Protein AF-A0AAV0V0P1-F1 (afdb_monomer)

Organism: NCBI:txid86335

Sequence (530 aa):
MFVSNSDNLGATLDLDLLTYFAQSGKPFLMECCERTENDKKGGHLAERIVDGHLILRESAQCADGDEKEFQNITKHRYFNTNNLWIL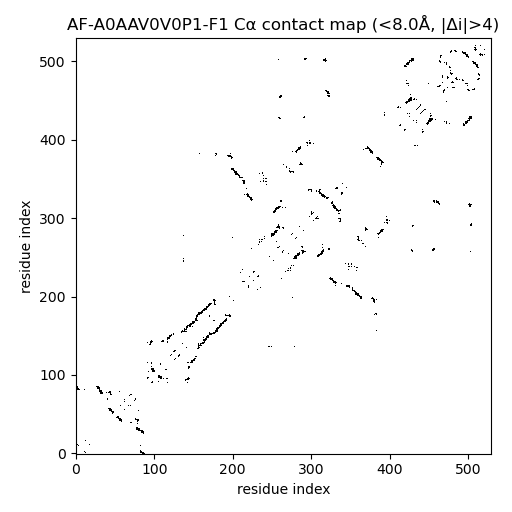DDLILLRSDAYVITEDYRPVIAPEREGVAPIVSLDSKCFKLVQQLEAAVRGNVPSLVRCDRLKVTGNVGFAPGVVFEGSVEVVNKSAEQKTVLAGTYKDTTVDLTEQKGLGKLKLTTVKTAPFQDQKPGTSGLRKKTKTFMSDNYLQNFVASVLDALPAKELNGGTLVVSGDGRYFNKEATQIIVKMAVAYGVDRFWIGKDGLLSTPCVSAVVREREGGSVAFGAFILSASHNPGGLNEDFGIKYNCENGGPAPEKVTDEIFSLSKVITSYKIAADFPTIDLATIGTTTIAADDGSRTITVEVFDSAEHHVALLKQIFDFHAIKKLVSRSDFTFAVDSMSGVNGPYARRVFVEELGCDESCLLNATPMEDFNGGHADPNLTYAKTLIKVMGVDSNGLPVHGQDQEPPSFGAAWDGDADRNMILGSRFFVTPSDSLPSLLPTAQ

Mean predicted aligned error: 10.78 Å

Solvent-accessible surface area (backbone atoms only — not comparable to full-atom values): 27605 Å² total; per-residue (Å²): 83,82,45,67,49,85,87,50,85,78,76,72,90,53,68,66,61,50,49,50,47,69,73,63,75,50,66,62,48,73,45,67,41,77,44,48,87,88,44,30,72,52,42,27,67,41,69,40,87,93,76,70,43,81,40,80,46,42,59,92,76,48,54,90,89,43,50,71,62,66,38,28,37,85,80,46,41,42,24,65,71,55,34,38,37,37,52,89,45,72,66,49,68,64,9,61,34,29,40,72,45,98,85,72,41,82,39,68,24,75,90,34,77,80,56,78,57,47,77,45,69,31,65,92,52,51,69,44,71,70,42,44,47,68,23,26,55,89,25,59,47,39,34,48,61,20,51,28,42,37,38,40,47,38,59,29,39,21,66,69,24,33,40,28,40,49,31,38,38,37,25,85,43,93,61,56,31,64,47,57,59,42,79,46,60,65,39,76,48,75,42,51,87,53,61,34,35,59,44,61,34,72,42,79,45,81,50,79,50,49,90,78,66,57,50,51,99,75,24,36,71,48,46,28,58,55,50,73,35,89,61,45,47,54,45,50,53,41,17,50,60,69,65,46,63,65,80,50,30,37,67,17,30,40,34,44,27,11,19,44,30,48,65,37,62,62,48,47,51,53,49,51,27,26,41,47,48,64,34,34,26,32,38,44,26,21,36,63,29,28,31,27,55,62,35,49,22,46,46,24,38,52,47,94,82,28,64,59,22,53,26,31,43,37,35,35,46,42,44,50,32,30,22,74,90,30,40,30,19,44,26,53,26,35,40,84,28,42,69,55,51,68,75,56,43,52,45,22,30,53,41,25,53,66,39,53,56,43,55,26,12,78,64,40,76,88,76,72,39,74,55,69,46,77,48,78,50,62,23,68,58,68,67,46,64,34,40,40,34,23,36,69,51,39,56,68,45,52,56,51,48,59,75,76,42,65,59,66,61,50,31,57,51,67,68,34,93,90,45,44,52,41,38,31,15,41,12,9,34,36,8,62,43,50,44,47,50,43,33,70,72,47,62,45,66,69,85,33,51,36,50,43,58,60,32,34,24,26,86,80,36,47,16,35,42,42,60,82,54,35,51,70,56,33,57,55,25,20,30,46,73,85,47,45,64,55,81,92,63,97,63,84,43,34,56,34,35,38,28,23,13,17,23,44,81,49,70,32,49,30,37,53,35,36,64,52,50,74,80,58,49,60,65,69,73,44,85,74,88,122

pLDDT: mean 90.39, std 10.25, range [32.22, 98.81]

Foldseek 3Di:
DKDADPVCPPDDDDPVVVVCVVVVPDQKDFDKDFDDLVCLQPWAWDQDPVPRDTDTDHPVNDDPVCSVVSSPSVNRGIGTNRMMDGPDDVLQLLAPQWDQDPVRDTDGHVLQVRQGAAEAEDCVQPVDPVSVCLQCLSAREHCNQENYEYEEDAEHEFHAHYEHYHEYEDAPDNFYAYDYHDYDYPDYHYCPPPAHQQLLTKDKFFDAFDLQLQADPFFGKDWLVQCVPPCNLVLLLQLLLVLDDSNCLAQAEEEFAEWQAPCRLVSSQQSVQQSSQSHHQEYEAEAVRFAFLVLQLLCLAPPPNGLRHQKYKYWDPWQWFGDNGTMIGIFIGGSNSHGDDPVSSVSSSVSSNVDGIGMGSPSNDRDNRHDADKDWDGGPNRRGIHIYGYHHRQVSVVVVVVVVDDLVVVLVQPPDPQAAAAEEALLIRCLSNCCCSVCVSSNDDCVSYHNSHHDNRSVVFRQHAALVGVVVQCVLLQAHSVQAGHDDDPDFHGQKYKGAIRSRPDMWIGGRSGGDDPVNVVVVPPPDPD

Radius of gyration: 30.04 Å; Cα contacts (8 Å, |Δi|>4): 1164; chains: 1; bounding box: 75×64×80 Å

Secondary structure (DSSP, 8-state):
-EEE-TT-TT----HHHHHHHHHHT-SEEEEEEE--GGGTTS-EEEEETTTTEEEEE-GGGS-TTTHHHHT-TTTS-EEEEEEEEE-S-HHHHTSTTEEE-TTS-EEE-GGGTT---EEEE-TTTSSSHHHHHHHHTT-PPB-TTEEEEEEESSEEE-TTEEEEEEEEEE--SSS-EEEPSEEEES-EEE-TTS---GGG--EEEE----TT---BTTBEEEEHHHHTSTTHHHHHHHHHHHTS-HHHHTT-EEEEEE---TTHHHHHHHHHHHHHHHT--EEEEEGGGB--HHHHHHHHHHGGGSS-EEEEEEE--TTSPPSTTSEEEEEEEETTSSBPPHHHHHHHHHHHTT--EEEE-TTSPPP-SSS-EEEEEE-TTSS-EEEEEEE-TTHHHHHHHHHHS-HHHHHHHHT-TT--EEEE-TTSTHHHHHIIIIIIIT---GGGEES-S--TTGGGS----STTT-HHHHHHHTB-TTS-B----SSPPPSEEEEE-TTSS-EEEEETTEEE-HHHHHHHTS----

Nearest PDB structures (foldseek):
  6y8z-assembly1_A  TM=9.656E-01  e=1.890E-38  Clupea harengus
  5epc-assembly2_B  TM=9.599E-01  e=7.357E-39  Homo sapiens
  6uo6-assembly2_B  TM=9.594E-01  e=2.538E-38  Homo sapiens
  6y8x-assembly1_AA  TM=9.652E-01  e=7.781E-38  Clupea harengus
  6y8y-assembly1_A  TM=9.658E-01  e=1.574E-36  Clupea harengus

Structure (mmCIF, N/CA/C/O backbone):
data_AF-A0AAV0V0P1-F1
#
_entry.id   AF-A0AAV0V0P1-F1
#
loop_
_atom_site.group_PDB
_atom_site.id
_atom_site.type_symbol
_atom_site.label_atom_id
_atom_site.label_alt_id
_atom_site.label_comp_id
_atom_site.label_asym_id
_atom_site.label_entity_id
_atom_site.label_seq_id
_atom_site.pdbx_PDB_ins_code
_atom_site.Cartn_x
_atom_site.Cartn_y
_atom_site.Cartn_z
_atom_site.occupancy
_atom_site.B_iso_or_equiv
_atom_site.auth_seq_id
_atom_site.auth_comp_id
_atom_site.auth_asym_id
_atom_site.auth_atom_id
_atom_site.pdbx_PDB_model_num
ATOM 1 N N . MET A 1 1 ? -17.579 14.709 26.742 1.00 66.56 1 MET A N 1
ATOM 2 C CA . MET A 1 1 ? -16.734 15.085 25.581 1.00 66.56 1 MET A CA 1
ATOM 3 C C . MET A 1 1 ? -16.800 16.592 25.333 1.00 66.56 1 MET A C 1
ATOM 5 O O . MET A 1 1 ? -17.902 17.111 25.273 1.00 66.56 1 MET A O 1
ATOM 9 N N . PHE A 1 2 ? -15.656 17.275 25.199 1.00 74.50 2 PHE A N 1
ATOM 10 C CA . PHE A 1 2 ? -15.556 18.674 24.746 1.00 74.50 2 PHE A CA 1
ATOM 11 C C . PHE A 1 2 ? -15.161 18.686 23.263 1.00 74.50 2 PHE A C 1
ATOM 13 O O . PHE A 1 2 ? -14.228 17.980 22.881 1.00 74.50 2 PHE A O 1
ATOM 20 N N . VAL A 1 3 ? -15.881 19.437 22.438 1.00 74.31 3 VAL A N 1
ATOM 21 C CA . VAL A 1 3 ? -15.689 19.558 20.989 1.00 74.31 3 VAL A CA 1
ATOM 22 C C . VAL A 1 3 ? -15.490 21.031 20.678 1.00 74.31 3 VAL A C 1
ATOM 24 O O . VAL A 1 3 ? -16.350 21.836 21.007 1.00 74.31 3 VAL A O 1
ATOM 27 N N . SER A 1 4 ? -14.386 21.376 20.025 1.00 77.62 4 SER A N 1
ATOM 28 C CA . SER A 1 4 ? -14.116 22.730 19.542 1.00 77.62 4 SER A CA 1
ATOM 29 C C . SER A 1 4 ? -13.927 22.694 18.033 1.00 77.62 4 SER A C 1
ATOM 31 O O . SER A 1 4 ? -13.326 21.755 17.506 1.00 77.62 4 SER A O 1
ATOM 33 N N . ASN A 1 5 ? -14.397 23.727 17.341 1.00 70.94 5 ASN A N 1
ATOM 34 C CA . ASN A 1 5 ? -14.047 23.953 15.941 1.00 70.94 5 ASN A CA 1
ATOM 35 C C . ASN A 1 5 ? -12.519 24.138 15.794 1.00 70.94 5 ASN A C 1
ATOM 37 O O . ASN A 1 5 ? -11.880 24.745 16.658 1.00 70.94 5 ASN A O 1
ATOM 41 N N . SER A 1 6 ? -11.936 23.614 14.710 1.00 60.75 6 SER A N 1
ATOM 42 C CA . SER A 1 6 ? -10.508 23.724 14.383 1.00 60.75 6 SER A CA 1
ATOM 43 C C . SER A 1 6 ? -10.027 25.167 14.236 1.00 60.75 6 SER A C 1
ATOM 45 O O . SER A 1 6 ? -8.852 25.440 14.470 1.00 60.75 6 SER A O 1
ATOM 47 N N . ASP A 1 7 ? -10.926 26.091 13.897 1.00 61.34 7 ASP A N 1
ATOM 48 C CA . ASP A 1 7 ? -10.604 27.516 13.770 1.00 61.34 7 ASP A CA 1
ATOM 49 C C . ASP A 1 7 ? -10.384 28.200 15.137 1.00 61.34 7 ASP A C 1
ATOM 51 O O . ASP A 1 7 ? -9.755 29.257 15.217 1.00 61.34 7 ASP A O 1
ATOM 55 N N . ASN A 1 8 ? -10.819 27.577 16.241 1.00 68.06 8 ASN A N 1
ATOM 56 C CA . ASN A 1 8 ? -10.579 28.056 17.603 1.00 68.06 8 ASN A CA 1
ATOM 57 C C . ASN A 1 8 ? -9.256 27.521 18.161 1.00 68.06 8 ASN A C 1
ATOM 59 O O . ASN A 1 8 ? -9.222 26.728 19.104 1.00 68.06 8 ASN A O 1
ATOM 63 N N . LEU A 1 9 ? -8.142 28.007 17.617 1.00 60.56 9 LEU A N 1
ATOM 64 C CA . LEU A 1 9 ? -6.785 27.572 17.986 1.00 60.56 9 LEU A CA 1
ATOM 65 C C . LEU A 1 9 ? -6.413 27.784 19.473 1.00 60.56 9 LEU A C 1
ATOM 67 O O . LEU A 1 9 ? -5.375 27.300 19.917 1.00 60.56 9 LEU A O 1
ATOM 71 N N . GLY A 1 10 ? -7.239 28.506 20.240 1.00 68.12 10 GLY A N 1
ATOM 72 C CA . GLY A 1 10 ? -7.065 28.762 21.674 1.00 68.12 10 GLY A CA 1
ATOM 73 C C . GLY A 1 10 ? -8.133 28.145 22.582 1.00 68.12 10 GLY A C 1
ATOM 74 O O . GLY A 1 10 ? -8.145 28.470 23.767 1.00 68.12 10 GLY A O 1
ATOM 75 N N . ALA A 1 11 ? -9.037 27.304 22.067 1.00 72.75 11 ALA A N 1
ATOM 76 C CA . ALA A 1 11 ? -10.051 26.663 22.900 1.00 72.75 11 ALA A CA 1
ATOM 77 C C . ALA A 1 11 ? -9.403 25.699 23.902 1.00 72.75 11 ALA A C 1
ATOM 79 O O . ALA A 1 11 ? -8.704 24.753 23.533 1.00 72.75 11 ALA A O 1
ATOM 80 N N . THR A 1 12 ? -9.653 25.937 25.184 1.00 77.81 12 THR A N 1
ATOM 81 C CA . THR A 1 12 ? -9.187 25.095 26.284 1.00 77.81 12 THR A CA 1
ATOM 82 C C . THR A 1 12 ? -10.373 24.595 27.091 1.00 77.81 12 THR A C 1
ATOM 84 O O . THR A 1 12 ? -11.446 25.191 27.100 1.00 77.81 12 THR A O 1
ATOM 87 N N . LEU A 1 13 ? -10.177 23.464 27.764 1.00 74.44 13 LEU A N 1
ATOM 88 C CA . LEU A 1 13 ? -11.182 22.912 28.657 1.00 74.44 13 LEU A CA 1
ATOM 89 C C . LEU A 1 13 ? -11.231 23.747 29.943 1.00 74.44 13 LEU A C 1
ATOM 91 O O . LEU A 1 13 ? -10.249 23.791 30.686 1.00 74.44 13 LEU A O 1
ATOM 95 N N . ASP A 1 14 ? -12.374 24.375 30.207 1.00 80.06 14 ASP A N 1
ATOM 96 C CA . ASP A 1 14 ? -12.646 25.071 31.463 1.00 80.06 14 ASP A CA 1
ATOM 97 C C . ASP A 1 14 ? -13.221 24.090 32.503 1.00 80.06 14 ASP A C 1
ATOM 99 O O . ASP A 1 14 ? -14.188 23.365 32.246 1.00 80.06 14 ASP A O 1
ATOM 103 N N . LEU A 1 15 ? -12.591 24.017 33.679 1.00 73.62 15 LEU A N 1
ATOM 104 C CA . LEU A 1 15 ? -12.962 23.048 34.715 1.00 73.62 15 LEU A CA 1
ATOM 105 C C . LEU A 1 15 ? -14.281 23.391 35.414 1.00 73.62 15 LEU A C 1
ATOM 107 O O . LEU A 1 15 ? -14.963 22.473 35.878 1.00 73.62 15 LEU A O 1
ATOM 111 N N . ASP A 1 16 ? -14.663 24.662 35.469 1.00 77.38 16 ASP A N 1
ATOM 112 C CA . ASP A 1 16 ? -15.920 25.088 36.079 1.00 77.38 16 ASP A CA 1
ATOM 113 C C . ASP A 1 16 ? -17.089 24.761 35.144 1.00 77.38 16 ASP A C 1
ATOM 115 O O . ASP A 1 16 ? -18.091 24.192 35.589 1.00 77.38 16 ASP A O 1
ATOM 119 N N . LEU A 1 17 ? -16.930 24.998 33.836 1.00 77.62 17 LEU A N 1
ATOM 120 C CA . LEU A 1 17 ? -17.902 24.581 32.818 1.00 77.62 17 LEU A CA 1
ATOM 121 C C . LEU A 1 17 ? -18.044 23.058 32.747 1.00 77.62 17 LEU A C 1
ATOM 123 O O . LEU A 1 17 ? -19.169 22.554 32.709 1.00 77.62 17 LEU A O 1
ATOM 127 N N . LEU A 1 18 ? -16.934 22.313 32.807 1.00 71.62 18 LEU A N 1
ATOM 128 C CA . LEU A 1 18 ? -16.968 20.850 32.888 1.00 71.62 18 LEU A CA 1
ATOM 129 C C . LEU A 1 18 ? -17.714 20.378 34.140 1.00 71.62 18 LEU A C 1
ATOM 131 O O . LEU A 1 18 ? -18.540 19.469 34.057 1.00 71.62 18 LEU A O 1
ATOM 135 N N . THR A 1 19 ? -17.423 20.978 35.296 1.00 67.69 19 THR A N 1
ATOM 136 C CA . THR A 1 19 ? -18.053 20.616 36.573 1.00 67.69 19 THR A CA 1
ATOM 137 C C . THR A 1 19 ? -19.550 20.891 36.532 1.00 67.69 19 THR A C 1
ATOM 139 O O . THR A 1 19 ? -20.342 20.017 36.891 1.00 67.69 19 THR A O 1
ATOM 142 N N . TYR A 1 20 ? -19.950 22.061 36.030 1.00 77.25 20 TYR A N 1
ATOM 143 C CA . TYR A 1 20 ? -21.350 22.405 35.815 1.00 77.25 20 TYR A CA 1
ATOM 144 C C . TYR A 1 20 ? -22.026 21.411 34.870 1.00 77.25 20 TYR A C 1
ATOM 146 O O . TYR A 1 20 ? -23.078 20.863 35.201 1.00 77.25 20 TYR A O 1
ATOM 154 N N . PHE A 1 21 ? -21.409 21.128 33.721 1.00 74.62 21 PHE A N 1
ATOM 155 C CA . PHE A 1 21 ? -21.973 20.216 32.736 1.00 74.62 21 PHE A CA 1
ATOM 156 C C . PHE A 1 21 ? -22.164 18.811 33.317 1.00 74.62 21 PHE A C 1
ATOM 158 O O . PHE A 1 21 ? -23.269 18.269 33.253 1.00 74.62 21 PHE A O 1
ATOM 165 N N . ALA A 1 22 ? -21.137 18.269 33.977 1.00 60.94 22 ALA A N 1
ATOM 166 C CA . ALA A 1 22 ? -21.177 16.960 34.621 1.00 60.94 22 ALA A CA 1
ATOM 167 C C . ALA A 1 22 ? -22.252 16.867 35.719 1.00 60.94 22 ALA A C 1
ATOM 169 O O . ALA A 1 22 ? -22.922 15.844 35.841 1.00 60.94 22 ALA A O 1
ATOM 170 N N . GLN A 1 23 ? -22.451 17.930 36.503 1.00 66.31 23 GLN A N 1
ATOM 171 C CA . GLN A 1 23 ? -23.475 17.973 37.554 1.00 66.31 23 GLN A CA 1
ATOM 172 C C . GLN A 1 23 ? -24.887 18.219 37.012 1.00 66.31 23 GLN A C 1
ATOM 174 O O . GLN A 1 23 ? -25.867 17.831 37.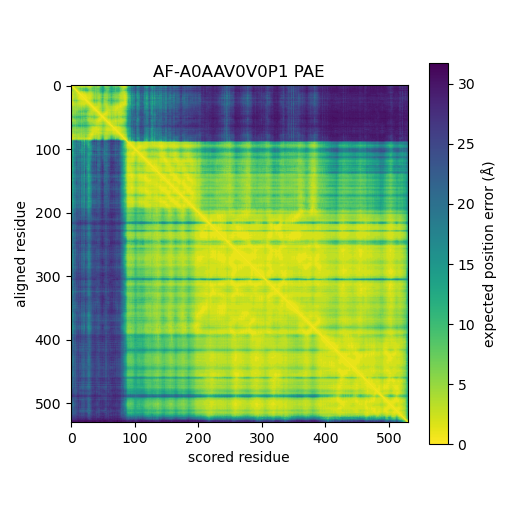645 1.00 66.31 23 GLN A O 1
ATOM 179 N N . SER A 1 24 ? -25.008 18.860 35.848 1.00 73.38 24 SER A N 1
ATOM 180 C CA . SER A 1 24 ? -26.300 19.250 35.279 1.00 73.38 24 SER A CA 1
ATOM 181 C C . SER A 1 24 ? -27.147 18.067 34.799 1.00 73.38 24 SER A C 1
ATOM 183 O O . SER A 1 24 ? -28.364 18.207 34.660 1.00 73.38 24 SER A O 1
ATOM 185 N N . GLY A 1 25 ? -26.512 16.929 34.486 1.00 56.06 25 GLY A N 1
ATOM 186 C CA . GLY A 1 25 ? -27.157 15.782 33.838 1.00 56.06 25 GLY A CA 1
ATOM 187 C C . GLY A 1 25 ? -27.717 16.094 32.444 1.00 56.06 25 GLY A C 1
ATOM 188 O O . GLY A 1 25 ? -28.537 15.337 31.927 1.00 56.06 25 GLY A O 1
ATOM 189 N N . LYS A 1 26 ? -27.337 17.228 31.839 1.00 62.12 26 LYS A N 1
ATOM 190 C CA . LYS A 1 26 ? -27.789 17.615 30.501 1.00 62.12 26 LYS A CA 1
ATOM 191 C C . LYS A 1 26 ? -26.998 16.835 29.445 1.00 62.12 26 LYS A C 1
ATOM 193 O O . LYS A 1 26 ? -25.789 16.686 29.588 1.00 62.12 26 LYS A O 1
ATOM 198 N N . PRO A 1 27 ? -27.646 16.373 28.360 1.00 54.41 27 PRO A N 1
ATOM 199 C CA . PRO A 1 27 ? -26.965 15.609 27.311 1.00 54.41 27 PRO A CA 1
ATOM 200 C C . PRO A 1 27 ? -26.045 16.481 26.442 1.00 54.41 27 PRO A C 1
ATOM 202 O O . PRO A 1 27 ? -25.182 15.968 25.733 1.00 54.41 27 PRO A O 1
ATOM 205 N N . PHE A 1 28 ? -26.235 17.801 26.492 1.00 70.88 28 PHE A N 1
ATOM 206 C CA . PHE A 1 28 ? -25.582 18.773 25.632 1.00 70.88 28 PHE A CA 1
ATOM 207 C C . PHE A 1 28 ? -25.447 20.123 26.344 1.00 70.88 28 PHE A C 1
ATOM 209 O O . PHE A 1 28 ? -26.378 20.552 27.033 1.00 70.88 28 PHE A O 1
ATOM 216 N N . LEU A 1 29 ? -24.316 20.797 26.151 1.00 77.50 29 LEU A N 1
ATOM 217 C CA . LEU A 1 29 ? -24.097 22.185 26.546 1.00 77.50 29 LEU A CA 1
ATOM 218 C C . LEU A 1 29 ? -23.309 22.910 25.455 1.00 77.50 29 LEU A C 1
ATOM 220 O O . LEU A 1 29 ? -22.353 22.378 24.901 1.00 77.50 29 LEU A O 1
ATOM 224 N N . MET A 1 30 ? -23.733 24.129 25.144 1.00 83.12 30 MET A N 1
ATOM 225 C CA . MET A 1 30 ? -23.101 24.998 24.157 1.00 83.12 30 MET A CA 1
ATOM 226 C C . MET A 1 30 ? -22.518 26.203 24.878 1.00 83.12 30 MET A C 1
ATOM 228 O O . MET A 1 30 ? -23.220 26.863 25.648 1.00 83.12 30 MET A O 1
ATOM 232 N N . GLU A 1 31 ? -21.253 26.499 24.620 1.00 85.31 31 GLU A N 1
ATOM 233 C CA . GLU A 1 31 ? -20.644 27.728 25.109 1.00 85.31 31 GLU A CA 1
ATOM 234 C C . GLU A 1 31 ? -21.086 28.912 24.253 1.00 85.31 31 GLU A C 1
ATOM 236 O O . GLU A 1 31 ? -21.072 28.875 23.021 1.00 85.31 31 GLU A O 1
ATOM 241 N N . CYS A 1 32 ? -21.495 29.981 24.924 1.00 84.62 32 CYS A N 1
ATOM 242 C CA . CYS A 1 32 ? -21.903 31.219 24.283 1.00 84.62 32 CYS A CA 1
ATOM 243 C C . CYS A 1 32 ? -21.138 32.383 24.899 1.00 84.62 32 CYS A C 1
ATOM 245 O O . CYS A 1 32 ? -20.964 32.441 26.117 1.00 84.62 32 CYS A O 1
ATOM 247 N N . CYS A 1 33 ? -20.748 33.335 24.060 1.00 83.62 33 CYS A N 1
ATOM 248 C CA . CYS A 1 33 ? -20.134 34.587 24.484 1.00 83.62 33 CYS A CA 1
ATOM 249 C C . CYS A 1 33 ? -20.997 35.773 24.059 1.00 83.62 33 CYS A C 1
ATOM 251 O O . CYS A 1 33 ? -21.806 35.677 23.132 1.00 83.62 33 CYS A O 1
ATOM 253 N N . GLU A 1 34 ? -20.828 36.903 24.745 1.00 88.88 34 GLU A N 1
ATOM 254 C CA . GLU A 1 34 ? -21.422 38.159 24.294 1.00 88.88 34 GLU A CA 1
ATOM 255 C C . GLU A 1 34 ? -20.804 38.582 22.960 1.00 88.88 34 GLU A C 1
ATOM 257 O O . GLU A 1 34 ? -19.587 38.536 22.786 1.00 88.88 34 GLU A O 1
ATOM 262 N N . ARG A 1 35 ? -21.652 38.989 22.016 1.00 87.62 35 ARG A N 1
ATOM 263 C CA . ARG A 1 35 ? -21.221 39.461 20.702 1.00 87.62 35 ARG A CA 1
ATOM 264 C C . ARG A 1 35 ? -20.576 40.828 20.808 1.00 87.62 35 ARG A C 1
ATOM 266 O O . ARG A 1 35 ? -21.089 41.736 21.463 1.00 87.62 35 ARG A O 1
ATOM 273 N N . THR A 1 36 ? -19.491 40.986 20.068 1.00 87.94 36 THR A N 1
ATOM 274 C CA . THR A 1 36 ? -18.826 42.261 19.827 1.00 87.94 36 THR A CA 1
ATOM 275 C C . THR A 1 36 ? -19.008 42.675 18.366 1.00 87.94 36 THR A C 1
ATOM 277 O O . THR A 1 36 ? -19.503 41.910 17.538 1.00 87.94 36 THR A O 1
ATOM 280 N N . GLU A 1 37 ? -18.569 43.882 18.005 1.00 87.19 37 GLU A N 1
ATOM 281 C CA . GLU A 1 37 ? -18.580 44.344 16.607 1.00 87.19 37 GLU A CA 1
ATOM 282 C C . GLU A 1 37 ? -17.810 43.424 15.645 1.00 87.19 37 GLU A C 1
ATOM 284 O O . GLU A 1 37 ? -18.111 43.401 14.448 1.00 87.19 37 GLU A O 1
ATOM 289 N N . ASN A 1 38 ? -16.850 42.643 16.152 1.00 83.69 38 ASN A N 1
ATOM 290 C CA . ASN A 1 38 ? -16.111 41.666 15.353 1.00 83.69 38 ASN A CA 1
ATOM 291 C C . ASN A 1 38 ? -16.979 40.455 14.969 1.00 83.69 38 ASN A C 1
ATOM 293 O O . ASN A 1 38 ? -16.770 39.862 13.913 1.00 83.69 38 ASN A O 1
ATOM 297 N N . ASP A 1 39 ? -18.007 40.148 15.764 1.00 83.62 39 ASP A N 1
ATOM 298 C CA . ASP A 1 39 ? -18.846 38.950 15.635 1.00 83.62 39 ASP A CA 1
ATOM 299 C C . ASP A 1 39 ? -20.157 39.230 14.886 1.00 83.62 39 ASP A C 1
ATOM 301 O O . ASP A 1 39 ? -21.024 38.360 14.756 1.00 83.62 39 ASP A O 1
ATOM 305 N N . LYS A 1 40 ? -20.341 40.455 14.373 1.00 85.38 40 LYS A N 1
ATOM 306 C CA . LYS A 1 40 ? -21.600 40.878 13.738 1.00 85.38 40 LYS A CA 1
ATOM 307 C C . LYS A 1 40 ? -21.979 40.061 12.502 1.00 85.38 40 LYS A C 1
ATOM 309 O O . LYS A 1 40 ? -23.158 39.943 12.194 1.00 85.38 40 LYS A O 1
ATOM 314 N N . LYS A 1 41 ? -20.994 39.463 11.826 1.00 81.31 41 LYS A N 1
ATOM 315 C CA . LYS A 1 41 ? -21.209 38.562 10.680 1.00 81.31 41 LYS A CA 1
ATOM 316 C C . LYS A 1 41 ? -21.411 37.096 11.078 1.00 81.31 41 LYS A C 1
ATOM 318 O O . LYS A 1 41 ? -21.853 36.313 10.243 1.00 81.31 41 LYS A O 1
ATOM 323 N N . GLY A 1 42 ? -21.059 36.733 12.311 1.00 77.25 42 GLY A N 1
ATOM 324 C CA . GLY A 1 42 ? -21.202 35.376 12.827 1.00 77.25 42 GLY A CA 1
ATOM 325 C C . GLY A 1 42 ? -22.653 35.042 13.163 1.00 77.25 42 GLY A C 1
ATOM 326 O O . GLY A 1 42 ? -23.437 35.936 13.507 1.00 77.25 42 GLY A O 1
ATOM 327 N N . GLY A 1 43 ? -22.992 33.758 13.061 1.00 81.50 43 GLY A N 1
ATOM 328 C CA . GLY A 1 43 ? -24.290 33.230 13.456 1.00 81.50 43 GLY A CA 1
ATOM 329 C C . GLY A 1 43 ? -24.631 33.499 14.922 1.00 81.50 43 GLY A C 1
ATOM 330 O O . GLY A 1 43 ? -23.760 33.675 15.778 1.00 81.50 43 GLY A O 1
ATOM 331 N N . HIS A 1 44 ? -25.925 33.550 15.221 1.00 84.50 44 HIS A N 1
ATOM 332 C CA . HIS A 1 44 ? -26.435 33.792 16.570 1.00 84.50 44 HIS A CA 1
ATOM 333 C C . HIS A 1 44 ? -27.577 32.840 16.913 1.00 84.50 44 HIS A C 1
ATOM 335 O O . HIS A 1 44 ? -28.241 32.291 16.032 1.00 84.50 44 HIS A O 1
ATOM 341 N N . LEU A 1 45 ? -27.824 32.659 18.210 1.00 82.56 45 LEU A N 1
ATOM 342 C CA . LEU A 1 45 ? -28.981 31.902 18.673 1.00 82.56 45 LEU A CA 1
ATOM 343 C C . LEU A 1 45 ? -30.263 32.697 18.413 1.00 82.56 45 LEU A C 1
ATOM 345 O O . LEU A 1 45 ? -30.373 33.867 18.790 1.00 82.56 45 LEU A O 1
ATOM 349 N N . ALA A 1 46 ? -31.234 32.051 17.782 1.00 81.19 46 ALA A N 1
ATOM 350 C CA . ALA A 1 46 ? -32.563 32.590 17.542 1.00 81.19 46 ALA A CA 1
ATOM 351 C C . ALA A 1 46 ? -33.619 31.556 17.928 1.00 81.19 46 ALA A C 1
ATOM 353 O O . ALA A 1 46 ? -33.379 30.356 17.850 1.00 81.19 46 ALA A O 1
ATOM 354 N N . GLU A 1 47 ? -34.798 32.016 18.326 1.00 83.31 47 GLU A N 1
ATOM 355 C CA . GLU A 1 47 ? -35.947 31.142 18.529 1.00 83.31 47 GLU A CA 1
ATOM 356 C C . GLU A 1 47 ? -36.770 31.096 17.244 1.00 83.31 47 GLU A C 1
ATOM 358 O O . GLU A 1 47 ? -37.164 32.125 16.685 1.00 83.31 47 GLU A O 1
ATOM 363 N N . ARG A 1 48 ? -37.006 29.891 16.741 1.00 81.12 48 ARG A N 1
ATOM 364 C CA . ARG A 1 48 ? -37.792 29.682 15.538 1.00 81.12 48 ARG A CA 1
ATOM 365 C C . ARG A 1 48 ? -39.277 29.780 15.878 1.00 81.12 48 ARG A C 1
ATOM 367 O O . ARG A 1 48 ? -39.811 28.970 16.622 1.00 81.12 48 ARG A O 1
ATOM 374 N N . ILE A 1 49 ? -39.959 30.745 15.262 1.00 82.50 49 ILE A N 1
ATOM 375 C CA . ILE A 1 49 ? -41.358 31.097 15.572 1.00 82.50 49 ILE A CA 1
ATOM 376 C C . ILE A 1 49 ? -42.331 29.918 15.399 1.00 82.50 49 ILE A C 1
ATOM 378 O O . ILE A 1 49 ? -43.325 29.841 16.112 1.00 82.50 49 ILE A O 1
ATOM 382 N N . VAL A 1 50 ? -42.072 29.005 14.455 1.00 76.94 50 VAL A N 1
ATOM 383 C CA . VAL A 1 50 ? -43.021 27.924 14.134 1.00 76.94 50 VAL A CA 1
ATOM 384 C C . VAL A 1 50 ? -43.124 26.843 15.212 1.00 76.94 50 VAL A C 1
ATOM 386 O O . VAL A 1 50 ? -44.164 26.199 15.304 1.00 76.94 50 VAL A O 1
ATOM 389 N N . ASP A 1 51 ? -42.079 26.634 16.013 1.00 75.62 51 ASP A N 1
ATOM 390 C CA . ASP A 1 51 ? -42.017 25.548 17.000 1.00 75.62 51 ASP A CA 1
ATOM 391 C C . ASP A 1 51 ? -41.351 25.933 18.331 1.00 75.62 51 ASP A C 1
ATOM 393 O O . ASP A 1 51 ? -41.242 25.096 19.223 1.00 75.62 51 ASP A O 1
ATOM 397 N N . GLY A 1 52 ? -40.926 27.189 18.492 1.00 78.56 52 GLY A N 1
ATOM 398 C CA . GLY A 1 52 ? -40.288 27.693 19.713 1.00 78.56 52 GLY A CA 1
ATOM 399 C C . GLY A 1 52 ? -38.888 27.124 19.961 1.00 78.56 52 GLY A C 1
ATOM 400 O O . GLY A 1 52 ? -38.342 27.258 21.055 1.00 78.56 52 GLY A O 1
ATOM 401 N N . HIS A 1 53 ? -38.290 26.447 18.977 1.00 64.44 53 HIS A N 1
ATOM 402 C CA . HIS A 1 53 ? -36.976 25.835 19.141 1.00 64.44 53 HIS A CA 1
ATOM 403 C C . HIS A 1 53 ? -35.844 26.839 18.946 1.00 64.44 53 HIS A C 1
ATOM 405 O O . HIS A 1 53 ? -35.875 27.678 18.045 1.00 64.44 53 HIS A O 1
ATOM 411 N N . LEU A 1 54 ? -34.794 26.694 19.754 1.00 75.94 54 LEU A N 1
ATOM 412 C CA . LEU A 1 54 ? -33.545 27.418 19.555 1.00 75.94 54 LEU A CA 1
ATOM 413 C C . LEU A 1 54 ? -32.818 26.874 18.321 1.00 75.94 54 LEU A C 1
ATOM 415 O O . LEU A 1 54 ? -32.587 25.672 18.198 1.00 75.94 54 LEU A O 1
ATOM 419 N N . ILE A 1 55 ? -32.441 27.774 17.424 1.00 78.25 55 ILE A N 1
ATOM 420 C CA . ILE A 1 55 ? -31.669 27.504 16.215 1.00 78.25 55 ILE A CA 1
ATOM 421 C C . ILE A 1 55 ? -30.416 28.375 16.202 1.00 78.25 55 ILE A C 1
ATOM 423 O O . ILE A 1 55 ? -30.404 29.475 16.758 1.00 78.25 55 ILE A O 1
ATOM 427 N N . LEU A 1 56 ? -29.372 27.902 15.525 1.00 80.06 56 LEU A N 1
ATOM 428 C CA . LEU A 1 56 ? -28.263 28.755 15.120 1.00 80.06 56 LEU A CA 1
ATOM 429 C C . LEU A 1 56 ? -28.623 29.362 13.764 1.00 80.06 56 LEU A C 1
ATOM 431 O O . LEU A 1 56 ? -28.748 28.640 12.774 1.00 80.06 56 LEU A O 1
ATOM 435 N N . ARG A 1 57 ? -28.862 30.672 13.744 1.00 83.81 57 ARG A N 1
ATOM 436 C CA . ARG A 1 57 ? -29.183 31.414 12.528 1.00 83.81 57 ARG A CA 1
ATOM 437 C C . ARG A 1 57 ? -27.899 31.995 11.951 1.00 83.81 57 ARG A C 1
ATOM 439 O O . ARG A 1 57 ? -27.283 32.853 12.580 1.00 83.81 57 ARG A O 1
ATOM 446 N N . GLU A 1 58 ? -27.531 31.553 10.756 1.00 83.38 58 GLU A N 1
ATOM 447 C CA . GLU A 1 58 ? -26.344 32.003 10.023 1.00 83.38 58 GLU A CA 1
ATOM 448 C C . GLU A 1 58 ? -26.657 33.146 9.051 1.00 83.38 58 GLU A C 1
ATOM 450 O O . GLU A 1 58 ? -27.796 33.314 8.611 1.00 83.38 58 GLU A O 1
ATOM 455 N N . SER A 1 59 ? -25.632 33.910 8.662 1.00 80.88 59 SER A N 1
ATOM 456 C CA . SER A 1 59 ? -25.781 35.018 7.700 1.00 80.88 59 SER A CA 1
ATOM 457 C C . SER A 1 59 ? -26.296 34.537 6.339 1.00 80.88 59 SER A C 1
ATOM 459 O O . SER A 1 59 ? -27.118 35.201 5.720 1.00 80.88 59 SER A O 1
ATOM 461 N N . ALA A 1 60 ? -25.926 33.322 5.920 1.00 79.06 60 ALA A N 1
ATOM 462 C CA . ALA A 1 60 ? -26.449 32.683 4.707 1.00 79.06 60 ALA A CA 1
ATOM 463 C C . ALA A 1 60 ? -27.965 32.391 4.755 1.00 79.06 60 ALA A C 1
ATOM 465 O O . ALA A 1 60 ? -28.580 32.137 3.724 1.00 79.06 60 ALA A O 1
ATOM 466 N N . GLN A 1 61 ? -28.569 32.408 5.946 1.00 79.19 61 GLN A N 1
ATOM 467 C CA . GLN A 1 61 ? -30.006 32.219 6.172 1.00 79.19 61 GLN A CA 1
ATOM 468 C C . GLN A 1 61 ? -30.729 33.562 6.393 1.00 79.19 61 GLN A C 1
ATOM 470 O O . GLN A 1 61 ? -31.909 33.596 6.759 1.00 79.19 61 GLN A O 1
ATOM 475 N N . CYS A 1 62 ? -30.020 34.679 6.223 1.00 80.88 62 CYS A N 1
ATOM 476 C CA . CYS A 1 62 ? -30.555 36.025 6.321 1.00 80.88 62 CYS A CA 1
ATOM 477 C C . CYS A 1 62 ? -31.081 36.479 4.953 1.00 80.88 62 CYS A C 1
ATOM 479 O O . CYS A 1 62 ? -30.387 36.373 3.948 1.00 80.88 62 CYS A O 1
ATOM 481 N N . ALA A 1 63 ? -32.319 36.977 4.901 1.00 83.88 63 ALA A N 1
ATOM 482 C CA . ALA A 1 63 ? -32.833 37.613 3.691 1.00 83.88 63 ALA A CA 1
ATOM 483 C C . ALA A 1 63 ? -32.151 38.977 3.496 1.00 83.88 63 ALA A C 1
ATOM 485 O O . ALA A 1 63 ? -31.912 39.676 4.478 1.00 83.88 63 ALA A O 1
ATOM 486 N N . ASP A 1 64 ? -31.930 39.404 2.249 1.00 79.56 64 ASP A N 1
ATOM 487 C CA . ASP A 1 64 ? -31.163 40.621 1.914 1.00 79.56 64 ASP A CA 1
ATOM 488 C C . ASP A 1 64 ? -31.618 41.895 2.661 1.00 79.56 64 ASP A C 1
ATOM 490 O O . ASP A 1 64 ? -30.818 42.786 2.947 1.00 79.56 64 ASP A O 1
ATOM 494 N N . GLY A 1 65 ? -32.909 41.995 2.998 1.00 86.06 65 GLY A N 1
ATOM 495 C CA . GLY A 1 65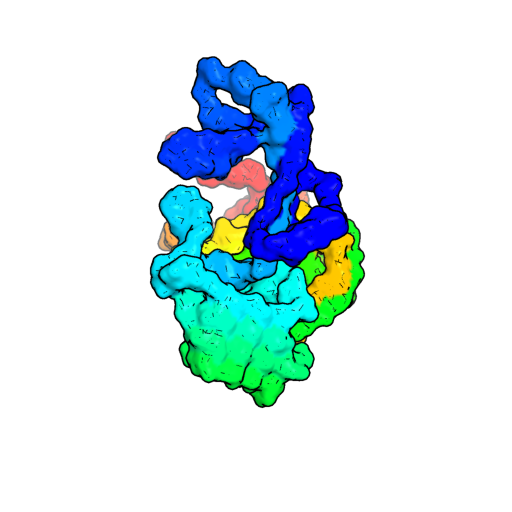 ? -33.475 43.128 3.739 1.00 86.06 65 GLY A CA 1
ATOM 496 C C . GLY A 1 65 ? -33.260 43.100 5.260 1.00 86.06 65 GLY A C 1
ATOM 497 O O . GLY A 1 65 ? -33.448 44.131 5.904 1.00 86.06 65 GLY A O 1
ATOM 498 N N . ASP A 1 66 ? -32.875 41.959 5.834 1.00 86.31 66 ASP A N 1
ATOM 499 C CA . ASP A 1 66 ? -32.773 41.727 7.287 1.00 86.31 66 ASP A CA 1
ATOM 500 C C . ASP A 1 66 ? -31.321 41.762 7.804 1.00 86.31 66 ASP A C 1
ATOM 502 O O . ASP A 1 66 ? -31.067 41.653 9.002 1.00 86.31 66 ASP A O 1
ATOM 506 N N . GLU A 1 67 ? -30.349 41.988 6.917 1.00 85.38 67 GLU A N 1
ATOM 507 C CA . GLU A 1 67 ? -28.916 41.960 7.240 1.00 85.38 67 GLU A CA 1
ATOM 508 C C . GLU A 1 67 ? -28.537 42.936 8.364 1.00 85.38 67 GLU A C 1
ATOM 510 O O . GLU A 1 67 ? -27.734 42.621 9.241 1.00 85.38 67 GLU A O 1
ATOM 515 N N . LYS A 1 68 ? -29.157 44.123 8.390 1.00 87.56 68 LYS A N 1
ATOM 516 C CA . LYS A 1 68 ? -28.905 45.123 9.442 1.00 87.56 68 LYS A CA 1
ATOM 517 C C . LYS A 1 68 ? -29.349 44.645 10.821 1.00 87.56 68 LYS A C 1
ATOM 519 O O . LYS A 1 68 ? -28.686 44.947 11.810 1.00 87.56 68 LYS A O 1
ATOM 524 N N . GLU A 1 69 ? -30.457 43.915 10.887 1.00 88.44 69 GLU A N 1
ATOM 525 C CA . GLU A 1 69 ? -30.976 43.369 12.138 1.00 88.44 69 GLU A CA 1
ATOM 526 C C . GLU A 1 69 ? -30.185 42.130 12.558 1.00 88.44 69 GLU A C 1
ATOM 528 O O . GLU A 1 69 ? -29.858 42.001 13.734 1.00 88.44 69 GLU A O 1
ATOM 533 N N . PHE A 1 70 ? -29.787 41.276 11.610 1.00 87.06 70 PHE A N 1
ATOM 534 C CA . PHE A 1 70 ? -28.894 40.140 11.859 1.00 87.06 70 PHE A CA 1
ATOM 535 C C . PHE A 1 70 ? -27.564 40.580 12.499 1.00 87.06 70 PHE A C 1
ATOM 537 O O . PHE A 1 70 ? -27.089 39.987 13.478 1.00 87.06 70 PHE A O 1
ATOM 544 N N . GLN A 1 71 ? -26.987 41.667 11.978 1.00 88.62 71 GLN A N 1
ATOM 545 C CA . GLN A 1 71 ? -25.743 42.259 12.473 1.00 88.62 71 GLN A CA 1
ATOM 546 C C . GLN A 1 71 ? -25.923 43.085 13.759 1.00 88.62 71 GLN A C 1
ATOM 548 O O . GLN A 1 71 ? -24.933 43.549 14.326 1.00 88.62 71 GLN A O 1
ATOM 553 N N . ASN A 1 72 ? -27.152 43.271 14.256 1.00 89.44 72 ASN A N 1
ATOM 554 C CA . ASN A 1 72 ? -27.404 44.042 15.469 1.00 89.44 72 ASN A CA 1
ATOM 555 C C . ASN A 1 72 ? -27.009 43.245 16.725 1.00 89.44 72 ASN A C 1
ATOM 557 O O . ASN A 1 72 ? -27.786 42.456 17.270 1.00 89.44 72 ASN A O 1
ATOM 561 N N . ILE A 1 73 ? -25.803 43.517 17.222 1.00 88.50 73 ILE A N 1
ATOM 562 C CA . ILE A 1 73 ? -25.220 42.868 18.405 1.00 88.50 73 ILE A CA 1
ATOM 563 C C . ILE A 1 73 ? -25.946 43.196 19.720 1.00 88.50 73 ILE A C 1
ATOM 565 O O . ILE A 1 73 ? -25.800 42.468 20.696 1.00 88.50 73 ILE A O 1
ATOM 569 N N . THR A 1 74 ? -26.757 44.261 19.769 1.00 88.00 74 THR A N 1
ATOM 570 C CA . THR A 1 74 ? -27.566 44.580 20.964 1.00 88.00 74 THR A CA 1
ATOM 571 C C . THR A 1 74 ? -28.855 43.765 21.025 1.00 88.00 74 THR A C 1
ATOM 573 O O . THR A 1 74 ? -29.356 43.478 22.111 1.00 88.00 74 THR A O 1
ATOM 576 N N . LYS A 1 75 ? -29.374 43.366 19.860 1.00 85.69 75 LYS A N 1
ATOM 577 C CA . LYS A 1 75 ? -30.583 42.549 19.721 1.00 85.69 75 LYS A CA 1
ATOM 578 C C . LYS A 1 75 ? -30.255 41.066 19.843 1.00 85.69 75 LYS A C 1
ATOM 580 O O . LYS A 1 75 ? -30.852 40.351 20.641 1.00 85.69 75 LYS A O 1
ATOM 585 N N . HIS A 1 76 ? -29.267 40.620 19.080 1.00 87.56 76 HIS A N 1
ATOM 586 C CA . HIS A 1 76 ? -28.732 39.271 19.146 1.00 87.56 76 HIS A CA 1
ATOM 587 C C . HIS A 1 76 ? -27.463 39.330 19.983 1.00 87.56 76 HIS A C 1
ATOM 589 O O . HIS A 1 76 ? -26.386 39.549 19.443 1.00 87.56 76 HIS A O 1
ATOM 595 N N . ARG A 1 77 ? -27.612 39.214 21.306 1.00 85.44 77 ARG A N 1
ATOM 596 C CA . ARG A 1 77 ? -26.534 39.483 22.271 1.00 85.44 77 ARG A CA 1
ATOM 597 C C . ARG A 1 77 ? -25.472 38.391 22.340 1.00 85.44 77 ARG A C 1
ATOM 599 O O . ARG A 1 77 ? -24.345 38.684 22.718 1.00 85.44 77 ARG A O 1
ATOM 606 N N . TYR A 1 78 ? -25.816 37.154 21.995 1.00 84.56 78 TYR A N 1
ATOM 607 C CA . TYR A 1 78 ? -24.940 35.999 22.179 1.00 84.56 78 TYR A CA 1
ATOM 608 C C . TYR A 1 78 ? -24.612 35.328 20.849 1.00 84.56 78 TYR A C 1
ATOM 610 O O . TYR A 1 78 ? -25.489 35.182 19.992 1.00 84.56 78 TYR A O 1
ATOM 618 N N . PHE A 1 79 ? -23.361 34.902 20.694 1.00 84.25 79 PHE A N 1
ATOM 619 C CA . PHE A 1 79 ? -22.943 33.995 19.628 1.00 84.25 79 PHE A CA 1
ATOM 620 C C . PHE A 1 79 ? -22.417 32.698 20.227 1.00 84.25 79 PHE A C 1
ATOM 622 O O . PHE A 1 79 ? -21.904 32.675 21.349 1.00 84.25 79 PHE A O 1
ATOM 629 N N . ASN A 1 80 ? -22.568 31.621 19.463 1.00 80.88 80 ASN A N 1
ATOM 630 C CA . ASN A 1 80 ? -21.986 30.332 19.790 1.00 80.88 80 ASN A CA 1
ATOM 631 C C . ASN A 1 80 ? -20.473 30.419 19.572 1.00 80.88 80 ASN A C 1
ATOM 633 O O . ASN A 1 80 ? -20.030 30.795 18.486 1.00 80.88 80 ASN A O 1
ATOM 637 N N . THR A 1 81 ? -19.682 30.053 20.577 1.00 78.25 81 THR A N 1
ATOM 638 C CA . THR A 1 81 ? -18.219 30.037 20.445 1.00 78.25 81 THR A CA 1
ATOM 639 C C . THR A 1 81 ? -17.725 28.877 19.587 1.00 78.25 81 THR A C 1
ATOM 641 O O . THR A 1 81 ? -16.532 28.772 19.374 1.00 78.25 81 THR A O 1
ATOM 644 N N . ASN A 1 82 ? -18.607 28.016 19.075 1.00 74.25 82 ASN A N 1
ATOM 645 C CA . ASN A 1 82 ? -18.319 26.739 18.420 1.00 74.25 82 ASN A CA 1
ATOM 646 C C . ASN A 1 82 ? -17.630 25.715 19.332 1.00 74.25 82 ASN A C 1
ATOM 648 O O . ASN A 1 82 ? -16.961 24.799 18.845 1.00 74.25 82 ASN A O 1
ATOM 652 N N . ASN A 1 83 ? -17.839 25.852 20.642 1.00 78.31 83 ASN A N 1
ATOM 653 C CA . ASN A 1 83 ? -17.428 24.881 21.641 1.00 78.31 83 ASN A CA 1
ATOM 654 C C . ASN A 1 83 ? -18.661 24.180 22.224 1.00 78.31 83 ASN A C 1
ATOM 656 O O . ASN A 1 83 ? -19.595 24.818 22.724 1.00 78.31 83 ASN A O 1
ATOM 660 N N . LEU A 1 84 ? -18.666 22.853 22.150 1.00 79.75 84 LEU A N 1
ATOM 661 C CA . LEU A 1 84 ? -19.772 21.994 22.549 1.00 79.75 84 LEU A CA 1
ATOM 662 C C . LEU A 1 84 ? -19.312 20.978 23.587 1.00 79.75 84 LEU A C 1
ATOM 664 O O . LEU A 1 84 ? -18.238 20.389 23.485 1.00 79.75 84 LEU A O 1
ATOM 668 N N . TRP A 1 85 ? -20.182 20.702 24.542 1.00 73.31 85 TRP A N 1
ATOM 669 C CA . TRP A 1 85 ? -20.018 19.649 25.523 1.00 73.31 85 TRP A CA 1
ATOM 670 C C . TRP A 1 85 ? -21.116 18.624 25.302 1.00 73.31 85 TRP A C 1
ATOM 672 O O . TRP A 1 85 ? -22.299 18.953 25.273 1.00 73.31 85 TRP A O 1
ATOM 682 N N . ILE A 1 86 ? -20.717 17.376 25.112 1.00 69.25 86 ILE A N 1
ATOM 683 C CA . ILE A 1 86 ? -21.612 16.259 24.826 1.00 69.25 86 ILE A CA 1
ATOM 684 C C . ILE A 1 86 ? -21.397 15.237 25.931 1.00 69.25 86 ILE A C 1
ATOM 686 O O . ILE A 1 86 ? -20.250 14.859 26.203 1.00 69.25 86 ILE A O 1
ATOM 690 N N . LEU A 1 87 ? -22.473 14.850 26.612 1.00 56.50 87 LEU A N 1
ATOM 691 C CA . LEU A 1 87 ? -22.393 13.844 27.662 1.00 56.50 87 LEU A CA 1
ATOM 692 C C . LEU A 1 87 ? -22.047 12.501 27.018 1.00 56.50 87 LEU A C 1
ATOM 694 O O . LEU A 1 87 ? -22.471 12.225 25.895 1.00 56.50 87 LEU A O 1
ATOM 698 N N . ASP A 1 88 ? -21.201 11.743 27.714 1.00 57.84 88 ASP A N 1
ATOM 699 C CA . ASP A 1 88 ? -20.747 10.412 27.334 1.00 57.84 88 ASP A CA 1
ATOM 700 C C . ASP A 1 88 ? -21.908 9.607 26.767 1.00 57.84 88 ASP A C 1
ATOM 702 O O . ASP A 1 88 ? -22.906 9.429 27.448 1.00 57.84 88 ASP A O 1
ATOM 706 N N . ASP A 1 89 ? -21.795 9.253 25.488 1.00 69.69 89 ASP A N 1
ATOM 707 C CA . ASP A 1 89 ? -22.144 7.948 24.936 1.00 69.69 89 ASP A CA 1
ATOM 708 C C . ASP A 1 89 ? -22.050 8.019 23.402 1.00 69.69 89 ASP A C 1
ATOM 710 O O . ASP A 1 89 ? -23.015 7.852 22.659 1.00 69.69 89 ASP A O 1
ATOM 714 N N . LEU A 1 90 ? -20.847 8.275 22.877 1.00 75.44 90 LEU A N 1
ATOM 715 C CA . LEU A 1 90 ? -20.635 8.308 21.424 1.00 75.44 90 LEU A CA 1
ATOM 716 C C . LEU A 1 90 ? -21.029 6.973 20.760 1.00 75.44 90 LEU A C 1
ATOM 718 O O . LEU A 1 90 ? -21.465 6.961 19.614 1.00 75.44 90 LEU A O 1
ATOM 722 N N . ILE A 1 91 ? -20.931 5.859 21.492 1.00 83.06 91 ILE A N 1
ATOM 723 C CA . ILE A 1 91 ? -21.420 4.552 21.038 1.00 83.06 91 ILE A CA 1
ATOM 724 C C . ILE A 1 91 ? -22.951 4.515 20.912 1.00 83.06 91 ILE A C 1
ATOM 726 O O . ILE A 1 91 ? -23.462 3.896 19.990 1.00 83.06 91 ILE A O 1
ATOM 730 N N . LEU A 1 92 ? -23.676 5.218 21.784 1.00 85.56 92 LEU A N 1
ATOM 731 C CA . LEU A 1 92 ? -25.136 5.312 21.788 1.00 85.56 92 LEU A CA 1
ATOM 732 C C . LEU A 1 92 ? -25.627 6.151 20.612 1.00 85.56 92 LEU A C 1
ATOM 734 O O . LEU A 1 92 ? -26.457 5.681 19.841 1.00 85.56 92 LEU A O 1
ATOM 738 N N . LEU A 1 93 ? -25.044 7.339 20.418 1.00 81.25 93 LEU A N 1
ATOM 739 C CA . LEU A 1 93 ? -25.369 8.225 19.292 1.00 81.25 93 LEU A CA 1
ATOM 740 C C . LEU A 1 93 ? -25.052 7.608 17.926 1.00 81.25 93 LEU A C 1
ATOM 742 O O . LEU A 1 93 ? -25.636 8.009 16.925 1.00 81.25 93 LEU A O 1
ATOM 746 N N . ARG A 1 94 ? -24.106 6.666 17.875 1.00 83.12 94 ARG A N 1
ATOM 747 C CA . ARG A 1 94 ? -23.742 5.939 16.653 1.00 83.12 94 ARG A CA 1
ATOM 748 C C . ARG A 1 94 ? -24.453 4.596 16.498 1.00 83.12 94 ARG A C 1
ATOM 750 O O . ARG A 1 94 ? -24.296 3.959 15.461 1.00 83.12 94 ARG A O 1
ATOM 757 N N . SER A 1 95 ? -25.163 4.144 17.527 1.00 91.06 95 SER A N 1
ATOM 758 C CA . SER A 1 95 ? -25.980 2.935 17.461 1.00 91.06 95 SER A CA 1
ATOM 759 C C . SER A 1 95 ? -27.337 3.246 16.837 1.00 91.06 95 SER A C 1
ATOM 761 O O . SER A 1 95 ? -27.740 4.400 16.718 1.00 91.06 95 SER A O 1
ATOM 763 N N . ASP A 1 96 ? -28.087 2.197 16.533 1.00 93.06 96 ASP A N 1
ATOM 764 C CA . ASP A 1 96 ? -29.481 2.277 16.094 1.00 93.06 96 ASP A CA 1
ATOM 765 C C . ASP A 1 96 ? -30.469 2.720 17.194 1.00 93.06 96 ASP A C 1
ATOM 767 O O . ASP A 1 96 ? -31.662 2.844 16.930 1.00 93.06 96 ASP A O 1
ATOM 771 N N . ALA A 1 97 ? -30.008 3.003 18.420 1.00 92.25 97 ALA A N 1
ATOM 772 C CA . ALA A 1 97 ? -30.837 3.656 19.436 1.00 92.25 97 ALA A CA 1
ATOM 773 C C . ALA A 1 97 ? -31.157 5.121 19.087 1.00 92.25 97 ALA A C 1
ATOM 775 O O . ALA A 1 97 ? -32.076 5.697 19.675 1.00 92.25 97 ALA A O 1
ATOM 776 N N . TYR A 1 98 ? -30.412 5.712 18.147 1.00 88.00 98 TYR A N 1
ATOM 777 C CA . TYR A 1 98 ? -30.651 7.041 17.602 1.00 88.00 98 TYR A CA 1
ATOM 778 C C . TYR A 1 98 ? -30.788 6.970 16.083 1.00 88.00 98 TYR A C 1
ATOM 780 O O . TYR A 1 98 ? -30.067 6.242 15.406 1.00 88.00 98 TYR A O 1
ATOM 788 N N . VAL A 1 99 ? -31.702 7.768 15.542 1.00 84.88 99 VAL A N 1
ATOM 789 C CA . VAL A 1 99 ? -31.899 7.940 14.102 1.00 84.88 99 VAL A CA 1
ATOM 790 C C . VAL A 1 99 ? -31.649 9.393 13.725 1.00 84.88 99 VAL A C 1
ATOM 792 O O . VAL A 1 99 ? -31.936 10.305 14.502 1.00 84.88 99 VAL A O 1
ATOM 795 N N . ILE A 1 100 ? -31.103 9.611 12.530 1.00 74.44 100 ILE A N 1
ATOM 796 C CA . ILE A 1 100 ? -30.952 10.952 11.965 1.00 74.44 100 ILE A CA 1
ATOM 797 C C . ILE A 1 100 ? -32.214 11.270 11.164 1.00 74.44 100 ILE A C 1
ATOM 799 O O . ILE A 1 100 ? -32.542 10.563 10.212 1.00 74.44 100 ILE A O 1
ATOM 803 N N . THR A 1 101 ? -32.939 12.309 11.566 1.00 75.56 101 THR A N 1
ATOM 804 C CA . THR A 1 101 ? -34.126 12.789 10.847 1.00 75.56 101 THR A CA 1
ATOM 805 C C . THR A 1 101 ? -33.751 13.448 9.516 1.00 75.56 101 THR A C 1
ATOM 807 O O . THR A 1 101 ? -32.596 13.809 9.297 1.00 75.56 101 THR A O 1
ATOM 810 N N . GLU A 1 102 ? -34.730 13.667 8.630 1.00 74.31 102 GLU A N 1
ATOM 811 C CA . GLU A 1 102 ? -34.514 14.355 7.340 1.00 74.31 102 GLU A CA 1
ATOM 812 C C . GLU A 1 102 ? -33.904 15.757 7.494 1.00 74.31 102 GLU A C 1
ATOM 814 O O . GLU A 1 102 ? -33.192 16.232 6.613 1.00 74.31 102 GLU A O 1
ATOM 819 N N . ASP A 1 103 ? -34.138 16.410 8.634 1.00 66.12 103 ASP A N 1
ATOM 820 C CA . ASP A 1 103 ? -33.534 17.691 8.994 1.00 66.12 103 ASP A CA 1
ATOM 821 C C . ASP A 1 103 ? -32.231 17.553 9.807 1.00 66.12 103 ASP A C 1
ATOM 823 O O . ASP A 1 103 ? -31.845 18.469 10.532 1.00 66.12 103 ASP A O 1
ATOM 827 N N . TYR A 1 104 ? -31.537 16.420 9.655 1.00 54.25 104 TYR A N 1
ATOM 828 C CA . TYR A 1 104 ? -30.204 16.121 10.191 1.00 54.25 104 TYR A CA 1
ATOM 829 C C . TYR A 1 104 ? -30.087 16.169 11.720 1.00 54.25 104 TYR A C 1
ATOM 831 O O . TYR A 1 104 ? -29.014 16.454 12.259 1.00 54.25 104 TYR A O 1
ATOM 839 N N . ARG A 1 105 ? -31.167 15.864 12.447 1.00 64.50 105 ARG A N 1
ATOM 840 C CA . ARG A 1 105 ? -31.135 15.809 13.914 1.00 64.50 105 ARG A CA 1
ATOM 841 C C . ARG A 1 105 ? -31.012 14.369 14.403 1.00 64.50 105 ARG A C 1
ATOM 843 O O . ARG A 1 105 ? -31.795 13.527 13.968 1.00 64.50 105 ARG A O 1
ATOM 850 N N . PRO A 1 106 ? -30.106 14.079 15.350 1.00 67.31 106 PRO A N 1
ATOM 851 C CA . PRO A 1 106 ? -30.141 12.824 16.081 1.00 67.31 106 PRO A CA 1
ATOM 852 C C . PRO A 1 106 ? -31.315 12.842 17.064 1.00 67.31 106 PRO A C 1
ATOM 854 O O . PRO A 1 106 ? -31.362 13.664 17.980 1.00 67.31 106 PRO A O 1
ATOM 857 N N . VAL A 1 107 ? -32.263 11.929 16.884 1.00 79.88 107 VAL A N 1
ATOM 858 C CA . VAL A 1 107 ? -33.384 11.708 17.807 1.00 79.88 107 VAL A CA 1
ATOM 859 C C . VAL A 1 107 ? -33.385 10.260 18.274 1.00 79.88 107 VAL A C 1
ATOM 861 O O . VAL A 1 107 ? -32.891 9.381 17.573 1.00 79.88 107 VAL A O 1
ATOM 864 N N . ILE A 1 108 ? -33.932 10.009 19.463 1.00 85.44 108 ILE A N 1
ATOM 865 C CA . ILE A 1 108 ? -34.115 8.642 19.961 1.00 85.44 108 ILE A CA 1
ATOM 866 C C . ILE A 1 108 ? -35.003 7.880 18.972 1.00 85.44 108 ILE A C 1
ATOM 868 O O . ILE A 1 108 ? -36.025 8.406 18.523 1.00 85.44 108 ILE A O 1
ATOM 872 N N . ALA A 1 109 ? -34.601 6.655 18.640 1.00 90.62 109 ALA A N 1
ATOM 873 C CA . ALA A 1 109 ? -35.341 5.790 17.734 1.00 90.62 109 ALA A CA 1
ATOM 874 C C . ALA A 1 109 ? -36.793 5.595 18.231 1.00 90.62 109 ALA A C 1
ATOM 876 O O . ALA A 1 109 ? -36.993 5.363 19.429 1.00 90.62 109 ALA A O 1
ATOM 877 N N . PRO A 1 110 ? -37.819 5.700 17.364 1.00 92.25 110 PRO A N 1
ATOM 878 C CA . PRO A 1 110 ? -39.225 5.570 17.763 1.00 92.25 110 PRO A CA 1
ATOM 879 C C . PRO A 1 110 ? -39.544 4.289 18.545 1.00 92.25 110 PRO A C 1
ATOM 881 O O . PRO A 1 110 ? -40.356 4.317 19.468 1.00 92.25 110 PRO A O 1
ATOM 884 N N . GLU A 1 111 ? -38.857 3.193 18.227 1.00 93.88 111 GLU A N 1
ATOM 885 C CA . GLU A 1 111 ? -38.947 1.879 18.875 1.00 93.88 111 GLU A CA 1
ATOM 886 C C . GLU A 1 111 ? -38.618 1.914 20.371 1.00 93.88 111 GLU A C 1
ATOM 888 O O . GLU A 1 111 ? -38.941 0.980 21.102 1.00 93.88 111 GLU A O 1
ATOM 893 N N . ARG A 1 112 ? -37.965 2.984 20.829 1.00 92.25 112 ARG A N 1
ATOM 894 C CA . ARG A 1 112 ? -37.576 3.191 22.223 1.00 92.25 112 ARG A CA 1
ATOM 895 C C . ARG A 1 112 ? -38.553 4.035 23.026 1.00 92.25 112 ARG A C 1
ATOM 897 O O . ARG A 1 112 ? -38.292 4.295 24.199 1.00 92.25 112 ARG A O 1
ATOM 904 N N . GLU A 1 113 ? -39.627 4.515 22.404 1.00 92.00 113 GLU A N 1
ATOM 905 C CA . GLU A 1 113 ? -40.699 5.265 23.073 1.00 92.00 113 GLU A CA 1
ATOM 906 C C . GLU A 1 113 ? -40.178 6.456 23.910 1.00 92.00 113 GLU A C 1
ATOM 908 O O . GLU A 1 113 ? -40.699 6.789 24.972 1.00 92.00 113 GLU A O 1
ATOM 913 N N . GLY A 1 114 ? -39.112 7.110 23.430 1.00 85.81 114 GLY A N 1
ATOM 914 C CA . GLY A 1 114 ? -38.495 8.270 24.082 1.00 85.81 114 GLY A CA 1
ATOM 915 C C . GLY A 1 114 ? -37.535 7.955 25.238 1.00 85.81 114 GLY A C 1
ATOM 916 O O . GLY A 1 114 ? -37.032 8.888 25.864 1.00 85.81 114 GLY A O 1
ATOM 917 N N . VAL A 1 115 ? -37.236 6.682 25.517 1.00 87.94 115 VAL A N 1
ATOM 918 C CA . VAL A 1 115 ? -36.328 6.268 26.601 1.00 87.94 115 VAL A CA 1
ATOM 919 C C . VAL A 1 115 ? -34.976 5.833 26.037 1.00 87.94 115 VAL A C 1
ATOM 921 O O . VAL A 1 115 ? -34.870 4.794 25.392 1.00 87.94 115 VAL A O 1
ATOM 924 N N . ALA A 1 116 ? -33.913 6.591 26.305 1.00 85.75 116 ALA A N 1
ATOM 925 C CA . ALA A 1 116 ? -32.561 6.227 25.875 1.00 85.75 116 ALA A CA 1
ATOM 926 C C . ALA A 1 116 ? -31.986 5.041 26.689 1.00 85.75 116 ALA A C 1
ATOM 928 O O . ALA A 1 116 ? -32.268 4.939 27.888 1.00 85.75 116 ALA A O 1
ATOM 929 N N . PRO A 1 117 ? -31.160 4.167 26.077 1.00 90.88 117 PRO A N 1
ATOM 930 C CA . PRO A 1 117 ? -30.362 3.185 26.813 1.00 90.88 117 PRO A CA 1
ATOM 931 C C . PRO A 1 117 ? -29.428 3.857 27.825 1.00 90.88 117 PRO A C 1
ATOM 933 O O . PRO A 1 117 ? -28.906 4.939 27.567 1.00 90.88 117 PRO A O 1
ATOM 936 N N . ILE A 1 118 ? -29.135 3.177 28.934 1.00 90.56 118 ILE A N 1
ATOM 937 C CA . ILE A 1 118 ? -28.065 3.583 29.854 1.00 90.56 118 ILE A CA 1
ATOM 938 C C . ILE A 1 118 ? -26.783 2.845 29.467 1.00 90.56 118 ILE A C 1
ATOM 940 O O . ILE A 1 118 ? -26.703 1.629 29.654 1.00 90.56 118 ILE A O 1
ATOM 944 N N . VAL A 1 119 ? -25.762 3.550 28.980 1.00 90.00 119 VAL A N 1
ATOM 945 C CA . VAL A 1 119 ? -24.465 2.943 28.657 1.00 90.00 119 VAL A CA 1
ATOM 946 C C . VAL A 1 119 ? -23.415 3.329 29.704 1.00 90.00 119 VAL A C 1
ATOM 948 O O . VAL A 1 119 ? -23.369 4.439 30.219 1.00 90.00 119 VAL A O 1
ATOM 951 N N . SER A 1 120 ? -22.587 2.362 30.094 1.00 90.75 120 SER A N 1
ATOM 952 C CA . SER A 1 120 ? -21.475 2.550 31.021 1.00 90.75 120 SER A CA 1
ATOM 953 C C . SER A 1 120 ? -20.259 1.806 30.487 1.00 90.75 120 SER A C 1
ATOM 955 O O . SER A 1 120 ? -20.224 0.577 30.491 1.00 90.75 120 SER A O 1
ATOM 957 N N . LEU A 1 121 ? -19.263 2.547 30.008 1.00 89.69 121 LEU A N 1
ATOM 958 C CA . LEU A 1 121 ? -18.012 1.989 29.495 1.00 89.69 121 LEU A CA 1
ATOM 959 C C . LEU A 1 121 ? -16.880 2.192 30.507 1.00 89.69 121 LEU A C 1
ATOM 961 O O . LEU A 1 121 ? -16.803 3.226 31.172 1.00 89.69 121 LEU A O 1
ATOM 965 N N . ASP A 1 122 ? -15.971 1.223 30.605 1.00 89.19 122 ASP A N 1
ATOM 966 C CA . ASP A 1 122 ? -14.770 1.340 31.430 1.00 89.19 122 ASP A CA 1
ATOM 967 C C . ASP A 1 122 ? -13.911 2.529 30.978 1.00 89.19 122 ASP A C 1
ATOM 969 O O . ASP A 1 122 ? -13.302 2.524 29.902 1.00 89.19 122 ASP A O 1
ATOM 973 N N . SER A 1 123 ? -13.818 3.547 31.831 1.00 80.75 123 SER A N 1
ATOM 974 C CA . SER A 1 123 ? -13.096 4.785 31.540 1.00 80.75 123 SER A CA 1
ATOM 975 C C . SER A 1 123 ? -11.593 4.592 31.341 1.00 80.75 123 SER A C 1
ATOM 977 O O . SER A 1 123 ? -10.936 5.495 30.834 1.00 80.75 123 SER A O 1
ATOM 979 N N . LYS A 1 124 ? -11.009 3.442 31.699 1.00 82.56 124 LYS A N 1
ATOM 980 C CA . LYS A 1 124 ? -9.605 3.136 31.375 1.00 82.56 124 LYS A CA 1
ATOM 981 C C . LYS A 1 124 ? -9.430 2.688 29.925 1.00 82.56 124 LYS A C 1
ATOM 983 O O . LYS A 1 124 ? -8.365 2.907 29.348 1.00 82.56 124 LYS A O 1
ATOM 988 N N . CYS A 1 125 ? -10.456 2.068 29.349 1.00 82.75 125 CYS A N 1
ATOM 989 C CA . CYS A 1 125 ? -10.408 1.457 28.024 1.00 82.75 125 CYS A CA 1
ATOM 990 C C . CYS A 1 125 ? -11.111 2.290 26.949 1.00 82.75 125 CYS A C 1
ATOM 992 O O . CYS A 1 125 ? -10.759 2.141 25.788 1.00 82.75 125 CYS A O 1
ATOM 994 N N . PHE A 1 126 ? -12.045 3.172 27.315 1.00 82.81 126 PHE A N 1
ATOM 995 C CA . PHE A 1 126 ? -12.893 3.920 26.374 1.00 82.81 126 PHE A CA 1
ATOM 996 C C . PHE A 1 126 ? -12.866 5.444 26.597 1.00 82.81 126 PHE A C 1
ATOM 998 O O . PHE A 1 126 ? -13.809 6.144 26.243 1.00 82.81 126 PHE A O 1
ATOM 1005 N N . LYS A 1 127 ? -11.793 5.983 27.194 1.00 76.62 127 LYS A N 1
ATOM 1006 C CA . LYS A 1 127 ? -11.661 7.421 27.501 1.00 76.62 127 LYS A CA 1
ATOM 1007 C C . LYS A 1 127 ? -11.575 8.305 26.259 1.00 76.62 127 LYS A C 1
ATOM 1009 O O . LYS A 1 127 ? -12.032 9.444 26.277 1.00 76.62 127 LYS A O 1
ATOM 1014 N N . LEU A 1 128 ? -10.885 7.821 25.229 1.00 70.38 128 LEU A N 1
ATOM 1015 C CA . LEU A 1 128 ? -10.581 8.567 24.012 1.00 70.38 128 LEU A CA 1
ATOM 1016 C C . LEU A 1 128 ? -11.394 8.022 22.840 1.00 70.38 128 LEU A C 1
ATOM 1018 O O . LEU A 1 128 ? -11.593 6.812 22.730 1.00 70.38 128 LEU A O 1
ATOM 1022 N N . VAL A 1 129 ? -11.784 8.901 21.914 1.00 67.69 129 VAL A N 1
ATOM 1023 C CA . VAL A 1 129 ? -12.529 8.517 20.702 1.00 67.69 129 VAL A CA 1
ATOM 1024 C C . VAL A 1 129 ? -11.788 7.428 19.927 1.00 67.69 129 VAL A C 1
ATOM 1026 O O . VAL A 1 129 ? -12.395 6.439 19.541 1.00 67.69 129 VAL A O 1
ATOM 1029 N N . GLN A 1 130 ? -10.464 7.528 19.794 1.00 66.56 130 GLN A N 1
ATOM 1030 C CA . GLN A 1 130 ? -9.639 6.531 19.104 1.00 66.56 130 GLN A CA 1
ATOM 1031 C C . GLN A 1 130 ? -9.709 5.141 19.755 1.00 66.56 130 GLN A C 1
ATOM 1033 O O . GLN A 1 130 ? -9.553 4.132 19.069 1.00 66.56 130 GLN A O 1
ATOM 1038 N N . GLN A 1 131 ? -9.927 5.071 21.072 1.00 76.75 131 GLN A N 1
ATOM 1039 C CA . GLN A 1 131 ? -10.101 3.796 21.764 1.00 76.75 131 GLN A CA 1
ATOM 1040 C C . GLN A 1 131 ? -11.469 3.184 21.449 1.00 76.75 131 GLN A C 1
ATOM 1042 O O . GLN A 1 131 ? -11.545 1.987 21.180 1.00 76.75 131 GLN A O 1
ATOM 1047 N N . LEU A 1 132 ? -12.526 4.006 21.409 1.00 81.38 132 LEU A N 1
ATOM 1048 C CA . LEU A 1 132 ? -13.847 3.558 20.973 1.00 81.38 132 LEU A CA 1
ATOM 1049 C C . LEU A 1 132 ? -13.822 3.099 19.509 1.00 81.38 132 LEU A C 1
ATOM 1051 O O . LEU A 1 132 ? -14.304 2.010 19.217 1.00 81.38 132 LEU A O 1
ATOM 1055 N N . GLU A 1 133 ? -13.209 3.875 18.609 1.00 75.94 133 GLU A N 1
ATOM 1056 C CA . GLU A 1 133 ? -13.045 3.509 17.193 1.00 75.94 133 GLU A CA 1
ATOM 1057 C C . GLU A 1 133 ? -12.324 2.169 17.036 1.00 75.94 133 GLU A C 1
ATOM 1059 O O . GLU A 1 133 ? -12.753 1.320 16.261 1.00 75.94 133 GLU A O 1
ATOM 1064 N N . ALA A 1 134 ? -11.259 1.937 17.808 1.00 77.25 134 ALA A N 1
ATOM 1065 C CA . ALA A 1 134 ? -10.524 0.676 17.772 1.00 77.25 134 ALA A CA 1
ATOM 1066 C C . ALA A 1 134 ? -11.343 -0.520 18.292 1.00 77.25 134 ALA A C 1
ATOM 1068 O O . ALA A 1 134 ? -11.104 -1.652 17.860 1.00 77.25 134 ALA A O 1
ATOM 1069 N N . ALA A 1 135 ? -12.276 -0.280 19.219 1.00 84.94 135 ALA A N 1
ATOM 1070 C CA . ALA A 1 135 ? -13.154 -1.300 19.779 1.00 84.94 135 ALA A CA 1
ATOM 1071 C C . ALA A 1 135 ? -14.307 -1.673 18.837 1.00 84.94 135 ALA A C 1
ATOM 1073 O O . ALA A 1 135 ? -14.629 -2.854 18.724 1.00 84.94 135 ALA A O 1
ATOM 1074 N N . VAL A 1 136 ? -14.916 -0.692 18.160 1.00 84.44 136 VAL A N 1
ATOM 1075 C CA . VAL A 1 136 ? -16.050 -0.938 17.247 1.00 84.44 136 VAL A CA 1
ATOM 1076 C C . VAL A 1 136 ? -15.602 -1.239 15.817 1.00 84.44 136 VAL A C 1
ATOM 1078 O O . VAL A 1 136 ? -16.236 -2.031 15.135 1.00 84.44 136 VAL A O 1
ATOM 1081 N N . ARG A 1 137 ? -14.517 -0.621 15.333 1.00 77.25 137 ARG A N 1
ATOM 1082 C CA . ARG A 1 137 ? -14.016 -0.736 13.946 1.00 77.25 137 ARG A CA 1
ATOM 1083 C C . ARG A 1 137 ? -15.108 -0.538 12.889 1.00 77.25 137 ARG A C 1
ATOM 1085 O O . ARG A 1 137 ? -15.237 -1.323 11.958 1.00 77.25 137 ARG A O 1
ATOM 1092 N N . GLY A 1 138 ? -15.943 0.482 13.082 1.00 73.94 138 GLY A N 1
ATOM 1093 C CA . GLY A 1 138 ? -17.128 0.747 12.255 1.00 73.94 138 GLY A CA 1
ATOM 1094 C C . GLY A 1 138 ? -18.364 -0.102 12.587 1.00 73.94 138 GLY A C 1
ATOM 1095 O O . GLY A 1 138 ? -19.456 0.235 12.145 1.00 73.94 138 GLY A O 1
ATOM 1096 N N . ASN A 1 139 ? -18.234 -1.140 13.414 1.00 82.06 139 ASN A N 1
ATOM 1097 C CA . ASN A 1 139 ? -19.307 -2.064 13.785 1.00 82.06 139 ASN A CA 1
ATOM 1098 C C . ASN A 1 139 ? -19.886 -1.716 15.157 1.00 82.06 139 ASN A C 1
ATOM 1100 O O . ASN A 1 139 ? -19.601 -2.363 16.166 1.00 82.06 139 ASN A O 1
ATOM 1104 N N . VAL A 1 140 ? -20.679 -0.651 15.213 1.00 89.44 140 VAL A N 1
ATOM 1105 C CA . VAL A 1 140 ? -21.344 -0.263 16.461 1.00 89.44 140 VAL A CA 1
ATOM 1106 C C . VAL A 1 140 ? -22.437 -1.292 16.798 1.00 89.44 140 VAL A C 1
ATOM 1108 O O . VAL A 1 140 ? -23.250 -1.599 15.926 1.00 89.44 140 VAL A O 1
ATOM 1111 N N . PRO A 1 141 ? -22.478 -1.840 18.030 1.00 95.06 141 PRO A N 1
ATOM 1112 C CA . PRO A 1 141 ? -23.533 -2.761 18.444 1.00 95.06 141 PRO A CA 1
ATOM 1113 C C . PRO A 1 141 ? -24.927 -2.141 18.341 1.00 95.06 141 PRO A C 1
ATOM 1115 O O . PRO A 1 141 ? -25.103 -0.951 18.608 1.00 95.06 141 PRO A O 1
ATOM 1118 N N . SER A 1 142 ? -25.926 -2.967 18.037 1.00 96.81 142 SER A N 1
ATOM 1119 C CA . SER A 1 142 ? -27.328 -2.559 18.125 1.00 96.81 142 SER A CA 1
ATOM 1120 C C . SER A 1 142 ? -27.733 -2.390 19.589 1.00 96.81 142 SER A C 1
ATOM 1122 O O . SER A 1 142 ? -27.535 -3.292 20.413 1.00 96.81 142 SER A O 1
ATOM 1124 N N . LEU A 1 143 ? -28.293 -1.223 19.901 1.00 96.62 143 LEU A N 1
ATOM 1125 C CA . LEU A 1 143 ? -28.772 -0.823 21.222 1.00 96.62 143 LEU A CA 1
ATOM 1126 C C . LEU A 1 143 ? -30.253 -0.431 21.213 1.00 96.62 143 LEU A C 1
ATOM 1128 O O . LEU A 1 143 ? -30.791 -0.117 22.275 1.00 96.62 143 LEU A O 1
ATOM 1132 N N . VAL A 1 144 ? -30.948 -0.474 20.071 1.00 96.38 144 VAL A N 1
ATOM 1133 C CA . VAL A 1 144 ? -32.366 -0.085 19.961 1.00 96.38 144 VAL A CA 1
ATOM 1134 C C . VAL A 1 144 ? -33.276 -0.820 20.953 1.00 96.38 144 VAL A C 1
ATOM 1136 O O . VAL A 1 144 ? -34.223 -0.226 21.448 1.00 96.38 144 VAL A O 1
ATOM 1139 N N . ARG A 1 145 ? -32.944 -2.052 21.359 1.00 96.94 145 ARG A N 1
ATOM 1140 C CA . ARG A 1 145 ? -33.684 -2.833 22.375 1.00 96.94 145 ARG A CA 1
ATOM 1141 C C . ARG A 1 145 ? -32.947 -2.996 23.716 1.00 96.94 145 ARG A C 1
ATOM 1143 O O . ARG A 1 145 ? -33.376 -3.780 24.559 1.00 96.94 145 ARG A O 1
ATOM 1150 N N . CYS A 1 146 ? -31.846 -2.275 23.928 1.00 97.00 146 CYS A N 1
ATOM 1151 C CA . CYS A 1 146 ? -31.014 -2.345 25.134 1.00 97.00 146 CYS A CA 1
ATOM 1152 C C . CYS A 1 146 ? -31.480 -1.351 26.208 1.00 97.00 146 CYS A C 1
ATOM 1154 O O . CYS A 1 146 ? -31.527 -0.156 25.949 1.00 97.00 146 CYS A O 1
ATOM 1156 N N . ASP A 1 147 ? -31.791 -1.787 27.421 1.00 95.50 147 ASP A N 1
ATOM 1157 C CA . ASP A 1 147 ? -32.113 -0.888 28.540 1.00 95.50 147 ASP A CA 1
ATOM 1158 C C . ASP A 1 147 ? -30.848 -0.374 29.225 1.00 95.50 147 ASP A C 1
ATOM 1160 O O . ASP A 1 147 ? -30.737 0.806 29.571 1.00 95.50 147 ASP A O 1
ATOM 1164 N N . ARG A 1 148 ? -29.874 -1.267 29.420 1.00 95.44 148 ARG A N 1
ATOM 1165 C CA . ARG A 1 148 ? -28.595 -0.946 30.046 1.00 95.44 148 ARG A CA 1
ATOM 1166 C C . ARG A 1 148 ? -27.478 -1.783 29.443 1.00 95.44 148 ARG A C 1
ATOM 1168 O O . ARG A 1 148 ? -27.568 -3.003 29.447 1.00 95.44 148 ARG A O 1
ATOM 1175 N N . LEU A 1 149 ? -26.389 -1.138 29.037 1.00 96.06 149 LEU A N 1
ATOM 1176 C CA . LEU A 1 149 ? -25.141 -1.796 28.662 1.00 96.06 149 LEU A CA 1
ATOM 1177 C C . LEU A 1 149 ? -24.028 -1.351 29.607 1.00 96.06 149 LEU A C 1
ATOM 1179 O O . LEU A 1 149 ? -23.704 -0.168 29.674 1.00 96.06 149 LEU A O 1
ATOM 1183 N N . LYS A 1 150 ? -23.394 -2.295 30.298 1.00 96.06 150 LYS A N 1
ATOM 1184 C CA . LYS A 1 150 ? -22.170 -2.038 31.063 1.00 96.06 150 LYS A CA 1
ATOM 1185 C C . LYS A 1 150 ? -21.014 -2.832 30.475 1.00 96.06 150 LYS A C 1
ATOM 1187 O O . LYS A 1 150 ? -21.113 -4.046 30.377 1.00 96.06 150 LYS A O 1
ATOM 1192 N N . VAL A 1 151 ? -19.906 -2.184 30.133 1.00 95.75 151 VAL A N 1
ATOM 1193 C CA . VAL A 1 151 ? -18.707 -2.839 29.592 1.00 95.75 151 VAL A CA 1
ATOM 1194 C C . VAL A 1 151 ? -17.518 -2.567 30.499 1.00 95.75 151 VAL A C 1
ATOM 1196 O O . VAL A 1 151 ? -17.134 -1.418 30.698 1.00 95.75 151 VAL A O 1
ATOM 1199 N N . THR A 1 152 ? -16.936 -3.632 31.049 1.00 96.12 152 THR A N 1
ATOM 1200 C CA . THR A 1 152 ? -15.776 -3.585 31.948 1.00 96.12 152 THR A CA 1
ATOM 1201 C C . THR A 1 152 ? -14.560 -4.227 31.284 1.00 96.12 152 THR A C 1
ATOM 1203 O O . THR A 1 152 ? -14.632 -5.381 30.857 1.00 96.12 152 THR A O 1
ATOM 1206 N N . GLY A 1 153 ? -13.432 -3.514 31.252 1.00 93.69 153 GLY A N 1
ATOM 1207 C CA . GLY A 1 153 ? -12.189 -3.972 30.631 1.00 93.69 153 GLY A CA 1
ATOM 1208 C C . GLY A 1 153 ? -12.093 -3.754 29.117 1.00 93.69 153 GLY A C 1
ATOM 1209 O O . GLY A 1 153 ? -12.907 -3.069 28.501 1.00 93.69 153 GLY A O 1
ATOM 1210 N N . ASN A 1 154 ? -11.044 -4.320 28.513 1.00 91.25 154 ASN A N 1
ATOM 1211 C CA . ASN A 1 154 ? -10.689 -4.080 27.113 1.00 91.25 154 ASN A CA 1
ATOM 1212 C C . ASN A 1 154 ? -11.520 -4.968 26.173 1.00 91.25 154 ASN A C 1
ATOM 1214 O O . ASN A 1 154 ? -11.195 -6.139 25.969 1.00 91.25 154 ASN A O 1
ATOM 1218 N N . VAL A 1 155 ? -12.602 -4.427 25.619 1.00 93.31 155 VAL A N 1
ATOM 1219 C CA . VAL A 1 155 ? -13.575 -5.182 24.816 1.00 93.31 155 VAL A CA 1
ATOM 1220 C C . VAL A 1 155 ? -13.700 -4.582 23.417 1.00 93.31 155 VAL A C 1
ATOM 1222 O O . VAL A 1 155 ? -13.748 -3.364 23.269 1.00 93.31 155 VAL A O 1
ATOM 1225 N N . GLY A 1 156 ? -13.741 -5.437 22.397 1.00 92.06 156 GLY A N 1
ATOM 1226 C CA . GLY A 1 156 ? -14.141 -5.090 21.032 1.00 92.06 156 GLY A CA 1
ATOM 1227 C C . GLY A 1 156 ? -15.484 -5.722 20.657 1.00 92.06 156 GLY A C 1
ATOM 1228 O O . GLY A 1 156 ? -15.970 -6.615 21.356 1.00 92.06 156 GLY A O 1
ATOM 1229 N N . PHE A 1 157 ? -16.066 -5.290 19.540 1.00 92.62 157 PHE A N 1
ATOM 1230 C CA . PHE A 1 157 ? -17.349 -5.795 19.046 1.00 92.62 157 PHE A CA 1
ATOM 1231 C C . PHE A 1 157 ? -17.232 -6.256 17.594 1.00 92.62 157 PHE A C 1
ATOM 1233 O O . PHE A 1 157 ? -16.746 -5.519 16.736 1.00 92.62 157 PHE A O 1
ATOM 1240 N N . ALA A 1 158 ? -17.673 -7.482 17.322 1.00 90.88 158 ALA A N 1
ATOM 1241 C CA . ALA A 1 158 ? -17.794 -7.986 15.962 1.00 90.88 158 ALA A CA 1
ATOM 1242 C C . ALA A 1 158 ? -19.008 -7.352 15.240 1.00 90.88 158 ALA A C 1
ATOM 1244 O O . ALA A 1 158 ? -19.944 -6.881 15.895 1.00 90.88 158 ALA A O 1
ATOM 1245 N N . PRO A 1 159 ? -19.047 -7.371 13.896 1.00 88.31 159 PRO A N 1
ATOM 1246 C CA . PRO A 1 159 ? -20.259 -7.043 13.147 1.00 88.31 159 PRO A CA 1
ATOM 1247 C C . PRO A 1 159 ? -21.457 -7.890 13.605 1.00 88.31 159 PRO A C 1
ATOM 1249 O O . PRO A 1 159 ? -21.339 -9.104 13.752 1.00 88.31 159 PRO A O 1
ATOM 1252 N N . GLY A 1 160 ? -22.623 -7.265 13.807 1.00 92.44 160 GLY A N 1
ATOM 1253 C CA . GLY A 1 160 ? -23.867 -7.975 14.143 1.00 92.44 160 GLY A CA 1
ATOM 1254 C C . GLY A 1 160 ? -24.078 -8.295 15.630 1.00 92.44 160 GLY A C 1
ATOM 1255 O O . GLY A 1 160 ? -24.894 -9.157 15.957 1.00 92.44 160 GLY A O 1
ATOM 1256 N N . VAL A 1 161 ? -23.365 -7.629 16.541 1.00 97.00 161 VAL A N 1
ATOM 1257 C CA . VAL A 1 161 ? -23.664 -7.689 17.983 1.00 97.00 161 VAL A CA 1
ATOM 1258 C C . VAL A 1 161 ? -24.947 -6.908 18.283 1.00 97.00 161 VAL A C 1
ATOM 1260 O O . VAL A 1 161 ? -25.070 -5.739 17.916 1.00 97.00 161 VAL A O 1
ATOM 1263 N N . VAL A 1 162 ? -25.885 -7.540 18.987 1.00 98.00 162 VAL A N 1
ATOM 1264 C CA . VAL A 1 162 ? -27.161 -6.946 19.410 1.00 98.00 162 VAL A CA 1
ATOM 1265 C C . VAL A 1 162 ? -27.327 -7.107 20.917 1.00 98.00 162 VAL A C 1
ATOM 1267 O O . VAL A 1 162 ? -27.231 -8.222 21.435 1.00 98.00 162 VAL A O 1
ATOM 1270 N N . PHE A 1 163 ? -27.619 -6.014 21.619 1.00 98.31 163 PHE A N 1
ATOM 1271 C CA . PHE A 1 163 ? -27.916 -6.031 23.051 1.00 98.31 163 PHE A CA 1
ATOM 1272 C C . PHE A 1 163 ? -29.403 -5.761 23.311 1.00 98.31 163 PHE A C 1
ATOM 1274 O O . PHE A 1 163 ? -29.977 -4.813 22.773 1.00 98.31 163 PHE A O 1
ATOM 1281 N N . GLU A 1 164 ? -30.024 -6.587 24.155 1.00 98.12 164 GLU A N 1
ATOM 1282 C CA . GLU A 1 164 ? -31.425 -6.459 24.569 1.00 98.12 164 GLU A CA 1
ATOM 1283 C C . GLU A 1 164 ? -31.557 -6.452 26.100 1.00 98.12 164 GLU A C 1
ATOM 1285 O O . GLU A 1 164 ? -30.911 -7.241 26.793 1.00 98.12 164 GLU A O 1
ATOM 1290 N N . GLY A 1 165 ? -32.418 -5.585 26.639 1.00 97.69 165 GLY A N 1
ATOM 1291 C CA . GLY A 1 165 ? -32.627 -5.483 28.084 1.00 97.69 165 GLY A CA 1
ATOM 1292 C C . GLY A 1 165 ? -31.369 -5.022 28.829 1.00 97.69 165 GLY A C 1
ATOM 1293 O O . GLY A 1 165 ? -30.685 -4.095 28.390 1.00 97.69 165 GLY A O 1
ATOM 1294 N N . SER A 1 166 ? -31.048 -5.639 29.966 1.00 98.00 166 SER A N 1
ATOM 1295 C CA . SER A 1 166 ? -29.864 -5.272 30.763 1.00 98.00 166 SER A CA 1
ATOM 1296 C C . SER A 1 166 ? -28.690 -6.229 30.545 1.00 98.00 166 SER A C 1
ATOM 1298 O O . SER A 1 166 ? -28.720 -7.367 31.006 1.00 98.00 166 SER A O 1
ATOM 1300 N N . VAL A 1 167 ? -27.621 -5.758 29.898 1.00 98.44 167 VAL A N 1
ATOM 1301 C CA . VAL A 1 167 ? -26.429 -6.556 29.581 1.00 98.44 167 VAL A CA 1
ATOM 1302 C C . VAL A 1 167 ? -25.174 -5.999 30.250 1.00 98.44 167 VAL A C 1
ATOM 1304 O O . VAL A 1 167 ? -24.892 -4.800 30.204 1.00 98.44 167 VAL A O 1
ATOM 1307 N N . GLU A 1 168 ? -24.372 -6.886 30.836 1.00 98.38 168 GLU A N 1
ATOM 1308 C CA . GLU A 1 168 ? -23.024 -6.573 31.317 1.00 98.38 168 GLU A CA 1
ATOM 1309 C C . GLU A 1 168 ? -21.986 -7.399 30.551 1.00 98.38 168 GLU A C 1
ATOM 1311 O O . GLU A 1 168 ? -22.100 -8.614 30.467 1.00 98.38 168 GLU A O 1
ATOM 1316 N N . VAL A 1 169 ? -20.954 -6.764 30.005 1.00 97.88 169 VAL A N 1
ATOM 1317 C CA . VAL A 1 169 ? -19.818 -7.424 29.357 1.00 97.88 169 VAL A CA 1
ATOM 1318 C C . VAL A 1 169 ? -18.579 -7.206 30.210 1.00 97.88 169 VAL A C 1
ATOM 1320 O O . VAL A 1 169 ? -18.267 -6.075 30.589 1.00 97.88 169 VAL A O 1
ATOM 1323 N N . VAL A 1 170 ? -17.859 -8.280 30.519 1.00 97.94 170 VAL A N 1
ATOM 1324 C CA . VAL A 1 170 ? -16.692 -8.242 31.403 1.00 97.94 170 VAL A CA 1
ATOM 1325 C C . VAL A 1 170 ? -15.504 -8.907 30.727 1.00 97.94 170 VAL A C 1
ATOM 1327 O O . VAL A 1 170 ? -15.593 -10.041 30.275 1.00 97.94 170 VAL A O 1
ATOM 1330 N N . ASN A 1 171 ? -14.364 -8.224 30.709 1.00 96.81 171 ASN A N 1
ATOM 1331 C CA . ASN A 1 171 ? -13.066 -8.806 30.395 1.00 96.81 171 ASN A CA 1
ATOM 1332 C C . ASN A 1 171 ? -12.049 -8.380 31.460 1.00 96.81 171 ASN A C 1
ATOM 1334 O O . ASN A 1 171 ? -11.639 -7.222 31.508 1.00 96.81 171 ASN A O 1
ATOM 1338 N N . LYS A 1 172 ? -11.613 -9.312 32.312 1.00 95.00 172 LYS A N 1
ATOM 1339 C CA . LYS A 1 172 ? -10.596 -9.034 33.344 1.00 95.00 172 LYS A CA 1
ATOM 1340 C C . LYS A 1 172 ? -9.162 -9.254 32.853 1.00 95.00 172 LYS A C 1
ATOM 1342 O O . LYS A 1 172 ? -8.221 -8.996 33.602 1.00 95.00 172 LYS A O 1
ATOM 1347 N N . SER A 1 173 ? -8.978 -9.750 31.630 1.00 91.75 173 SER A N 1
ATOM 1348 C CA . SER A 1 173 ? -7.654 -9.980 31.054 1.00 91.75 173 SER A CA 1
ATOM 1349 C C . SER A 1 173 ? -7.044 -8.684 30.500 1.00 91.75 173 SER A C 1
ATOM 1351 O O . SER A 1 173 ? -7.741 -7.711 30.220 1.00 91.75 173 SER A O 1
ATOM 1353 N N . ALA A 1 174 ? -5.717 -8.664 30.339 1.00 85.88 174 ALA A N 1
ATOM 1354 C CA . ALA A 1 174 ? -5.017 -7.533 29.723 1.00 85.88 174 ALA A CA 1
ATOM 1355 C C . ALA A 1 174 ? -5.175 -7.492 28.190 1.00 85.88 174 ALA A C 1
ATOM 1357 O O . ALA A 1 174 ? -4.998 -6.444 27.568 1.00 85.88 174 ALA A O 1
ATOM 1358 N N . GLU A 1 175 ? -5.471 -8.637 27.574 1.00 86.81 175 GLU A N 1
ATOM 1359 C CA . GLU A 1 175 ? -5.708 -8.741 26.138 1.00 86.81 175 GLU A CA 1
ATOM 1360 C C . GLU A 1 175 ? -7.109 -8.222 25.799 1.00 86.81 175 GLU A C 1
ATOM 1362 O O . GLU A 1 175 ? -8.053 -8.439 26.557 1.00 86.81 175 GLU A O 1
ATOM 1367 N N . GLN A 1 176 ? -7.263 -7.560 24.650 1.00 88.19 176 GLN A N 1
ATOM 1368 C CA . GLN A 1 176 ? -8.594 -7.255 24.131 1.00 88.19 176 GLN A CA 1
ATOM 1369 C C . GLN A 1 176 ? -9.333 -8.560 23.801 1.00 88.19 176 GLN A C 1
ATOM 1371 O O . GLN A 1 176 ? -8.756 -9.454 23.180 1.00 88.19 176 GLN A O 1
ATOM 1376 N N . LYS A 1 177 ? -10.604 -8.653 24.195 1.00 93.19 177 LYS A N 1
ATOM 1377 C CA . LYS A 1 177 ? -11.508 -9.752 23.822 1.00 93.19 177 LYS A CA 1
ATOM 1378 C C . LYS A 1 177 ? -12.685 -9.208 23.032 1.00 93.19 177 LYS A C 1
ATOM 1380 O O . LYS A 1 177 ? -13.102 -8.074 23.266 1.00 93.19 177 LYS A O 1
ATOM 1385 N N . THR A 1 178 ? -13.222 -10.009 22.122 1.00 93.94 178 THR A N 1
ATOM 1386 C CA . THR A 1 178 ? -14.281 -9.562 21.217 1.00 93.94 178 THR A CA 1
ATOM 1387 C C . THR A 1 178 ? -15.615 -10.188 21.596 1.00 93.94 178 THR A C 1
ATOM 1389 O O . THR A 1 178 ? -15.712 -11.403 21.745 1.00 93.94 178 THR A O 1
ATOM 13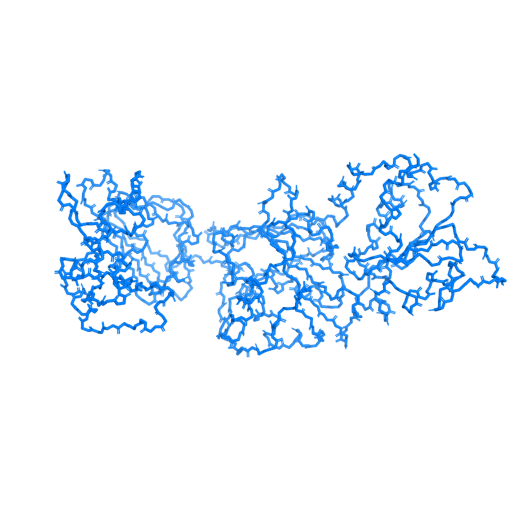92 N N . VAL A 1 179 ? -16.663 -9.372 21.718 1.00 95.44 179 VAL A N 1
ATOM 1393 C CA . VAL A 1 179 ? -18.040 -9.879 21.714 1.00 95.44 179 VAL A CA 1
ATOM 1394 C C . VAL A 1 179 ? -18.365 -10.300 20.285 1.00 95.44 179 VAL A C 1
ATOM 1396 O O . VAL A 1 179 ? -18.323 -9.475 19.370 1.00 95.44 179 VAL A O 1
ATOM 1399 N N . LEU A 1 180 ? -18.645 -11.586 20.090 1.00 94.94 180 LEU A N 1
ATOM 1400 C CA . LEU A 1 180 ? -18.965 -12.148 18.780 1.00 94.94 180 LEU A CA 1
ATOM 1401 C C . LEU A 1 180 ? -20.392 -11.793 18.350 1.00 94.94 180 LEU A C 1
ATOM 1403 O O . LEU A 1 180 ? -21.226 -11.407 19.164 1.00 94.94 180 LEU A O 1
ATOM 1407 N N . ALA A 1 181 ? -20.669 -11.934 17.055 1.00 94.69 181 ALA A N 1
ATOM 1408 C CA . ALA A 1 181 ? -21.992 -11.688 16.496 1.00 94.69 181 ALA A CA 1
ATOM 1409 C C . ALA A 1 181 ? -23.066 -12.522 17.215 1.00 94.69 181 ALA A C 1
ATOM 1411 O O . ALA A 1 181 ? -22.891 -13.723 17.439 1.00 94.69 181 ALA A O 1
ATOM 1412 N N . GLY A 1 182 ? -24.188 -11.891 17.554 1.00 96.44 182 GLY A N 1
ATOM 1413 C CA . GLY A 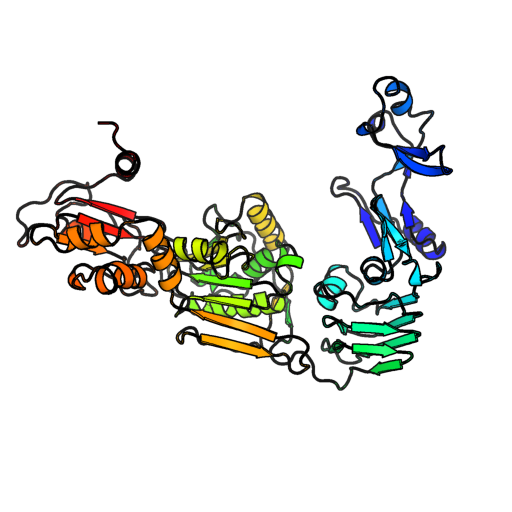1 182 ? -25.264 -12.539 18.293 1.00 96.44 182 GLY A CA 1
ATOM 1414 C C . GLY A 1 182 ? -26.117 -11.560 19.087 1.00 96.44 182 GLY A C 1
ATOM 1415 O O . GLY A 1 182 ? -25.765 -10.393 19.264 1.00 96.44 182 GLY A O 1
ATOM 1416 N N . THR A 1 183 ? -27.250 -12.061 19.574 1.00 98.06 183 THR A N 1
ATOM 1417 C CA . THR A 1 183 ? -28.150 -11.319 20.459 1.00 98.06 183 THR A CA 1
ATOM 1418 C C . THR A 1 183 ? -27.912 -11.730 21.903 1.00 98.06 183 THR A C 1
ATOM 1420 O O . THR A 1 183 ? -28.060 -12.900 22.258 1.00 98.06 183 THR A O 1
ATOM 1423 N N . TYR A 1 184 ? -27.581 -10.756 22.743 1.00 98.06 184 TYR A N 1
ATOM 1424 C CA . TYR A 1 184 ? -27.353 -10.937 24.170 1.00 98.06 184 TYR A CA 1
ATOM 1425 C C . TYR A 1 184 ? -28.461 -10.223 24.930 1.00 98.06 184 TYR A C 1
ATOM 1427 O O . TYR A 1 184 ? -28.591 -9.004 24.830 1.00 98.06 184 TYR A O 1
ATOM 1435 N N . LYS A 1 185 ? -29.268 -10.989 25.665 1.00 98.25 185 LYS A N 1
ATOM 1436 C CA . LYS A 1 185 ? -30.449 -10.485 26.361 1.00 98.25 185 LYS A CA 1
ATOM 1437 C C . LYS A 1 185 ? -30.368 -10.755 27.855 1.00 98.25 185 LYS A C 1
ATOM 1439 O O . LYS A 1 185 ? -30.175 -11.908 28.231 1.00 98.25 185 LYS A O 1
ATOM 1444 N N . ASP A 1 186 ? -30.543 -9.713 28.667 1.00 97.81 186 ASP A N 1
ATOM 1445 C CA . ASP A 1 186 ? -30.673 -9.805 30.133 1.00 97.81 186 ASP A CA 1
ATOM 1446 C C . ASP A 1 186 ? -29.602 -10.696 30.794 1.00 97.81 186 ASP A C 1
ATOM 1448 O O . ASP A 1 186 ? -29.898 -11.580 31.600 1.00 97.81 186 ASP A O 1
ATOM 1452 N N . THR A 1 187 ? -28.340 -10.512 30.397 1.00 98.19 187 THR A N 1
ATOM 1453 C CA . THR A 1 187 ? -27.252 -11.446 30.717 1.00 98.19 187 THR A CA 1
ATOM 1454 C C . THR A 1 187 ? -25.938 -10.744 31.037 1.00 98.19 187 THR A C 1
ATOM 1456 O O . THR A 1 187 ? -25.690 -9.612 30.625 1.00 98.19 187 THR A O 1
ATOM 1459 N N . THR A 1 188 ? -25.043 -11.465 31.712 1.00 98.06 188 THR A N 1
ATOM 1460 C CA . THR A 1 188 ? -23.629 -11.100 31.818 1.00 98.06 188 THR A CA 1
ATOM 1461 C C . THR A 1 188 ? -22.799 -11.955 30.860 1.00 98.06 188 THR A C 1
ATOM 1463 O O . THR A 1 188 ? -22.878 -13.182 30.885 1.00 98.06 188 THR A O 1
ATOM 1466 N N . VAL A 1 189 ? -21.995 -11.313 30.017 1.00 97.31 189 VAL A N 1
ATOM 1467 C CA . VAL A 1 189 ? -21.049 -11.936 29.087 1.00 97.31 189 VAL A CA 1
ATOM 1468 C C . VAL A 1 189 ? -19.639 -11.776 29.656 1.00 97.31 189 VAL A C 1
ATOM 1470 O O . VAL A 1 189 ? -19.037 -10.710 29.543 1.00 97.31 189 VAL A O 1
ATOM 1473 N N . ASP A 1 190 ? -19.106 -12.824 30.287 1.00 96.81 190 ASP A N 1
ATOM 1474 C CA . ASP A 1 190 ? -17.717 -12.837 30.766 1.00 96.81 190 ASP A CA 1
ATOM 1475 C C . ASP A 1 190 ? -16.788 -13.411 29.681 1.00 96.81 190 ASP A C 1
ATOM 1477 O O . ASP A 1 190 ? -16.852 -14.591 29.329 1.00 96.81 190 ASP A O 1
ATOM 1481 N N . LEU A 1 191 ? -15.937 -12.550 29.127 1.00 95.94 191 LEU A N 1
ATOM 1482 C CA . LEU A 1 191 ? -14.965 -12.863 28.082 1.00 95.94 191 LEU A CA 1
ATOM 1483 C C . LEU A 1 191 ? -13.590 -13.248 28.646 1.00 95.94 191 LEU A C 1
ATOM 1485 O O . LEU A 1 191 ? -12.686 -13.561 27.873 1.00 95.94 191 LEU A O 1
ATOM 1489 N N . THR A 1 192 ? -13.398 -13.205 29.969 1.00 93.00 192 THR A N 1
ATOM 1490 C CA . THR A 1 192 ? -12.070 -13.276 30.606 1.00 93.00 192 THR A CA 1
ATOM 1491 C C . THR A 1 192 ? -11.269 -14.513 30.186 1.00 93.00 192 THR A C 1
ATOM 1493 O O . THR A 1 192 ? -10.088 -14.390 29.868 1.00 93.00 192 THR A O 1
ATOM 1496 N N . GLU A 1 193 ? -11.919 -15.678 30.125 1.00 91.94 193 GLU A N 1
ATOM 1497 C CA . GLU A 1 193 ? -11.293 -16.961 29.762 1.00 91.94 193 GLU A CA 1
ATOM 1498 C C . GLU A 1 193 ? -11.418 -17.299 28.264 1.00 91.94 193 GLU A C 1
ATOM 1500 O O . GLU A 1 193 ? -10.981 -18.362 27.819 1.00 91.94 193 GLU A O 1
ATOM 1505 N N . GLN A 1 194 ? -12.032 -16.425 27.458 1.00 90.62 194 GLN A N 1
ATOM 1506 C CA . GLN A 1 194 ? -12.180 -16.670 26.026 1.00 90.62 194 GLN A CA 1
ATOM 1507 C C . GLN A 1 194 ? -10.854 -16.487 25.286 1.00 90.62 194 GLN A C 1
ATOM 1509 O O . GLN A 1 194 ? -9.959 -15.737 25.697 1.00 90.62 194 GLN A O 1
ATOM 1514 N N . LYS A 1 195 ? -10.728 -17.159 24.138 1.00 91.25 195 LYS A N 1
ATOM 1515 C CA . LYS A 1 195 ? -9.619 -16.902 23.215 1.00 91.25 195 LYS A CA 1
ATOM 1516 C C . LYS A 1 195 ? -9.675 -15.448 22.741 1.00 91.25 195 LYS A C 1
ATOM 1518 O O . LYS A 1 195 ? -10.735 -14.835 22.731 1.00 91.25 195 LYS A O 1
ATOM 1523 N N . GLY A 1 196 ? -8.509 -14.879 22.461 1.00 88.00 196 GLY A N 1
ATOM 1524 C CA . GLY A 1 196 ? -8.390 -13.529 21.914 1.00 88.00 196 GLY A CA 1
ATOM 1525 C C . GLY A 1 196 ? -8.072 -13.560 20.425 1.00 88.00 196 GLY A C 1
ATOM 1526 O O . GLY A 1 196 ? -8.388 -14.515 19.719 1.00 88.00 196 GLY A O 1
ATOM 1527 N N . LEU A 1 197 ? -7.371 -12.533 19.958 1.00 87.50 197 LEU A N 1
ATOM 1528 C CA . LEU A 1 197 ? -7.054 -12.374 18.538 1.00 87.50 197 LEU A CA 1
ATOM 1529 C C . LEU A 1 197 ? -5.950 -13.323 18.039 1.00 87.50 197 LEU A C 1
ATOM 1531 O O . LEU A 1 197 ? -5.758 -13.453 16.829 1.00 87.50 197 LEU A O 1
ATOM 1535 N N . GLY A 1 198 ? -5.217 -13.987 18.939 1.00 90.94 198 GLY A N 1
ATOM 1536 C CA . GLY A 1 198 ? -4.165 -14.938 18.574 1.00 90.94 198 GLY A CA 1
ATOM 1537 C C . GLY A 1 198 ? -3.084 -14.282 17.715 1.00 90.94 198 GLY A C 1
ATOM 1538 O O . GLY A 1 198 ? -2.485 -13.284 18.109 1.00 90.94 198 GLY A O 1
ATOM 1539 N N . LYS A 1 199 ? -2.876 -14.790 16.495 1.00 92.25 199 LYS A N 1
ATOM 1540 C CA . LYS A 1 199 ? -1.917 -14.230 15.517 1.00 92.25 199 LYS A CA 1
ATOM 1541 C C . LYS A 1 199 ? -2.234 -12.793 15.087 1.00 92.25 199 LYS A C 1
ATOM 1543 O O . LYS A 1 199 ? -1.368 -12.113 14.547 1.00 92.25 199 LYS A O 1
ATOM 1548 N N . LEU A 1 200 ? -3.467 -12.330 15.298 1.00 92.94 200 LEU A N 1
ATOM 1549 C CA . LEU A 1 200 ? -3.896 -10.965 14.981 1.00 92.94 200 LEU A CA 1
ATOM 1550 C C . LEU A 1 200 ? -3.783 -10.021 16.189 1.00 92.94 200 LEU A C 1
ATOM 1552 O O . LEU A 1 200 ? -4.281 -8.894 16.144 1.00 92.94 200 LEU A O 1
ATOM 1556 N N . LYS A 1 201 ? -3.172 -10.482 17.287 1.00 90.00 201 LYS A N 1
ATOM 1557 C CA . LYS A 1 201 ? -3.005 -9.701 18.508 1.00 90.00 201 LYS A CA 1
ATOM 1558 C C . LYS A 1 201 ? -2.215 -8.428 18.238 1.00 90.00 201 LYS A C 1
ATOM 1560 O O . LYS A 1 201 ? -1.141 -8.437 17.642 1.00 90.00 201 LYS A O 1
ATOM 1565 N N . LEU A 1 202 ? -2.759 -7.331 18.748 1.00 90.31 202 LEU A N 1
ATOM 1566 C CA . LEU A 1 202 ? -2.191 -6.003 18.609 1.00 90.31 202 LEU A CA 1
ATOM 1567 C C . LEU A 1 202 ? -1.173 -5.748 19.717 1.00 90.31 202 LEU A C 1
ATOM 1569 O O . LEU A 1 202 ? -1.460 -5.963 20.899 1.00 90.31 202 LEU A O 1
ATOM 1573 N N . THR A 1 203 ? -0.009 -5.234 19.344 1.00 91.06 203 THR A N 1
ATOM 1574 C CA . THR A 1 203 ? 0.965 -4.679 20.279 1.00 91.06 203 THR A CA 1
ATOM 1575 C C . THR A 1 203 ? 1.202 -3.209 19.965 1.00 91.06 203 THR A C 1
ATOM 1577 O O . THR A 1 203 ? 1.218 -2.792 18.807 1.00 91.06 203 THR A O 1
ATOM 1580 N N . THR A 1 204 ? 1.363 -2.411 21.018 1.00 93.44 204 THR A N 1
ATOM 1581 C CA . THR A 1 204 ? 1.758 -1.007 20.904 1.00 93.44 204 THR A CA 1
ATOM 1582 C C . THR A 1 204 ? 3.237 -0.901 21.224 1.00 93.44 204 THR A C 1
ATOM 1584 O O . THR A 1 204 ? 3.669 -1.291 22.312 1.00 93.44 204 THR A O 1
ATOM 1587 N N . VAL A 1 205 ? 4.009 -0.351 20.294 1.00 96.44 205 VAL A N 1
ATOM 1588 C CA . VAL A 1 205 ? 5.450 -0.150 20.440 1.00 96.44 205 VAL A CA 1
ATOM 1589 C C . VAL A 1 205 ? 5.709 1.336 20.632 1.00 96.44 205 VAL A C 1
ATOM 1591 O O . VAL A 1 205 ? 5.263 2.157 19.834 1.00 96.44 205 VAL A O 1
ATOM 1594 N N . LYS A 1 206 ? 6.412 1.696 21.711 1.00 97.62 206 LYS A N 1
ATOM 1595 C CA . LYS A 1 206 ? 6.854 3.078 21.935 1.00 97.62 206 LYS A CA 1
ATOM 1596 C C . LYS A 1 206 ? 7.949 3.436 20.938 1.00 97.62 206 LYS A C 1
ATOM 1598 O O . LYS A 1 206 ? 8.828 2.622 20.670 1.00 97.62 206 LYS A O 1
ATOM 1603 N N . THR A 1 207 ? 7.918 4.664 20.444 1.00 98.19 207 THR A N 1
ATOM 1604 C CA . THR A 1 207 ? 8.890 5.176 19.476 1.00 98.19 207 THR A CA 1
ATOM 1605 C C . THR A 1 207 ? 9.189 6.649 19.746 1.00 98.19 207 THR A C 1
ATOM 1607 O O . THR A 1 207 ? 8.468 7.310 20.496 1.00 98.19 207 THR A O 1
ATOM 1610 N N . ALA A 1 208 ? 10.261 7.156 19.147 1.00 97.50 208 ALA A N 1
ATOM 1611 C CA . ALA A 1 208 ? 10.572 8.580 19.102 1.00 97.50 208 ALA A CA 1
ATOM 1612 C C . ALA A 1 208 ? 10.354 9.101 17.672 1.00 97.50 208 ALA A C 1
ATOM 1614 O O . ALA A 1 208 ? 10.626 8.361 16.724 1.00 97.50 208 ALA A O 1
ATOM 1615 N N . PRO A 1 209 ? 9.882 10.345 17.490 1.00 97.75 209 PRO A N 1
ATOM 1616 C CA . PRO A 1 209 ? 9.620 10.889 16.164 1.00 97.75 209 PRO A CA 1
ATOM 1617 C C . PRO A 1 209 ? 10.912 11.197 15.399 1.00 97.75 209 PRO A C 1
ATOM 1619 O O . PRO A 1 209 ? 11.918 11.607 15.982 1.00 97.75 209 PRO A O 1
ATOM 1622 N N . PHE A 1 210 ? 10.849 11.091 14.071 1.00 97.50 210 PHE A N 1
ATOM 1623 C CA . PHE A 1 210 ? 11.918 11.520 13.166 1.00 97.50 210 PHE A CA 1
ATOM 1624 C C . PHE A 1 210 ? 11.522 12.829 12.481 1.00 97.50 210 PHE A C 1
ATOM 1626 O O . PHE A 1 210 ? 10.401 12.986 12.001 1.00 97.50 210 PHE A O 1
ATOM 1633 N N . GLN A 1 211 ? 12.456 13.779 12.412 1.00 96.50 211 GLN A N 1
ATOM 1634 C CA . GLN A 1 211 ? 12.186 15.115 11.862 1.00 96.50 211 GLN A CA 1
ATOM 1635 C C . GLN A 1 211 ? 12.345 15.192 10.337 1.00 96.50 211 GLN A C 1
ATOM 1637 O O . GLN A 1 211 ? 12.029 16.213 9.732 1.00 96.50 211 GLN A O 1
ATOM 1642 N N . ASP A 1 212 ? 12.842 14.129 9.705 1.00 96.75 212 ASP A N 1
ATOM 1643 C CA . ASP A 1 212 ? 13.257 14.122 8.303 1.00 96.75 212 ASP A CA 1
ATOM 1644 C C . ASP A 1 212 ? 12.405 13.206 7.404 1.00 96.75 212 ASP A C 1
ATOM 1646 O O . ASP A 1 212 ? 12.790 12.940 6.261 1.00 96.75 212 ASP A O 1
ATOM 1650 N N . GLN A 1 213 ? 11.246 12.759 7.900 1.00 97.69 213 GLN A N 1
ATOM 1651 C CA . GLN A 1 213 ? 10.294 11.874 7.217 1.00 97.69 213 GLN A CA 1
ATOM 1652 C C . GLN A 1 213 ? 9.292 12.623 6.323 1.00 97.69 213 GLN A C 1
ATOM 1654 O O . GLN A 1 213 ? 8.141 12.219 6.187 1.00 97.69 213 GLN A O 1
ATOM 1659 N N . LYS A 1 214 ? 9.719 13.724 5.695 1.00 96.31 214 LYS A N 1
ATOM 1660 C CA . LYS A 1 214 ? 8.875 14.463 4.750 1.00 96.31 214 LYS A CA 1
ATOM 1661 C C . LYS A 1 214 ? 8.820 13.719 3.406 1.00 96.31 214 LYS A C 1
ATOM 1663 O O . LYS A 1 214 ? 9.874 13.586 2.777 1.00 96.31 214 LYS A O 1
ATOM 1668 N N . PRO A 1 215 ? 7.645 13.258 2.936 1.00 92.19 215 PRO A N 1
ATOM 1669 C CA . PRO A 1 215 ? 7.520 12.736 1.580 1.00 92.19 215 PRO A CA 1
ATOM 1670 C C . PRO A 1 215 ? 7.819 13.840 0.560 1.00 92.19 215 PRO A C 1
ATOM 1672 O O . PRO A 1 215 ? 7.374 14.977 0.716 1.00 92.19 215 PRO A O 1
ATOM 1675 N N . GLY A 1 216 ? 8.571 13.513 -0.489 1.00 86.31 216 GLY A N 1
ATOM 1676 C CA . GLY A 1 216 ? 8.622 14.340 -1.691 1.00 86.31 216 GLY A CA 1
ATOM 1677 C C . GLY A 1 216 ? 7.428 14.059 -2.606 1.00 86.31 216 GLY A C 1
ATOM 1678 O O . GLY A 1 216 ? 6.594 13.200 -2.319 1.00 86.31 216 GLY A O 1
ATOM 1679 N N . THR A 1 217 ? 7.408 14.702 -3.776 1.00 75.56 217 THR A N 1
ATOM 1680 C CA . THR A 1 217 ? 6.393 14.481 -4.831 1.00 75.56 217 THR A CA 1
ATOM 1681 C C . THR A 1 217 ? 6.303 13.029 -5.312 1.00 75.56 217 THR A C 1
ATOM 1683 O O . THR A 1 217 ? 5.317 12.630 -5.919 1.00 75.56 217 THR A O 1
ATOM 1686 N N . SER A 1 218 ? 7.331 12.219 -5.050 1.00 80.12 218 SER A N 1
ATOM 1687 C CA . SER A 1 218 ? 7.399 10.803 -5.419 1.00 80.12 218 SER A CA 1
ATOM 1688 C C . SER A 1 218 ? 7.733 9.908 -4.222 1.00 80.12 218 SER A C 1
ATOM 1690 O O . SER A 1 218 ? 8.497 8.951 -4.377 1.00 80.12 218 SER A O 1
ATOM 1692 N N . GLY A 1 219 ? 7.206 10.241 -3.040 1.00 93.38 219 GLY A N 1
ATOM 1693 C CA . GLY A 1 219 ? 7.372 9.473 -1.802 1.00 93.38 219 GLY A CA 1
ATOM 1694 C C . GLY A 1 219 ? 8.582 9.876 -0.954 1.00 93.38 219 GLY A C 1
ATOM 1695 O O . GLY A 1 219 ? 9.306 10.825 -1.263 1.00 93.38 219 GLY A O 1
ATOM 1696 N N . LEU A 1 220 ? 8.798 9.153 0.145 1.00 97.88 220 LEU A N 1
ATOM 1697 C CA . LEU A 1 220 ? 9.956 9.320 1.024 1.00 97.88 220 LEU A CA 1
ATOM 1698 C C . LEU A 1 220 ? 11.118 8.471 0.500 1.00 97.88 220 LEU A C 1
ATOM 1700 O O . LEU A 1 220 ? 10.978 7.259 0.356 1.00 97.88 220 LEU A O 1
ATOM 1704 N N . ARG A 1 221 ? 12.273 9.097 0.253 1.00 97.56 221 ARG A N 1
ATOM 1705 C CA . ARG A 1 221 ? 13.504 8.424 -0.194 1.00 97.56 221 ARG A CA 1
ATOM 1706 C C . ARG A 1 221 ? 14.646 8.711 0.767 1.00 97.56 221 ARG A C 1
ATOM 1708 O O . ARG A 1 221 ? 14.872 9.865 1.135 1.00 97.56 221 ARG A O 1
ATOM 1715 N N . LYS A 1 222 ? 15.363 7.662 1.160 1.00 97.88 222 LYS A N 1
ATOM 1716 C CA . LYS A 1 222 ? 16.535 7.702 2.048 1.00 97.88 222 LYS A CA 1
ATOM 1717 C C . LYS A 1 222 ? 17.467 6.550 1.694 1.00 97.88 222 LYS A C 1
ATOM 1719 O O . LYS A 1 222 ? 17.111 5.672 0.912 1.00 97.88 222 LYS A O 1
ATOM 1724 N N . LYS A 1 223 ? 18.641 6.515 2.323 1.00 98.25 223 LYS A N 1
ATOM 1725 C CA . LYS A 1 223 ? 19.501 5.336 2.252 1.00 98.25 223 LYS A CA 1
ATOM 1726 C C . LYS A 1 223 ? 18.777 4.115 2.813 1.00 98.25 223 LYS A C 1
ATOM 1728 O O . LYS A 1 223 ? 18.093 4.217 3.831 1.00 98.25 223 LYS A O 1
ATOM 1733 N N . THR A 1 224 ? 18.973 2.959 2.190 1.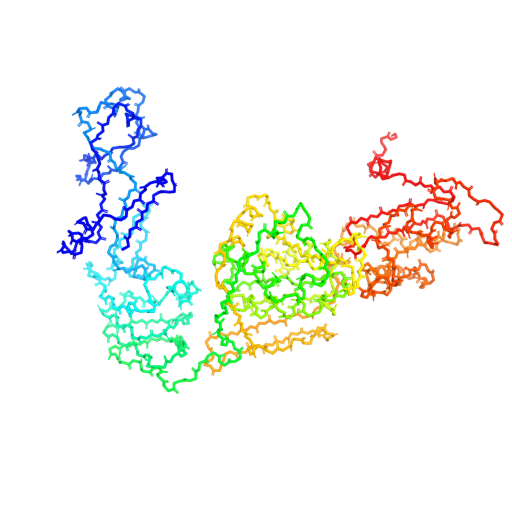00 98.56 224 THR A N 1
ATOM 1734 C CA . THR A 1 224 ? 18.404 1.671 2.613 1.00 98.56 224 THR A CA 1
ATOM 1735 C C . THR A 1 224 ? 18.650 1.416 4.101 1.00 98.56 224 THR A C 1
ATOM 1737 O O . THR A 1 224 ? 17.723 1.137 4.859 1.00 98.56 224 THR A O 1
ATOM 1740 N N . LYS A 1 225 ? 19.882 1.658 4.566 1.00 98.44 225 LYS A N 1
ATOM 1741 C CA . LYS A 1 225 ? 20.261 1.556 5.985 1.00 98.44 225 LYS A CA 1
ATOM 1742 C C . LYS A 1 225 ? 19.453 2.448 6.929 1.00 98.44 225 LYS A C 1
ATOM 1744 O O . LYS A 1 225 ? 19.290 2.088 8.088 1.00 98.44 225 LYS A O 1
ATOM 1749 N N . THR A 1 226 ? 18.953 3.594 6.468 1.00 98.38 226 THR A N 1
ATOM 1750 C CA . THR A 1 226 ? 18.080 4.459 7.273 1.00 98.38 226 THR A CA 1
ATOM 1751 C C . THR A 1 226 ? 16.736 3.782 7.512 1.00 98.38 226 THR A C 1
ATOM 1753 O O . THR A 1 226 ? 16.285 3.733 8.650 1.00 98.38 226 THR A O 1
ATOM 1756 N N . PHE A 1 227 ? 16.126 3.185 6.485 1.00 98.44 227 PHE A N 1
ATOM 1757 C CA . PHE A 1 227 ? 14.873 2.439 6.652 1.00 98.44 227 PHE A CA 1
ATOM 1758 C C . PHE A 1 227 ? 15.025 1.183 7.515 1.00 98.44 227 PHE A C 1
ATOM 1760 O O . PHE A 1 227 ? 14.093 0.833 8.233 1.00 98.44 227 PHE A O 1
ATOM 1767 N N . MET A 1 228 ? 16.197 0.545 7.475 1.00 98.12 228 MET A N 1
ATOM 1768 C CA . MET A 1 228 ? 16.534 -0.612 8.313 1.00 98.12 228 MET A CA 1
ATOM 1769 C C . MET A 1 228 ? 16.851 -0.241 9.770 1.00 98.12 228 MET A C 1
ATOM 1771 O O . MET A 1 228 ? 17.004 -1.135 10.598 1.00 98.12 228 MET A O 1
ATOM 1775 N N . SER A 1 229 ? 17.002 1.051 10.083 1.00 96.12 229 SER A N 1
ATOM 1776 C CA . SER A 1 229 ? 17.217 1.495 11.460 1.00 96.12 229 SER A CA 1
ATOM 1777 C C . SER A 1 229 ? 15.936 1.375 12.285 1.00 96.12 229 SER A C 1
ATOM 1779 O O . SER A 1 229 ? 14.825 1.401 11.747 1.00 96.12 229 SER A O 1
ATOM 1781 N N . ASP A 1 230 ? 16.099 1.241 13.600 1.00 93.38 230 ASP A N 1
ATOM 1782 C CA . ASP A 1 230 ? 14.990 0.989 14.513 1.00 93.38 230 ASP A CA 1
ATOM 1783 C C . ASP A 1 230 ? 13.861 2.011 14.348 1.00 93.38 230 ASP A C 1
ATOM 1785 O O . ASP A 1 230 ? 14.040 3.221 14.501 1.00 93.38 230 ASP A O 1
ATOM 1789 N N . ASN A 1 231 ? 12.667 1.486 14.075 1.00 97.75 231 ASN A N 1
ATOM 1790 C CA . ASN A 1 231 ? 11.404 2.210 13.967 1.00 97.75 231 ASN A CA 1
ATOM 1791 C C . ASN A 1 231 ? 11.302 3.245 12.833 1.00 97.75 231 ASN A C 1
ATOM 1793 O O . ASN A 1 231 ? 10.264 3.897 12.735 1.00 97.75 231 ASN A O 1
ATOM 1797 N N . TYR A 1 232 ? 12.302 3.415 11.959 1.00 98.62 232 TYR A N 1
ATOM 1798 C CA . TYR A 1 232 ? 12.216 4.434 10.906 1.00 98.62 232 TYR A CA 1
ATOM 1799 C C . TYR A 1 232 ? 11.087 4.125 9.918 1.00 98.62 232 TYR A C 1
ATOM 1801 O O . TYR A 1 232 ? 10.174 4.934 9.745 1.00 98.62 232 TYR A O 1
ATOM 1809 N N . LEU A 1 233 ? 11.099 2.931 9.313 1.00 98.75 233 LEU A N 1
ATOM 1810 C CA . LEU A 1 233 ? 10.023 2.497 8.418 1.00 98.75 233 LEU A CA 1
ATOM 1811 C C . LEU A 1 233 ? 8.673 2.485 9.150 1.00 98.75 233 LEU A C 1
ATOM 1813 O O . LEU A 1 233 ? 7.686 2.998 8.628 1.00 98.75 233 LEU A O 1
ATOM 1817 N N . GLN A 1 234 ? 8.641 1.937 10.365 1.00 98.75 234 GLN A N 1
ATOM 1818 C CA . GLN A 1 234 ? 7.420 1.776 11.148 1.00 98.75 234 GLN A CA 1
ATOM 1819 C C . GLN A 1 234 ? 6.767 3.123 11.459 1.00 98.75 234 GLN A C 1
ATOM 1821 O O . GLN A 1 234 ? 5.565 3.272 11.266 1.00 98.75 234 GLN A O 1
ATOM 1826 N N . ASN A 1 235 ? 7.543 4.128 11.873 1.00 98.75 235 ASN A N 1
ATOM 1827 C CA . ASN A 1 235 ? 7.016 5.462 12.152 1.00 98.75 235 ASN A CA 1
ATOM 1828 C C . ASN A 1 235 ? 6.387 6.097 10.913 1.00 98.75 235 ASN A C 1
ATOM 1830 O O . ASN A 1 235 ? 5.314 6.692 11.010 1.00 98.75 235 ASN A O 1
ATOM 1834 N N . PHE A 1 236 ? 7.029 5.945 9.753 1.00 98.75 236 PHE A N 1
ATOM 1835 C CA . PHE A 1 236 ? 6.495 6.482 8.510 1.00 98.75 236 PHE A CA 1
ATOM 1836 C C . PHE A 1 236 ? 5.198 5.773 8.108 1.00 98.75 236 PHE A C 1
ATOM 1838 O O . PHE A 1 236 ? 4.198 6.430 7.844 1.00 98.75 236 PHE A O 1
ATOM 1845 N N . VAL A 1 237 ? 5.185 4.437 8.129 1.00 98.75 237 VAL A N 1
ATOM 1846 C CA . VAL A 1 237 ? 3.999 3.628 7.797 1.00 98.75 237 VAL A CA 1
ATOM 1847 C C . VAL A 1 237 ? 2.843 3.924 8.751 1.00 98.75 237 VAL A C 1
ATOM 1849 O O . VAL A 1 237 ? 1.721 4.116 8.296 1.00 98.75 237 VAL A O 1
ATOM 1852 N N . ALA A 1 238 ? 3.112 4.024 10.054 1.00 98.44 238 ALA A N 1
ATOM 1853 C CA . ALA A 1 238 ? 2.124 4.426 11.051 1.00 98.44 238 ALA A CA 1
ATOM 1854 C C . ALA A 1 238 ? 1.540 5.807 10.742 1.00 98.44 238 ALA A C 1
ATOM 1856 O O . ALA A 1 238 ? 0.329 5.963 10.750 1.00 98.44 238 ALA A O 1
ATOM 1857 N N . SER A 1 239 ? 2.392 6.774 10.392 1.00 98.38 239 SER A N 1
ATOM 1858 C CA . SER A 1 239 ? 1.967 8.139 10.063 1.00 98.38 239 SER A CA 1
ATOM 1859 C C . SER A 1 239 ? 1.130 8.193 8.783 1.00 98.38 239 SER A C 1
ATOM 1861 O O . SER A 1 239 ? 0.205 8.993 8.697 1.00 98.38 239 SER A O 1
ATOM 1863 N N . VAL A 1 240 ? 1.415 7.325 7.803 1.00 98.00 240 VAL A N 1
ATOM 1864 C CA . VAL A 1 240 ? 0.548 7.134 6.631 1.00 98.00 240 VAL A CA 1
ATOM 1865 C C . VAL A 1 240 ? -0.800 6.565 7.043 1.00 98.00 240 VAL A C 1
ATOM 1867 O O . VAL A 1 240 ? -1.815 7.146 6.692 1.00 98.00 240 VAL A O 1
ATOM 1870 N N . LEU A 1 241 ? -0.830 5.478 7.812 1.00 96.88 241 LEU A N 1
ATOM 1871 C CA . LEU A 1 241 ? -2.084 4.849 8.228 1.00 96.88 241 LEU A CA 1
ATOM 1872 C C . LEU A 1 241 ? -2.927 5.776 9.124 1.00 96.88 241 LEU A C 1
ATOM 1874 O O . LEU A 1 241 ? -4.135 5.839 8.947 1.00 96.88 241 LEU A O 1
ATOM 1878 N N . ASP A 1 242 ? -2.312 6.538 10.030 1.00 93.38 242 ASP A N 1
ATOM 1879 C CA . ASP A 1 242 ? -3.007 7.500 10.898 1.00 93.38 242 ASP A CA 1
ATOM 1880 C C . ASP A 1 242 ? -3.550 8.724 10.132 1.00 93.38 242 ASP A C 1
ATOM 1882 O O . ASP A 1 242 ? -4.533 9.323 10.566 1.00 93.38 242 ASP A O 1
ATOM 1886 N N . ALA A 1 243 ? -2.957 9.087 8.987 1.00 92.88 243 ALA A N 1
ATOM 1887 C CA . ALA A 1 243 ? -3.453 10.172 8.132 1.00 92.88 243 ALA A CA 1
ATOM 1888 C C . ALA A 1 243 ? -4.711 9.787 7.328 1.00 92.88 243 ALA A C 1
ATOM 1890 O O . ALA A 1 243 ? -5.358 10.660 6.742 1.00 92.88 243 ALA A O 1
ATOM 1891 N N . LEU A 1 244 ? -5.048 8.495 7.256 1.00 90.12 244 LEU A N 1
ATOM 1892 C CA . LEU A 1 244 ? -6.144 7.985 6.434 1.00 90.12 244 LEU A CA 1
ATOM 1893 C C . LEU A 1 244 ? -7.460 7.876 7.221 1.00 90.12 244 LEU A C 1
ATOM 1895 O O . LEU A 1 244 ? -7.458 7.587 8.421 1.00 90.12 244 LEU A O 1
ATOM 1899 N N . PRO A 1 245 ? -8.619 8.051 6.561 1.00 82.31 245 PRO A N 1
ATOM 1900 C CA . PRO A 1 245 ? -9.918 7.844 7.188 1.00 82.31 245 PRO A CA 1
ATOM 1901 C C . PRO A 1 245 ? -10.085 6.425 7.753 1.00 82.31 245 PRO A C 1
ATOM 1903 O O . PRO A 1 245 ? -9.958 5.432 7.042 1.00 82.31 245 PRO A O 1
ATOM 1906 N N . ALA A 1 246 ? -10.498 6.309 9.020 1.00 74.81 246 ALA A N 1
ATOM 1907 C CA . ALA A 1 246 ? -10.683 5.010 9.681 1.00 74.81 246 ALA A CA 1
ATOM 1908 C C . ALA A 1 246 ? -11.660 4.067 8.946 1.00 74.81 246 ALA A C 1
ATOM 1910 O O . ALA A 1 246 ? -11.502 2.849 8.997 1.00 74.81 246 ALA A O 1
ATOM 1911 N N . LYS A 1 247 ? -12.658 4.626 8.245 1.00 73.50 247 LYS A N 1
ATOM 1912 C CA . LYS A 1 247 ? -13.624 3.866 7.433 1.00 73.50 247 LYS A CA 1
ATOM 1913 C C . LYS A 1 247 ? -12.974 3.108 6.267 1.00 73.50 247 LYS A C 1
ATOM 1915 O O . LYS A 1 247 ? -13.520 2.105 5.837 1.00 73.50 247 LYS A O 1
ATOM 1920 N N . GLU A 1 248 ? -11.854 3.609 5.747 1.00 82.06 248 GLU A N 1
ATOM 1921 C CA . GLU A 1 248 ? -11.126 2.987 4.637 1.00 82.06 248 GLU A CA 1
ATOM 1922 C C . GLU A 1 248 ? -10.210 1.882 5.147 1.00 82.06 248 GLU A C 1
ATOM 1924 O O . GLU A 1 248 ? -10.086 0.847 4.507 1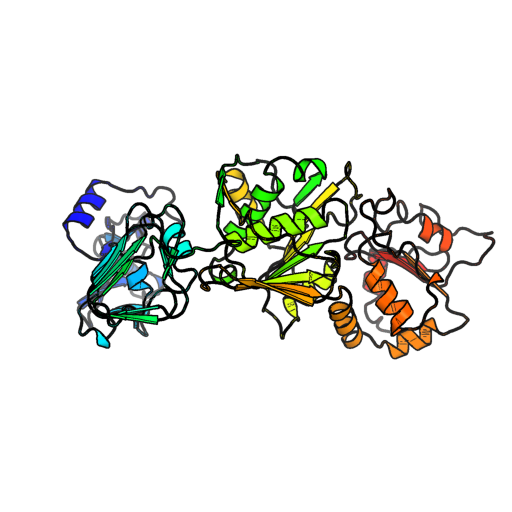.00 82.06 248 GLU A O 1
ATOM 1929 N N . LEU A 1 249 ? -9.616 2.068 6.328 1.00 86.50 249 LEU A N 1
ATOM 1930 C CA . LEU A 1 249 ? -8.752 1.067 6.945 1.00 86.50 249 LEU A CA 1
ATOM 1931 C C . LEU A 1 249 ? -9.543 -0.151 7.425 1.00 86.50 249 LEU A C 1
ATOM 1933 O O . LEU A 1 249 ? -9.153 -1.278 7.137 1.00 86.50 249 LEU A O 1
ATOM 1937 N N . ASN A 1 250 ? -10.636 0.064 8.162 1.00 85.38 250 ASN A N 1
ATOM 1938 C CA . ASN A 1 250 ? -11.399 -1.002 8.816 1.00 85.38 250 ASN A CA 1
ATOM 1939 C C . ASN A 1 250 ? -12.083 -1.913 7.789 1.00 85.38 250 ASN A C 1
ATOM 1941 O O . ASN A 1 250 ? -13.076 -1.527 7.178 1.00 85.38 250 ASN A O 1
ATOM 1945 N N . GLY A 1 251 ? -11.568 -3.131 7.618 1.00 86.81 251 GLY A N 1
ATOM 1946 C CA . GLY A 1 251 ? -12.072 -4.062 6.605 1.00 86.81 251 GLY A CA 1
ATOM 1947 C C . GLY A 1 251 ? -11.569 -3.777 5.186 1.00 86.81 251 GLY A C 1
ATOM 1948 O O . GLY A 1 251 ? -11.941 -4.486 4.252 1.00 86.81 251 GLY A O 1
ATOM 1949 N N . GLY A 1 252 ? -10.729 -2.753 5.010 1.00 92.81 252 GLY A N 1
ATOM 1950 C CA . GLY A 1 252 ? -10.287 -2.276 3.705 1.00 92.81 252 GLY A CA 1
ATOM 1951 C C . GLY A 1 252 ? -9.323 -3.208 2.981 1.00 92.81 252 GLY A C 1
ATOM 1952 O O . GLY A 1 252 ? -8.703 -4.095 3.578 1.00 92.81 252 GLY A O 1
ATOM 1953 N N . THR A 1 253 ? -9.163 -2.941 1.681 1.00 97.75 253 THR A N 1
ATOM 1954 C CA . THR A 1 253 ? -8.165 -3.584 0.818 1.00 97.75 253 THR A CA 1
ATOM 1955 C C . THR A 1 253 ? -6.998 -2.636 0.547 1.00 97.75 253 THR A C 1
ATOM 1957 O O . THR A 1 253 ? -7.206 -1.509 0.100 1.00 97.75 253 THR A O 1
ATOM 1960 N N . LEU A 1 254 ? -5.768 -3.099 0.780 1.00 98.50 254 LEU A N 1
ATOM 1961 C CA . LEU A 1 254 ? -4.535 -2.337 0.566 1.00 98.50 254 LEU A CA 1
ATOM 1962 C C . LEU A 1 254 ? -3.599 -3.076 -0.398 1.00 98.50 254 LEU A C 1
ATOM 1964 O O . LEU A 1 254 ? -3.354 -4.275 -0.243 1.00 98.50 254 LEU A O 1
ATOM 1968 N N . VAL A 1 255 ? -3.024 -2.357 -1.362 1.00 98.62 255 VAL A N 1
ATOM 1969 C CA . VAL A 1 255 ? -1.966 -2.900 -2.229 1.00 98.62 255 VAL A CA 1
ATOM 1970 C C . VAL A 1 255 ? -0.596 -2.636 -1.600 1.00 98.62 255 VAL A C 1
ATOM 1972 O O . VAL A 1 255 ? -0.322 -1.523 -1.150 1.00 98.62 255 VAL A O 1
ATOM 1975 N N . VAL A 1 256 ? 0.287 -3.636 -1.570 1.00 98.69 256 VAL A N 1
ATOM 1976 C CA . VAL A 1 256 ? 1.666 -3.479 -1.068 1.00 98.69 256 VAL A CA 1
ATOM 1977 C C . VAL A 1 256 ? 2.622 -4.224 -1.986 1.00 98.69 256 VAL A C 1
ATOM 1979 O O . VAL A 1 256 ? 2.598 -5.450 -2.045 1.00 98.69 256 VAL A O 1
ATOM 1982 N N . SER A 1 257 ? 3.452 -3.506 -2.736 1.00 98.38 257 SER A N 1
ATOM 1983 C CA . SER A 1 257 ? 4.460 -4.086 -3.640 1.00 98.38 257 SER A CA 1
ATOM 1984 C C . SER A 1 257 ? 5.519 -3.043 -3.994 1.00 98.38 257 SER A C 1
ATOM 1986 O O . SER A 1 257 ? 5.432 -1.895 -3.563 1.00 98.38 257 SER A O 1
ATOM 1988 N N . GLY A 1 258 ? 6.524 -3.411 -4.777 1.00 97.88 258 GLY A N 1
ATOM 1989 C CA . GLY A 1 258 ? 7.568 -2.493 -5.201 1.00 97.88 258 GLY A CA 1
ATOM 1990 C C . GLY A 1 258 ? 8.362 -2.976 -6.398 1.00 97.88 258 GLY A C 1
ATOM 1991 O O . GLY A 1 258 ? 7.942 -3.865 -7.137 1.00 97.88 258 GLY A O 1
ATOM 1992 N N . ASP A 1 259 ? 9.536 -2.373 -6.571 1.00 98.19 259 ASP A N 1
ATOM 1993 C CA . ASP A 1 259 ? 10.404 -2.627 -7.722 1.00 98.19 259 ASP A CA 1
ATOM 1994 C C . ASP A 1 259 ? 11.397 -3.785 -7.546 1.00 98.19 259 ASP A C 1
ATOM 1996 O O . ASP A 1 259 ? 12.170 -4.087 -8.454 1.00 98.19 259 ASP A O 1
ATOM 2000 N N . GLY A 1 260 ? 11.377 -4.440 -6.384 1.00 97.62 260 GLY A N 1
ATOM 2001 C CA . GLY A 1 260 ? 12.251 -5.572 -6.084 1.00 97.62 260 GLY A CA 1
ATOM 2002 C C . GLY A 1 260 ? 13.635 -5.201 -5.563 1.00 97.62 260 GLY A C 1
ATOM 2003 O O . GLY A 1 260 ? 14.419 -6.113 -5.306 1.00 97.62 260 GLY A O 1
ATOM 2004 N N . ARG A 1 261 ? 13.945 -3.911 -5.355 1.00 98.44 261 ARG A N 1
ATOM 2005 C CA . ARG A 1 261 ? 15.218 -3.500 -4.737 1.00 98.44 261 ARG A CA 1
ATOM 2006 C C . ARG A 1 261 ? 15.414 -4.115 -3.350 1.00 98.44 261 ARG A C 1
ATOM 2008 O O . ARG A 1 261 ? 14.449 -4.446 -2.666 1.00 98.44 261 ARG A O 1
ATOM 2015 N N . TYR A 1 262 ? 16.656 -4.199 -2.891 1.00 98.56 262 TYR A N 1
ATOM 2016 C CA . TYR A 1 262 ? 16.998 -4.700 -1.559 1.00 98.56 262 TYR A CA 1
ATOM 2017 C C . TYR A 1 262 ? 16.098 -4.083 -0.474 1.00 98.56 262 TYR A C 1
ATOM 2019 O O . TYR A 1 262 ? 15.823 -2.884 -0.525 1.00 98.56 262 TYR A O 1
ATOM 2027 N N . PHE A 1 263 ? 15.675 -4.891 0.506 1.00 98.56 263 PHE A N 1
ATOM 2028 C CA . PHE A 1 263 ? 14.722 -4.553 1.576 1.00 98.56 263 PHE A CA 1
ATOM 2029 C C . PHE A 1 263 ? 13.230 -4.515 1.170 1.00 98.56 263 PHE A C 1
ATOM 2031 O O . PHE A 1 263 ? 12.379 -4.343 2.043 1.00 98.56 263 PHE A O 1
ATOM 2038 N N . ASN A 1 264 ? 12.861 -4.720 -0.110 1.00 98.25 264 ASN A N 1
ATOM 2039 C CA . ASN A 1 264 ? 11.444 -4.734 -0.529 1.00 98.25 264 ASN A CA 1
ATOM 2040 C C . ASN A 1 264 ? 10.631 -5.787 0.232 1.00 98.25 264 ASN A C 1
ATOM 2042 O O . ASN A 1 264 ? 9.590 -5.484 0.809 1.00 98.25 264 ASN A O 1
ATOM 2046 N N . LYS A 1 265 ? 11.128 -7.030 0.248 1.00 98.25 265 LYS A N 1
ATOM 2047 C CA . LYS A 1 265 ? 10.414 -8.177 0.820 1.00 98.25 265 LYS A CA 1
ATOM 2048 C C . LYS A 1 265 ? 10.202 -7.986 2.317 1.00 98.25 265 LYS A C 1
ATOM 2050 O O . LYS A 1 265 ? 9.089 -8.171 2.802 1.00 98.25 265 LYS A O 1
ATOM 2055 N N . GLU A 1 266 ? 11.236 -7.567 3.038 1.00 98.50 266 GLU A N 1
ATOM 2056 C CA . GLU A 1 266 ? 11.179 -7.279 4.469 1.00 98.50 266 GLU A CA 1
ATOM 2057 C C . GLU A 1 266 ? 10.223 -6.122 4.776 1.00 98.50 266 GLU A C 1
ATOM 2059 O O . GLU A 1 266 ? 9.389 -6.240 5.679 1.00 98.50 266 GLU A O 1
ATOM 2064 N N . ALA A 1 267 ? 10.290 -5.031 4.008 1.00 98.69 267 ALA A N 1
ATOM 2065 C CA . ALA A 1 267 ? 9.392 -3.894 4.170 1.00 98.69 267 ALA A CA 1
ATOM 2066 C C . ALA A 1 267 ? 7.926 -4.279 3.913 1.00 98.69 267 ALA A C 1
ATOM 2068 O O . ALA A 1 267 ? 7.063 -3.885 4.698 1.00 98.69 267 ALA A O 1
ATOM 2069 N N . THR A 1 268 ? 7.637 -5.106 2.899 1.00 98.81 268 THR A N 1
ATOM 2070 C CA . THR A 1 268 ? 6.287 -5.642 2.651 1.00 98.81 268 THR A CA 1
ATOM 2071 C C . THR A 1 268 ? 5.758 -6.392 3.870 1.00 98.81 268 THR A C 1
ATOM 2073 O O . THR A 1 268 ? 4.636 -6.131 4.301 1.00 98.81 268 THR A O 1
ATOM 2076 N N . GLN A 1 269 ? 6.561 -7.268 4.487 1.00 98.62 269 GLN A N 1
ATOM 2077 C CA . GLN A 1 269 ? 6.135 -7.985 5.697 1.00 98.62 269 GLN A CA 1
ATOM 2078 C C . GLN A 1 269 ? 5.825 -7.012 6.842 1.00 98.62 269 GLN A C 1
ATOM 2080 O O . GLN A 1 269 ? 4.788 -7.140 7.490 1.00 98.62 269 GLN A O 1
ATOM 2085 N N . ILE A 1 270 ? 6.689 -6.021 7.083 1.00 98.69 270 ILE A N 1
ATOM 2086 C CA . ILE A 1 270 ? 6.485 -5.016 8.140 1.00 98.69 270 ILE A CA 1
ATOM 2087 C C . ILE A 1 270 ? 5.190 -4.233 7.896 1.00 98.69 270 ILE A C 1
ATOM 2089 O O . ILE A 1 270 ? 4.370 -4.114 8.807 1.00 98.69 270 ILE A O 1
ATOM 2093 N N . ILE A 1 271 ? 4.976 -3.750 6.670 1.00 98.81 271 ILE A N 1
ATOM 2094 C CA . ILE A 1 271 ? 3.790 -2.971 6.297 1.00 98.81 271 ILE A CA 1
ATOM 2095 C C . ILE A 1 271 ? 2.521 -3.791 6.488 1.00 98.81 271 ILE A C 1
ATOM 2097 O O . ILE A 1 271 ? 1.582 -3.285 7.093 1.00 98.81 271 ILE A O 1
ATOM 2101 N N . VAL A 1 272 ? 2.493 -5.054 6.051 1.00 98.75 272 VAL A N 1
ATOM 2102 C CA . VAL A 1 272 ? 1.326 -5.931 6.239 1.00 98.75 272 VAL A CA 1
ATOM 2103 C C . VAL A 1 272 ? 1.021 -6.109 7.728 1.00 98.75 272 VAL A C 1
ATOM 2105 O O . VAL A 1 272 ? -0.113 -5.884 8.151 1.00 98.75 272 VAL A O 1
ATOM 2108 N N . LYS A 1 273 ? 2.025 -6.421 8.559 1.00 98.62 273 LYS A N 1
ATOM 2109 C CA . LYS A 1 273 ? 1.838 -6.571 10.016 1.00 98.62 273 LYS A CA 1
ATOM 2110 C C . LYS A 1 273 ? 1.312 -5.300 10.682 1.00 98.62 273 LYS A C 1
ATOM 2112 O O . LYS A 1 273 ? 0.521 -5.379 11.624 1.00 98.62 273 LYS A O 1
ATOM 2117 N N . MET A 1 274 ? 1.767 -4.135 10.227 1.00 98.62 274 MET A N 1
ATOM 2118 C CA . MET A 1 274 ? 1.281 -2.851 10.723 1.00 98.62 274 MET A CA 1
ATOM 2119 C C . MET A 1 274 ? -0.137 -2.583 10.234 1.00 98.62 274 MET A C 1
ATOM 2121 O O . MET A 1 274 ? -1.026 -2.414 11.053 1.00 98.62 274 MET A O 1
ATOM 2125 N N . ALA A 1 275 ? -0.399 -2.647 8.934 1.00 98.12 275 ALA A N 1
ATOM 2126 C CA . ALA A 1 275 ? -1.718 -2.414 8.355 1.00 98.12 275 ALA A CA 1
ATOM 2127 C C . ALA A 1 275 ? -2.808 -3.318 8.967 1.00 98.12 275 ALA A C 1
ATOM 2129 O O . ALA A 1 275 ? -3.890 -2.826 9.295 1.00 98.12 275 ALA A O 1
ATOM 2130 N N . VAL A 1 276 ? -2.507 -4.595 9.250 1.00 96.81 276 VAL A N 1
ATOM 2131 C CA . VAL A 1 276 ? -3.407 -5.488 10.008 1.00 96.81 276 VAL A CA 1
ATOM 2132 C C . VAL A 1 276 ? -3.778 -4.874 11.357 1.00 96.81 276 VAL A C 1
ATOM 2134 O O . VAL A 1 276 ? -4.948 -4.892 11.746 1.00 96.81 276 VAL A O 1
ATOM 2137 N N . ALA A 1 277 ? -2.810 -4.304 12.075 1.00 94.12 277 ALA A N 1
ATOM 2138 C CA . ALA A 1 277 ? -3.040 -3.674 13.370 1.00 94.12 277 ALA A CA 1
ATOM 2139 C C . ALA A 1 277 ? -3.814 -2.350 13.310 1.00 94.12 277 ALA A C 1
ATOM 2141 O O . ALA A 1 277 ? -4.381 -1.929 14.321 1.00 94.12 277 ALA A O 1
ATOM 2142 N N . TYR A 1 278 ? -3.863 -1.726 12.135 1.00 93.25 278 TYR A N 1
ATOM 2143 C CA . TYR A 1 278 ? -4.615 -0.504 11.859 1.00 93.25 278 TYR A CA 1
ATOM 2144 C C . TYR A 1 278 ? -6.003 -0.765 11.253 1.00 93.25 278 TYR A C 1
ATOM 2146 O O . TYR A 1 278 ? -6.747 0.183 11.037 1.00 93.25 278 TYR A O 1
ATOM 2154 N N . GLY A 1 279 ? -6.383 -2.031 11.047 1.00 91.62 279 GLY A N 1
ATOM 2155 C CA . GLY A 1 279 ? -7.746 -2.417 10.659 1.00 91.62 279 GLY A CA 1
ATOM 2156 C C . GLY A 1 279 ? -7.886 -3.017 9.261 1.00 91.62 279 GLY A C 1
ATOM 2157 O O . GLY A 1 279 ? -8.961 -3.523 8.955 1.00 91.62 279 GLY A O 1
ATOM 2158 N N . VAL A 1 280 ? -6.815 -3.044 8.459 1.00 96.00 280 VAL A N 1
ATOM 2159 C CA . VAL A 1 280 ? -6.838 -3.600 7.095 1.00 96.00 280 VAL A CA 1
ATOM 2160 C C . VAL A 1 280 ? -7.057 -5.109 7.144 1.00 96.00 280 VAL A C 1
ATOM 2162 O O . VAL A 1 280 ? -6.327 -5.813 7.848 1.00 96.00 280 VAL A O 1
ATOM 2165 N N . ASP A 1 281 ? -8.043 -5.595 6.390 1.00 95.81 281 ASP A N 1
ATOM 2166 C CA . ASP A 1 281 ? -8.421 -7.015 6.356 1.00 95.81 281 ASP A CA 1
ATOM 2167 C C . ASP A 1 281 ? -8.018 -7.708 5.058 1.00 95.81 281 ASP A C 1
ATOM 2169 O O . ASP A 1 281 ? -7.942 -8.938 5.023 1.00 95.81 281 ASP A O 1
ATOM 2173 N N . ARG A 1 282 ? -7.711 -6.955 3.998 1.00 98.12 282 ARG A N 1
ATOM 2174 C CA . ARG A 1 282 ? -7.332 -7.539 2.716 1.00 98.12 282 ARG A CA 1
ATOM 2175 C C . ARG A 1 282 ? -6.082 -6.907 2.119 1.00 98.12 282 ARG A C 1
ATOM 2177 O O . ARG A 1 282 ? -5.925 -5.690 2.105 1.00 98.12 282 ARG A O 1
ATOM 2184 N N . PHE A 1 283 ? -5.208 -7.755 1.586 1.00 98.75 283 PHE A N 1
ATOM 2185 C CA . PHE A 1 283 ? -3.953 -7.351 0.963 1.00 98.75 283 PHE A CA 1
ATOM 2186 C C . PHE A 1 283 ? -3.829 -7.914 -0.442 1.00 98.75 283 PHE A C 1
ATOM 2188 O O . PHE A 1 283 ? -4.043 -9.107 -0.659 1.00 98.75 283 PHE A O 1
ATOM 2195 N N . TRP A 1 284 ? -3.422 -7.057 -1.369 1.00 98.62 284 TRP A N 1
ATOM 2196 C CA . TRP A 1 284 ? -3.056 -7.425 -2.730 1.00 98.62 284 TRP A CA 1
ATOM 2197 C C . TRP A 1 284 ? -1.566 -7.190 -2.931 1.00 98.62 284 TRP A C 1
ATOM 2199 O O . TRP A 1 284 ? -1.069 -6.077 -2.741 1.00 98.62 284 TRP A O 1
ATOM 2209 N N . ILE A 1 285 ? -0.847 -8.246 -3.293 1.00 98.69 285 ILE A N 1
ATOM 2210 C CA . ILE A 1 285 ? 0.606 -8.227 -3.434 1.00 98.69 285 ILE A CA 1
ATOM 2211 C C . ILE A 1 285 ? 0.965 -8.905 -4.757 1.00 98.69 285 ILE A C 1
ATOM 2213 O O . ILE A 1 285 ? 0.503 -10.008 -5.038 1.00 98.69 285 ILE A O 1
ATOM 2217 N N . GLY A 1 286 ? 1.773 -8.261 -5.596 1.00 98.06 286 GLY A N 1
ATOM 2218 C CA . GLY A 1 286 ? 2.305 -8.930 -6.780 1.00 98.06 286 GLY A CA 1
ATOM 2219 C C . GLY A 1 286 ? 3.294 -10.022 -6.384 1.00 98.06 286 GLY A C 1
ATOM 2220 O O . GLY A 1 286 ? 3.963 -9.922 -5.351 1.00 98.06 286 GLY A O 1
ATOM 2221 N N . LYS A 1 287 ? 3.400 -11.072 -7.196 1.00 98.06 287 LYS A N 1
ATOM 2222 C CA . LYS A 1 287 ? 4.342 -12.174 -6.984 1.00 98.06 287 LYS A CA 1
ATOM 2223 C C . LYS A 1 287 ? 5.755 -11.644 -6.707 1.00 98.06 287 LYS A C 1
ATOM 2225 O O . LYS A 1 287 ? 6.227 -10.708 -7.343 1.00 98.06 287 LYS A O 1
ATOM 2230 N N . ASP A 1 288 ? 6.410 -12.238 -5.715 1.00 97.75 288 ASP A N 1
ATOM 2231 C CA . ASP A 1 288 ? 7.709 -11.852 -5.154 1.00 97.75 288 ASP A CA 1
ATOM 2232 C C . ASP A 1 288 ? 7.757 -10.436 -4.538 1.00 97.75 288 ASP A C 1
ATOM 2234 O O . ASP A 1 288 ? 8.835 -9.931 -4.223 1.00 97.75 288 ASP A O 1
ATOM 2238 N N . GLY A 1 289 ? 6.594 -9.810 -4.321 1.00 97.50 289 GLY A N 1
ATOM 2239 C CA . GLY A 1 289 ? 6.460 -8.412 -3.908 1.00 97.50 289 GLY A CA 1
ATOM 2240 C C . GLY A 1 289 ? 6.583 -7.417 -5.065 1.00 97.50 289 GLY A C 1
ATOM 2241 O O . GLY A 1 289 ? 6.764 -6.229 -4.812 1.00 97.50 289 GLY A O 1
ATOM 2242 N N . LEU A 1 290 ? 6.519 -7.874 -6.319 1.00 97.88 290 LEU A N 1
ATOM 2243 C CA . LEU A 1 290 ? 6.806 -7.062 -7.501 1.00 97.88 290 LEU A CA 1
ATOM 2244 C C . LEU A 1 290 ? 5.533 -6.507 -8.132 1.00 97.88 290 LEU A C 1
ATOM 2246 O O . LEU A 1 290 ? 4.706 -7.275 -8.619 1.00 97.88 290 LEU A O 1
ATOM 2250 N N . LEU A 1 291 ? 5.420 -5.184 -8.214 1.00 97.94 291 LEU A N 1
ATOM 2251 C CA . LEU A 1 291 ? 4.486 -4.496 -9.108 1.00 97.94 291 LEU A CA 1
ATOM 2252 C C . LEU A 1 291 ? 5.127 -3.193 -9.585 1.00 97.94 291 LEU A C 1
ATOM 2254 O O . LEU A 1 291 ? 5.645 -2.423 -8.776 1.00 97.94 291 LEU A O 1
ATOM 2258 N N . SER A 1 292 ? 5.053 -2.918 -10.888 1.00 97.62 292 SER A N 1
ATOM 2259 C CA . SER A 1 292 ? 5.439 -1.609 -11.421 1.00 97.62 292 SER A CA 1
ATOM 2260 C C . SER A 1 292 ? 4.504 -0.510 -10.923 1.00 97.62 292 SER A C 1
ATOM 2262 O O . SER A 1 292 ? 3.327 -0.767 -10.656 1.00 97.62 292 SER A O 1
ATOM 2264 N N . THR A 1 293 ? 4.988 0.730 -10.835 1.00 97.31 293 THR A N 1
ATOM 2265 C CA . THR A 1 293 ? 4.151 1.873 -10.426 1.00 97.31 293 THR A CA 1
ATOM 2266 C C . THR A 1 293 ? 2.901 2.020 -11.317 1.00 97.31 293 THR A C 1
ATOM 2268 O O . THR A 1 293 ? 1.799 2.161 -10.772 1.00 97.31 293 THR A O 1
ATOM 2271 N N . PRO A 1 294 ? 2.990 1.889 -12.660 1.00 96.12 294 PRO A N 1
ATOM 2272 C CA . PRO A 1 294 ? 1.805 1.860 -13.520 1.00 96.12 294 PRO A CA 1
ATOM 2273 C C . PRO A 1 294 ? 0.861 0.681 -13.240 1.00 96.12 294 PRO A C 1
ATOM 2275 O O . PRO A 1 294 ? -0.359 0.833 -13.315 1.00 96.12 294 PRO A O 1
ATOM 2278 N N . CYS A 1 295 ? 1.392 -0.500 -12.907 1.00 96.44 295 CYS A N 1
ATOM 2279 C CA . CYS A 1 295 ? 0.569 -1.660 -12.570 1.00 96.44 295 CYS A CA 1
ATOM 2280 C C . CYS A 1 295 ? -0.147 -1.488 -11.229 1.00 96.44 295 CYS A C 1
ATOM 2282 O O . CYS A 1 295 ? -1.338 -1.780 -11.157 1.00 96.44 295 CYS A O 1
ATOM 2284 N N . VAL A 1 296 ? 0.520 -0.947 -10.205 1.00 97.06 296 VAL A N 1
ATOM 2285 C CA . VAL A 1 296 ? -0.124 -0.604 -8.928 1.00 97.06 296 VAL A CA 1
ATOM 2286 C C . VAL A 1 296 ? -1.298 0.344 -9.161 1.00 97.06 296 VAL A C 1
ATOM 2288 O O . VAL A 1 296 ? -2.393 0.088 -8.666 1.00 97.06 296 VAL A O 1
ATOM 2291 N N . SER A 1 297 ? -1.098 1.398 -9.959 1.00 95.50 297 SER A N 1
ATOM 2292 C CA . SER A 1 297 ? -2.167 2.341 -10.302 1.00 95.50 297 SER A CA 1
ATOM 2293 C C . SER A 1 297 ? -3.358 1.642 -10.970 1.00 95.50 297 SER A C 1
ATOM 2295 O O . SER A 1 297 ? -4.498 1.821 -10.544 1.00 95.50 297 SER A O 1
ATOM 2297 N N . ALA A 1 298 ? -3.098 0.785 -11.963 1.00 94.25 298 ALA A N 1
ATOM 2298 C CA . ALA A 1 298 ? -4.138 0.018 -12.647 1.00 94.25 298 ALA A CA 1
ATOM 2299 C C . ALA A 1 298 ? -4.873 -0.952 -11.705 1.00 94.25 298 ALA A C 1
ATOM 2301 O O . ALA A 1 298 ? -6.097 -1.038 -11.745 1.00 94.25 298 ALA A O 1
ATOM 2302 N N . VAL A 1 299 ? -4.149 -1.651 -10.827 1.00 95.38 299 VAL A N 1
ATOM 2303 C CA . VAL A 1 299 ? -4.730 -2.595 -9.861 1.00 95.38 299 VAL A CA 1
ATOM 2304 C C . VAL A 1 299 ? -5.643 -1.881 -8.869 1.00 95.38 299 VAL A C 1
ATOM 2306 O O . VAL A 1 299 ? -6.758 -2.343 -8.651 1.00 95.38 299 VAL A O 1
ATOM 2309 N N . VAL A 1 300 ? -5.216 -0.745 -8.309 1.00 94.88 300 VAL A N 1
ATOM 2310 C CA . VAL A 1 300 ? -6.050 0.045 -7.386 1.00 94.88 300 VAL A CA 1
ATOM 2311 C C . VAL A 1 300 ? -7.357 0.479 -8.058 1.00 94.88 300 VAL A C 1
ATOM 2313 O O . VAL A 1 300 ? -8.424 0.420 -7.448 1.00 94.88 300 VAL A O 1
ATOM 2316 N N . ARG A 1 301 ? -7.280 0.884 -9.328 1.00 93.19 301 ARG A N 1
ATOM 2317 C CA . ARG A 1 301 ? -8.409 1.461 -10.062 1.00 93.19 301 ARG A CA 1
ATOM 2318 C C . ARG A 1 301 ? -9.381 0.441 -10.636 1.00 93.19 301 ARG A C 1
ATOM 2320 O O . ARG A 1 301 ? -10.570 0.723 -10.647 1.00 93.19 301 ARG A O 1
ATOM 2327 N N . GLU A 1 302 ? -8.889 -0.691 -11.135 1.00 90.69 302 GLU A N 1
ATOM 2328 C CA . GLU A 1 302 ? -9.657 -1.559 -12.043 1.00 90.69 302 GLU A CA 1
ATOM 2329 C C . GLU A 1 302 ? -9.884 -2.977 -11.494 1.00 90.69 302 GLU A C 1
ATOM 2331 O O . GLU A 1 302 ? -10.787 -3.687 -11.947 1.00 90.69 302 GLU A O 1
ATOM 2336 N N . ARG A 1 303 ? -9.071 -3.439 -10.531 1.00 91.62 303 ARG A N 1
ATOM 2337 C CA . ARG A 1 303 ? -9.174 -4.817 -10.031 1.00 91.62 303 ARG A CA 1
ATOM 2338 C C . ARG A 1 303 ? -10.507 -5.019 -9.305 1.00 91.62 303 ARG A C 1
ATOM 2340 O O . ARG A 1 303 ? -10.929 -4.180 -8.516 1.00 91.62 303 ARG A O 1
ATOM 2347 N N . GLU A 1 304 ? -11.165 -6.140 -9.603 1.00 91.00 304 GLU A N 1
ATOM 2348 C CA . GLU A 1 304 ? -12.486 -6.511 -9.067 1.00 91.00 304 GLU A CA 1
ATOM 2349 C C . GLU A 1 304 ? -13.606 -5.483 -9.300 1.00 91.00 304 GLU A C 1
ATOM 2351 O O . GLU A 1 304 ? -14.493 -5.313 -8.470 1.00 91.00 304 GLU A O 1
ATOM 2356 N N . GLY A 1 305 ? -13.603 -4.815 -10.456 1.00 80.19 305 GLY A N 1
ATOM 2357 C CA . GLY A 1 305 ? -14.651 -3.847 -10.806 1.00 80.19 305 GLY A CA 1
ATOM 2358 C C . GLY A 1 305 ? -14.384 -2.429 -10.296 1.00 80.19 305 GLY A C 1
ATOM 2359 O O . GLY A 1 305 ? -15.205 -1.546 -10.531 1.00 80.19 305 GLY A O 1
ATOM 2360 N N . GLY A 1 306 ? -13.221 -2.214 -9.676 1.00 81.19 306 GLY A N 1
ATOM 2361 C CA . GLY A 1 306 ? -12.660 -0.905 -9.368 1.00 81.19 306 GLY A CA 1
ATOM 2362 C C . GLY A 1 306 ? -13.044 -0.322 -8.010 1.00 81.19 306 GLY A C 1
ATOM 2363 O O . GLY A 1 306 ? -14.054 -0.682 -7.410 1.00 81.19 306 GLY A O 1
ATOM 2364 N N . SER A 1 307 ? -12.183 0.568 -7.505 1.00 77.88 307 SER A N 1
ATOM 2365 C CA . SER A 1 307 ? -12.335 1.268 -6.213 1.00 77.88 307 SER A CA 1
ATOM 2366 C C . SER A 1 307 ? -12.490 0.361 -4.979 1.00 77.88 307 SER A C 1
ATOM 2368 O O . SER A 1 307 ? -12.991 0.799 -3.946 1.00 77.88 307 SER A O 1
ATOM 2370 N N . VAL A 1 308 ? -12.043 -0.898 -5.064 1.00 92.00 308 VAL A N 1
ATOM 2371 C CA . VAL A 1 308 ? -12.020 -1.838 -3.928 1.00 92.00 308 VAL A CA 1
ATOM 2372 C C . VAL A 1 308 ? -10.845 -1.544 -2.993 1.00 92.00 308 VAL A C 1
ATOM 2374 O O . VAL A 1 308 ? -10.993 -1.583 -1.771 1.00 92.00 308 VAL A O 1
ATOM 2377 N N . ALA A 1 309 ? -9.669 -1.256 -3.560 1.00 95.81 309 ALA A N 1
ATOM 2378 C CA . ALA A 1 309 ? -8.505 -0.857 -2.784 1.00 95.81 309 ALA A CA 1
ATOM 2379 C C . ALA A 1 309 ? -8.547 0.645 -2.488 1.00 95.81 309 ALA A C 1
ATOM 2381 O O . ALA A 1 309 ? -8.696 1.455 -3.401 1.00 95.81 309 ALA A O 1
ATOM 2382 N N . PHE A 1 310 ? -8.365 1.018 -1.221 1.00 94.88 310 PHE A N 1
ATOM 2383 C CA . PHE A 1 310 ? -8.360 2.430 -0.814 1.00 94.88 310 PHE A CA 1
ATOM 2384 C C . PHE A 1 310 ? -7.018 3.124 -1.100 1.00 94.88 310 PHE A C 1
ATOM 2386 O O . PHE A 1 310 ? -6.911 4.346 -1.053 1.00 94.88 310 PHE A O 1
ATOM 2393 N N . GLY A 1 311 ? -5.972 2.354 -1.394 1.00 96.00 311 GLY A N 1
ATOM 2394 C CA . GLY A 1 311 ? -4.657 2.896 -1.691 1.00 96.00 311 GLY A CA 1
ATOM 2395 C C . GLY A 1 311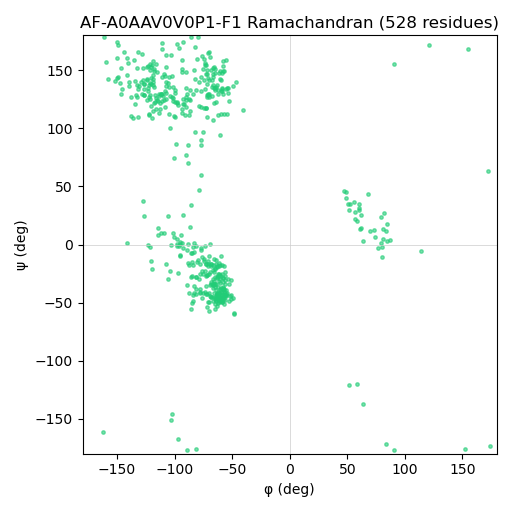 ? -3.589 1.827 -1.850 1.00 96.00 311 GLY A C 1
ATOM 2396 O 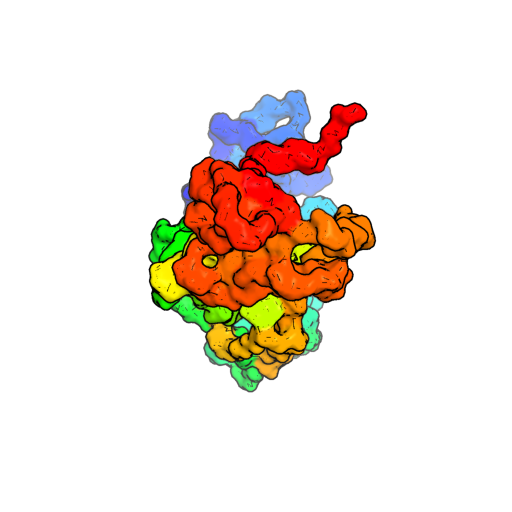O . GLY A 1 311 ? -3.866 0.620 -1.862 1.00 96.00 311 GLY A O 1
ATOM 2397 N N . ALA A 1 312 ? -2.348 2.288 -1.978 1.00 98.06 312 ALA A N 1
ATOM 2398 C CA . ALA A 1 312 ? -1.199 1.422 -2.169 1.00 98.06 312 ALA A CA 1
ATOM 2399 C C . ALA A 1 312 ? 0.079 1.975 -1.543 1.00 98.06 312 ALA A C 1
ATOM 2401 O O . ALA A 1 312 ? 0.405 3.149 -1.721 1.00 98.06 312 ALA A O 1
ATOM 2402 N N . PHE A 1 313 ? 0.861 1.097 -0.916 1.00 98.69 313 PHE A N 1
ATOM 2403 C CA . PHE A 1 313 ? 2.278 1.346 -0.674 1.00 98.69 313 PHE A CA 1
ATOM 2404 C C . PHE A 1 313 ? 3.106 0.822 -1.846 1.00 98.69 313 PHE A C 1
ATOM 2406 O O . PHE A 1 313 ? 3.007 -0.355 -2.201 1.00 98.69 313 PHE A O 1
ATOM 2413 N N . ILE A 1 314 ? 3.948 1.693 -2.407 1.00 98.69 314 ILE A N 1
ATOM 2414 C CA . ILE A 1 314 ? 4.885 1.356 -3.484 1.00 98.69 314 ILE A CA 1
ATOM 2415 C C . ILE A 1 314 ? 6.311 1.474 -2.955 1.00 98.69 314 ILE A C 1
ATOM 2417 O O . ILE A 1 314 ? 6.782 2.569 -2.639 1.00 98.69 314 ILE A O 1
ATOM 2421 N N . LEU A 1 315 ? 7.005 0.347 -2.858 1.00 98.75 315 LEU A N 1
ATOM 2422 C CA . LEU A 1 315 ? 8.364 0.250 -2.339 1.00 98.75 315 LEU A CA 1
ATOM 2423 C C . LEU A 1 315 ? 9.359 0.460 -3.477 1.00 98.75 315 LEU A C 1
ATOM 2425 O O . LEU A 1 315 ? 9.785 -0.483 -4.144 1.00 98.75 315 LEU A O 1
ATOM 2429 N N . SER A 1 316 ? 9.671 1.725 -3.741 1.00 98.19 316 SER A N 1
ATOM 2430 C CA . SER A 1 316 ? 10.571 2.123 -4.812 1.00 98.19 316 SER A CA 1
ATOM 2431 C C . SER A 1 316 ? 11.181 3.504 -4.575 1.00 98.19 316 SER A C 1
ATOM 2433 O O . SER A 1 316 ? 10.506 4.440 -4.138 1.00 98.19 316 SER A O 1
ATOM 2435 N N . ALA A 1 317 ? 12.452 3.655 -4.954 1.00 97.25 317 ALA A N 1
ATOM 2436 C CA . ALA A 1 317 ? 13.093 4.953 -5.164 1.00 97.25 317 ALA A CA 1
ATOM 2437 C C . ALA A 1 317 ? 13.288 5.277 -6.662 1.00 97.25 317 ALA A C 1
ATOM 2439 O O . ALA A 1 317 ? 14.133 6.098 -7.008 1.00 97.25 317 ALA A O 1
ATOM 2440 N N . SER A 1 318 ? 12.474 4.689 -7.546 1.00 95.81 318 SER A N 1
ATOM 2441 C CA . SER A 1 318 ? 12.479 4.891 -9.003 1.00 95.81 318 SER A CA 1
ATOM 2442 C C . SER A 1 318 ? 13.885 4.703 -9.580 1.00 95.81 318 SER A C 1
ATOM 2444 O O . SER A 1 318 ? 14.496 3.658 -9.363 1.00 95.81 318 SER A O 1
ATOM 2446 N N . HIS A 1 319 ? 14.433 5.719 -10.235 1.00 95.75 319 HIS A N 1
ATOM 2447 C CA . HIS A 1 319 ? 15.731 5.694 -10.901 1.00 95.75 319 HIS A CA 1
ATOM 2448 C C . HIS A 1 319 ? 16.962 5.627 -9.975 1.00 95.75 319 HIS A C 1
ATOM 2450 O O . HIS A 1 319 ? 18.088 5.440 -10.443 1.00 95.75 319 HIS A O 1
ATOM 2456 N N . ASN A 1 320 ? 16.784 5.800 -8.661 1.00 96.19 320 ASN A N 1
ATOM 2457 C CA . ASN A 1 320 ? 17.878 5.696 -7.698 1.00 96.19 320 ASN A CA 1
ATOM 2458 C C . ASN A 1 320 ? 18.422 4.253 -7.623 1.00 96.19 320 ASN A C 1
ATOM 2460 O O . ASN A 1 320 ? 17.634 3.301 -7.709 1.00 96.19 320 ASN A O 1
ATOM 2464 N N . PRO A 1 321 ? 19.734 4.075 -7.379 1.00 97.00 321 PRO A N 1
ATOM 2465 C CA . PRO A 1 321 ? 20.355 2.758 -7.321 1.00 97.00 321 PRO A CA 1
ATOM 2466 C C . PRO A 1 321 ? 19.801 1.940 -6.146 1.00 97.00 321 PRO A C 1
ATOM 2468 O O . PRO A 1 321 ? 19.353 2.489 -5.134 1.00 97.00 321 PRO A O 1
ATOM 2471 N N . GLY A 1 322 ? 19.799 0.619 -6.307 1.00 97.12 322 GLY A N 1
ATOM 2472 C CA . GLY A 1 322 ? 19.309 -0.347 -5.325 1.00 97.12 322 GLY A CA 1
ATOM 2473 C C . GLY A 1 322 ? 20.456 -1.033 -4.589 1.00 97.12 322 GLY A C 1
ATOM 2474 O O . GLY A 1 322 ? 21.600 -1.011 -5.035 1.00 97.12 322 GLY A O 1
ATOM 2475 N N . GLY A 1 323 ? 20.152 -1.662 -3.456 1.00 97.81 323 GLY A N 1
ATOM 2476 C CA . GLY A 1 323 ? 21.127 -2.414 -2.665 1.00 97.81 323 GLY A CA 1
ATOM 2477 C C . GLY A 1 323 ? 21.281 -1.906 -1.232 1.00 97.81 323 GLY A C 1
ATOM 2478 O O . GLY A 1 323 ? 20.771 -0.851 -0.843 1.00 97.81 323 GLY A O 1
ATOM 2479 N N . LEU A 1 324 ? 22.024 -2.668 -0.427 1.00 97.31 324 LEU A N 1
ATOM 2480 C CA . LEU A 1 324 ? 22.192 -2.425 1.011 1.00 97.31 324 LEU A CA 1
ATOM 2481 C C . LEU A 1 324 ? 22.776 -1.038 1.340 1.00 97.31 324 LEU A C 1
ATOM 2483 O O . LEU A 1 324 ? 22.414 -0.439 2.351 1.00 97.31 324 LEU A O 1
ATOM 2487 N N . ASN A 1 325 ? 23.704 -0.535 0.524 1.00 97.31 325 ASN A N 1
ATOM 2488 C CA . ASN A 1 325 ? 24.369 0.756 0.749 1.00 97.31 325 ASN A CA 1
ATOM 2489 C C . ASN A 1 325 ? 23.756 1.907 -0.062 1.00 97.31 325 ASN A C 1
ATOM 2491 O O . ASN A 1 325 ? 24.202 3.048 0.074 1.00 97.31 325 ASN A O 1
ATOM 2495 N N . GLU A 1 326 ? 22.745 1.610 -0.874 1.00 97.69 326 GLU A N 1
ATOM 2496 C CA . GLU A 1 326 ? 22.133 2.559 -1.794 1.00 97.69 326 GLU A CA 1
ATOM 2497 C C . GLU A 1 326 ? 20.807 3.083 -1.249 1.00 97.69 326 GLU A C 1
ATOM 2499 O O . GLU A 1 326 ? 20.690 3.309 -0.040 1.00 97.69 326 GLU A O 1
ATOM 2504 N N . ASP A 1 327 ? 19.843 3.355 -2.124 1.00 97.81 327 ASP A N 1
ATOM 2505 C CA . ASP A 1 327 ? 18.626 4.068 -1.781 1.00 97.81 327 ASP A CA 1
ATOM 2506 C C . ASP A 1 327 ? 17.414 3.134 -1.753 1.00 97.81 327 ASP A C 1
ATOM 2508 O O . ASP A 1 327 ? 17.196 2.291 -2.630 1.00 97.81 327 ASP A O 1
ATOM 2512 N N . PHE A 1 328 ? 16.564 3.373 -0.762 1.00 98.56 328 PHE A N 1
ATOM 2513 C CA . PHE A 1 328 ? 15.239 2.793 -0.654 1.00 98.56 328 PHE A CA 1
ATOM 2514 C C . PHE A 1 328 ? 14.200 3.913 -0.656 1.00 98.56 328 PHE A C 1
ATOM 2516 O O . PHE A 1 328 ? 14.481 5.064 -0.299 1.00 98.56 328 PHE A O 1
ATOM 2523 N N . GLY A 1 329 ? 12.987 3.586 -1.080 1.00 98.25 329 GLY A N 1
ATOM 2524 C CA . GLY A 1 329 ? 11.903 4.547 -1.122 1.00 98.25 329 GLY A CA 1
ATOM 2525 C C . GLY A 1 329 ? 10.566 3.898 -0.840 1.00 98.25 329 GLY A C 1
ATOM 2526 O O . GLY A 1 329 ? 10.366 2.712 -1.092 1.00 98.25 329 GLY A O 1
ATOM 2527 N N . ILE A 1 330 ? 9.659 4.697 -0.301 1.00 98.62 330 ILE A N 1
ATOM 2528 C CA . ILE A 1 330 ? 8.280 4.310 -0.041 1.00 98.62 330 ILE A CA 1
ATOM 2529 C C . ILE A 1 330 ? 7.363 5.437 -0.517 1.00 98.62 330 ILE A C 1
ATOM 2531 O O . ILE A 1 330 ? 7.479 6.590 -0.091 1.00 98.62 330 ILE A O 1
ATOM 2535 N N . LYS A 1 331 ? 6.472 5.105 -1.448 1.00 97.62 331 LYS A N 1
ATOM 2536 C CA . LYS A 1 331 ? 5.421 5.983 -1.968 1.00 97.62 331 LYS A CA 1
ATOM 2537 C C . LYS A 1 331 ? 4.074 5.516 -1.425 1.00 97.62 331 LYS A C 1
ATOM 2539 O O . LYS A 1 331 ? 3.902 4.329 -1.147 1.00 97.62 331 LYS A O 1
ATOM 2544 N N . TYR A 1 332 ? 3.131 6.445 -1.314 1.00 97.56 332 TYR A N 1
ATOM 2545 C CA . TYR A 1 332 ? 1.732 6.132 -1.052 1.00 97.56 332 TYR A CA 1
ATOM 2546 C C . TYR A 1 332 ? 0.866 6.692 -2.183 1.00 97.56 332 TYR A C 1
ATOM 2548 O O . TYR A 1 332 ? 0.986 7.876 -2.514 1.00 97.56 332 TYR A O 1
ATOM 2556 N N . ASN A 1 333 ? 0.018 5.842 -2.758 1.00 96.38 333 ASN A N 1
ATOM 2557 C CA . ASN A 1 333 ? -0.998 6.219 -3.736 1.00 96.38 333 ASN A CA 1
ATOM 2558 C C . ASN A 1 333 ? -2.399 6.077 -3.119 1.00 96.38 333 ASN A C 1
ATOM 2560 O O . ASN A 1 333 ? -2.636 5.149 -2.347 1.00 96.38 333 ASN A O 1
ATOM 2564 N N . CYS A 1 334 ? -3.313 6.981 -3.478 1.00 92.94 334 CYS A N 1
ATOM 2565 C CA . CYS A 1 334 ? -4.706 7.015 -3.002 1.00 92.94 334 CYS A CA 1
ATOM 2566 C C . CYS A 1 334 ? -5.646 6.175 -3.889 1.00 92.94 334 CYS A C 1
ATOM 2568 O O . CYS A 1 334 ? -5.205 5.564 -4.868 1.00 92.94 334 CYS A O 1
ATOM 2570 N N . GLU A 1 335 ? -6.951 6.173 -3.594 1.00 92.38 335 GLU A N 1
ATOM 2571 C CA . GLU A 1 335 ? -7.949 5.326 -4.266 1.00 92.38 335 GLU A CA 1
ATOM 2572 C C . GLU A 1 335 ? -8.121 5.615 -5.768 1.00 92.38 335 GLU A C 1
ATOM 2574 O O . GLU A 1 335 ? -8.600 4.774 -6.526 1.00 92.38 335 GLU A O 1
ATOM 2579 N N . ASN A 1 336 ? -7.692 6.789 -6.240 1.00 91.19 336 ASN A N 1
ATOM 2580 C CA . ASN A 1 336 ? -7.684 7.119 -7.668 1.00 91.19 336 ASN A CA 1
ATOM 2581 C C . ASN A 1 336 ? -6.527 6.452 -8.443 1.00 91.19 336 ASN A C 1
ATOM 2583 O O . ASN A 1 336 ? -6.434 6.626 -9.664 1.00 91.19 336 ASN A O 1
ATOM 2587 N N . GLY A 1 337 ? -5.648 5.724 -7.744 1.00 92.31 337 GLY A N 1
ATOM 2588 C CA . GLY A 1 337 ? -4.445 5.076 -8.263 1.00 92.31 337 GLY A CA 1
ATOM 2589 C C . GLY A 1 337 ? -3.245 6.012 -8.429 1.00 92.31 337 GLY A C 1
ATOM 2590 O O . GLY A 1 337 ? -2.180 5.553 -8.848 1.00 92.31 337 GLY A O 1
ATOM 2591 N N . GLY A 1 338 ? -3.389 7.305 -8.135 1.00 94.00 338 GLY A N 1
ATOM 2592 C CA . GLY A 1 338 ? -2.341 8.317 -8.258 1.00 94.00 338 GLY A CA 1
ATOM 2593 C C . GLY A 1 338 ? -1.605 8.592 -6.941 1.00 94.00 338 GLY A C 1
ATOM 2594 O O . GLY A 1 338 ? -2.056 8.147 -5.884 1.00 94.00 338 GLY A O 1
ATOM 2595 N N . PRO A 1 339 ? -0.478 9.329 -6.984 1.00 95.31 339 PRO A N 1
ATOM 2596 C CA . PRO A 1 339 ? 0.270 9.712 -5.788 1.00 95.31 339 PRO A CA 1
ATOM 2597 C C . PRO A 1 339 ? -0.584 10.492 -4.787 1.00 95.31 339 PRO A C 1
ATOM 2599 O O . PRO A 1 339 ? -1.477 11.248 -5.178 1.00 95.31 339 PRO A O 1
ATOM 2602 N N . ALA A 1 340 ? -0.264 10.350 -3.501 1.00 92.56 340 ALA A N 1
ATOM 2603 C CA . ALA A 1 340 ? -0.891 11.131 -2.443 1.00 92.56 340 ALA A CA 1
ATOM 2604 C C . ALA A 1 340 ? -0.789 12.645 -2.726 1.00 92.56 340 ALA A C 1
ATOM 2606 O O . ALA A 1 340 ? 0.308 13.136 -3.015 1.00 92.56 340 ALA A O 1
ATOM 2607 N N . PRO A 1 341 ? -1.897 13.404 -2.635 1.00 91.50 341 PRO A N 1
ATOM 2608 C CA . PRO A 1 341 ? -1.870 14.848 -2.834 1.00 91.50 341 PRO A CA 1
ATOM 2609 C C . PRO A 1 341 ? -1.131 15.550 -1.688 1.00 91.50 341 PRO A C 1
ATOM 2611 O O . PRO A 1 341 ? -1.032 15.010 -0.584 1.00 91.50 341 PRO A O 1
ATOM 2614 N N . GLU A 1 342 ? -0.692 16.793 -1.919 1.00 92.12 342 GLU A N 1
ATOM 2615 C CA . GLU A 1 342 ? 0.102 17.570 -0.950 1.00 92.12 342 GLU A CA 1
ATOM 2616 C C . GLU A 1 342 ? -0.529 17.607 0.446 1.00 92.12 342 GLU A C 1
ATOM 2618 O O . GLU A 1 342 ? 0.147 17.332 1.434 1.00 92.12 342 GLU A O 1
ATOM 2623 N N . LYS A 1 343 ? -1.853 17.818 0.516 1.00 90.81 343 LYS A N 1
ATOM 2624 C CA . LYS A 1 343 ? -2.620 17.804 1.770 1.00 90.81 343 LYS A CA 1
ATOM 2625 C C . LYS A 1 343 ? -2.384 16.530 2.590 1.00 90.81 343 LYS A C 1
ATOM 2627 O O . LYS A 1 343 ? -2.203 16.608 3.798 1.00 90.81 343 LYS A O 1
ATOM 2632 N N . VAL A 1 344 ? -2.392 15.366 1.941 1.00 90.88 344 VAL A N 1
ATOM 2633 C CA . VAL A 1 344 ? -2.169 14.077 2.610 1.00 90.88 344 VAL A CA 1
ATOM 2634 C C . VAL A 1 344 ? -0.697 13.940 2.992 1.00 90.88 344 VAL A C 1
ATOM 2636 O O . VAL A 1 344 ? -0.394 13.549 4.113 1.00 90.88 344 VAL A O 1
ATOM 2639 N N . THR A 1 345 ? 0.238 14.316 2.116 1.00 94.31 345 THR A N 1
ATOM 2640 C CA . THR A 1 345 ? 1.676 14.231 2.433 1.00 94.31 345 THR A CA 1
ATOM 2641 C C . THR A 1 345 ? 2.116 15.164 3.565 1.00 94.31 345 THR A C 1
ATOM 2643 O O . THR A 1 345 ? 2.992 14.793 4.349 1.00 94.31 345 THR A O 1
ATOM 2646 N N . ASP A 1 346 ? 1.503 16.342 3.688 1.00 93.50 346 ASP A N 1
ATOM 2647 C CA . ASP A 1 346 ? 1.770 17.291 4.771 1.00 93.50 346 ASP A CA 1
ATOM 2648 C C . ASP A 1 346 ? 1.189 16.808 6.105 1.00 93.50 346 ASP A C 1
ATOM 2650 O O . ASP A 1 346 ? 1.830 16.980 7.147 1.00 93.50 346 ASP A O 1
ATOM 2654 N N . GLU A 1 347 ? 0.028 16.146 6.078 1.00 94.56 347 GLU A N 1
ATOM 2655 C CA . GLU A 1 347 ? -0.548 15.484 7.253 1.00 94.56 347 GLU A CA 1
ATOM 2656 C C . GLU A 1 347 ? 0.354 14.337 7.725 1.00 94.56 347 GLU A C 1
ATOM 2658 O O . GLU A 1 347 ? 0.755 14.307 8.889 1.00 94.56 347 GLU A O 1
ATOM 2663 N N . ILE A 1 348 ? 0.783 13.463 6.805 1.00 96.38 348 ILE A N 1
ATOM 2664 C CA . ILE A 1 348 ? 1.732 12.371 7.085 1.00 96.38 348 ILE A CA 1
ATOM 2665 C C . ILE A 1 348 ? 2.992 12.917 7.761 1.00 96.38 348 ILE A C 1
ATOM 2667 O O . ILE A 1 348 ? 3.433 12.395 8.786 1.00 96.38 348 ILE A O 1
ATOM 2671 N N . PHE A 1 349 ? 3.573 13.985 7.210 1.00 97.38 349 PHE A N 1
ATOM 2672 C CA . PHE A 1 349 ? 4.776 14.589 7.775 1.00 97.38 349 PHE A CA 1
ATOM 2673 C C . PHE A 1 349 ? 4.524 15.259 9.133 1.00 97.38 349 PHE A C 1
ATOM 2675 O O . PHE A 1 349 ? 5.396 15.276 10.005 1.00 97.38 349 PHE A O 1
ATOM 2682 N N . SER A 1 350 ? 3.344 15.837 9.341 1.00 97.19 350 SER A N 1
ATOM 2683 C CA . SER A 1 350 ? 2.977 16.437 10.624 1.00 97.19 350 SER A CA 1
ATOM 2684 C C . SER A 1 350 ? 2.849 15.371 11.711 1.00 97.19 350 SER A C 1
ATOM 2686 O O . SER A 1 350 ? 3.451 15.532 12.776 1.00 97.19 350 SER A O 1
ATOM 2688 N N . LEU A 1 351 ? 2.186 14.251 11.412 1.00 96.81 351 LEU A N 1
ATOM 2689 C CA . LEU A 1 351 ? 2.059 13.095 12.303 1.00 96.81 351 LEU A CA 1
ATOM 2690 C C . LEU A 1 351 ? 3.418 12.448 12.606 1.00 96.81 351 LEU A C 1
ATOM 2692 O O . LEU A 1 351 ? 3.725 12.174 13.770 1.00 96.81 351 LEU A O 1
ATOM 2696 N N . SER A 1 352 ? 4.291 12.299 11.605 1.00 97.62 352 SER A N 1
ATOM 2697 C CA . SER A 1 352 ? 5.606 11.663 11.789 1.00 97.62 352 SER A CA 1
ATOM 2698 C C . SER A 1 352 ? 6.521 12.419 12.757 1.00 97.62 352 SER A C 1
ATOM 2700 O O . SER A 1 352 ? 7.368 11.817 13.419 1.00 97.62 352 SER A O 1
ATOM 2702 N N . LYS A 1 353 ? 6.355 13.742 12.868 1.00 98.00 353 LYS A N 1
ATOM 2703 C CA . LYS A 1 353 ? 7.132 14.594 13.785 1.00 98.00 353 LYS A CA 1
ATOM 2704 C C . LYS A 1 353 ? 6.669 14.521 15.237 1.00 98.00 353 LYS A C 1
ATOM 2706 O O . LYS A 1 353 ? 7.418 14.957 16.113 1.00 98.00 353 LYS A O 1
ATOM 2711 N N . VAL A 1 354 ? 5.466 14.007 15.492 1.00 97.06 354 VAL A N 1
ATOM 2712 C CA . VAL A 1 354 ? 4.853 13.967 16.832 1.00 97.06 354 VAL A CA 1
ATOM 2713 C C . VAL A 1 354 ? 4.504 12.552 17.300 1.00 97.06 354 VAL A C 1
ATOM 2715 O O . VAL A 1 354 ? 4.047 12.382 18.430 1.00 97.06 354 VAL A O 1
ATOM 2718 N N . ILE A 1 355 ? 4.734 11.531 16.469 1.00 96.88 355 ILE A N 1
ATOM 2719 C CA . ILE A 1 355 ? 4.471 10.132 16.810 1.00 96.88 355 ILE A CA 1
ATOM 2720 C C . ILE A 1 355 ? 5.260 9.690 18.053 1.00 96.88 355 ILE A C 1
ATOM 2722 O O . ILE A 1 355 ? 6.464 9.909 18.173 1.00 96.88 355 ILE A O 1
ATOM 2726 N N . THR A 1 356 ? 4.565 9.037 18.987 1.00 97.38 356 THR A N 1
ATOM 2727 C CA . THR A 1 356 ? 5.138 8.516 20.248 1.00 97.38 356 THR A CA 1
ATOM 2728 C C . THR A 1 356 ? 4.984 7.003 20.399 1.00 97.38 356 THR A C 1
ATOM 2730 O O . THR A 1 356 ? 5.641 6.369 21.230 1.00 97.38 356 THR A O 1
ATOM 2733 N N . SER A 1 357 ? 4.132 6.393 19.578 1.00 97.00 357 SER A N 1
ATOM 2734 C CA . SER A 1 357 ? 3.969 4.947 19.486 1.00 97.00 357 SER A CA 1
ATOM 2735 C C . SER A 1 357 ? 3.317 4.557 18.167 1.00 97.00 357 SER A C 1
ATOM 2737 O O . SER A 1 357 ? 2.576 5.360 17.609 1.00 97.00 357 SER A O 1
ATOM 2739 N N . TYR A 1 358 ? 3.514 3.316 17.736 1.00 97.31 358 TYR A N 1
ATOM 2740 C CA . TYR A 1 358 ? 2.772 2.704 16.633 1.00 97.31 358 TYR A CA 1
ATOM 2741 C C . TYR A 1 358 ? 2.182 1.353 17.051 1.00 97.31 358 TYR A C 1
ATOM 2743 O O . TYR A 1 358 ? 2.584 0.769 18.065 1.00 97.31 358 TYR A O 1
ATOM 2751 N N . LYS A 1 359 ? 1.224 0.851 16.267 1.00 95.19 359 LYS A N 1
ATOM 2752 C CA . LYS A 1 359 ? 0.615 -0.475 16.459 1.00 95.19 359 LYS A CA 1
ATOM 2753 C C . LYS A 1 359 ? 1.187 -1.485 15.466 1.00 95.19 359 LYS A C 1
ATOM 2755 O O . LYS A 1 359 ? 1.467 -1.142 14.320 1.00 95.19 359 LYS A O 1
ATOM 2760 N N . ILE A 1 360 ? 1.333 -2.738 15.884 1.00 97.38 360 ILE A N 1
ATOM 2761 C CA . ILE A 1 360 ? 1.756 -3.832 15.004 1.00 97.38 360 ILE A CA 1
ATOM 2762 C C . ILE A 1 360 ? 1.153 -5.165 15.456 1.00 97.38 360 ILE A C 1
ATOM 2764 O O . ILE A 1 360 ? 1.009 -5.421 16.650 1.00 97.38 360 ILE A O 1
ATOM 2768 N N . ALA A 1 361 ? 0.808 -6.032 14.505 1.00 96.81 361 ALA A N 1
ATOM 2769 C CA . ALA A 1 361 ? 0.476 -7.425 14.773 1.00 96.81 361 ALA A CA 1
ATOM 2770 C C . ALA A 1 361 ? 1.765 -8.256 14.687 1.00 96.81 361 ALA A C 1
ATOM 2772 O O . ALA A 1 361 ? 2.056 -8.879 13.668 1.00 96.81 361 ALA A O 1
ATOM 2773 N N . ALA A 1 362 ? 2.602 -8.189 15.728 1.00 95.06 362 ALA A N 1
ATOM 2774 C CA . ALA A 1 362 ? 3.952 -8.770 15.705 1.00 95.06 362 ALA A CA 1
ATOM 2775 C C . ALA A 1 362 ? 3.950 -10.281 15.395 1.00 95.06 362 ALA A C 1
ATOM 2777 O O . ALA A 1 362 ? 4.782 -10.755 14.611 1.00 95.06 362 ALA A O 1
ATOM 2778 N N . ASP A 1 363 ? 2.962 -10.989 15.949 1.00 95.31 363 ASP A N 1
ATOM 2779 C CA . ASP A 1 363 ? 2.767 -12.438 15.826 1.00 95.31 363 ASP A CA 1
ATOM 2780 C C . ASP A 1 363 ? 2.067 -12.853 14.518 1.00 95.31 363 ASP A C 1
ATOM 2782 O O . ASP A 1 363 ? 1.880 -14.047 14.262 1.00 95.31 363 ASP A O 1
ATOM 2786 N N . PHE A 1 364 ? 1.689 -11.890 13.668 1.00 97.62 364 PHE A N 1
ATOM 2787 C CA . PHE A 1 364 ? 1.128 -12.183 12.355 1.00 97.62 364 PHE A CA 1
ATOM 2788 C C . PHE A 1 364 ? 2.172 -12.938 11.513 1.00 97.62 364 PHE A C 1
ATOM 2790 O O . PHE A 1 364 ? 3.353 -12.553 11.505 1.00 97.62 364 PHE A O 1
ATOM 2797 N N . PRO A 1 365 ? 1.783 -14.037 10.840 1.00 97.19 365 PRO A N 1
ATOM 2798 C CA . PRO A 1 365 ? 2.733 -14.904 10.161 1.00 97.19 365 PRO A CA 1
ATOM 2799 C C . PRO A 1 365 ? 3.399 -14.189 8.984 1.00 97.19 365 PRO A C 1
ATOM 2801 O O . PRO A 1 365 ? 2.814 -13.309 8.358 1.00 97.19 365 PRO A O 1
ATOM 2804 N N . THR A 1 366 ? 4.625 -14.601 8.668 1.00 97.56 366 THR A N 1
ATOM 2805 C CA . THR A 1 366 ? 5.283 -14.200 7.422 1.00 97.56 366 THR A CA 1
ATOM 2806 C C . THR A 1 366 ? 4.474 -14.721 6.239 1.00 97.56 366 THR A C 1
ATOM 2808 O O . THR A 1 366 ? 4.137 -15.904 6.192 1.00 97.56 366 THR A O 1
ATOM 2811 N N . ILE A 1 367 ? 4.174 -13.840 5.291 1.00 97.31 367 ILE A N 1
ATOM 2812 C CA . ILE A 1 367 ? 3.473 -14.185 4.056 1.00 97.31 367 ILE A CA 1
ATOM 2813 C C . ILE A 1 367 ? 4.467 -14.762 3.052 1.00 97.31 367 ILE A C 1
ATOM 2815 O O . ILE A 1 367 ? 5.526 -14.172 2.827 1.00 97.31 367 ILE A O 1
ATOM 2819 N N . ASP A 1 368 ? 4.114 -15.884 2.426 1.00 98.12 368 ASP A N 1
ATOM 2820 C CA . ASP A 1 368 ? 4.828 -16.379 1.252 1.00 98.12 368 ASP A CA 1
ATOM 2821 C C . ASP A 1 368 ? 4.520 -15.475 0.055 1.00 98.12 368 ASP A C 1
ATOM 2823 O O . ASP A 1 368 ? 3.398 -15.455 -0.440 1.00 98.12 368 ASP A O 1
ATOM 2827 N N . LEU A 1 369 ? 5.517 -14.706 -0.383 1.00 98.31 369 LEU A N 1
ATOM 2828 C CA . LEU A 1 369 ? 5.391 -13.804 -1.527 1.00 98.31 369 LEU A CA 1
ATOM 2829 C C . LEU A 1 369 ? 5.637 -14.516 -2.863 1.00 98.31 369 LEU A C 1
ATOM 2831 O O . LEU A 1 369 ? 5.318 -13.953 -3.905 1.00 98.31 369 LEU A O 1
ATOM 2835 N N . ALA A 1 370 ? 6.222 -15.716 -2.867 1.00 97.38 370 ALA A N 1
ATOM 2836 C CA . ALA A 1 370 ? 6.664 -16.382 -4.092 1.00 97.38 370 ALA A CA 1
ATOM 2837 C C . ALA A 1 370 ? 5.548 -17.190 -4.768 1.00 97.38 370 ALA A C 1
ATOM 2839 O O . ALA A 1 370 ? 5.564 -17.375 -5.989 1.00 97.38 370 ALA A O 1
ATOM 2840 N N . THR A 1 371 ? 4.580 -17.672 -3.990 1.00 97.88 371 THR A N 1
ATOM 2841 C CA . THR A 1 371 ? 3.497 -18.527 -4.481 1.00 97.88 371 THR A CA 1
ATOM 2842 C C . THR A 1 371 ? 2.240 -17.707 -4.748 1.00 97.88 371 THR A C 1
ATOM 2844 O O . THR A 1 371 ? 1.699 -17.080 -3.844 1.00 97.88 371 THR A O 1
ATOM 2847 N N . ILE A 1 372 ? 1.745 -17.747 -5.988 1.00 98.38 372 ILE A N 1
ATOM 2848 C CA . ILE A 1 372 ? 0.448 -17.155 -6.344 1.00 98.38 372 ILE A CA 1
ATOM 2849 C C . ILE A 1 372 ? -0.671 -17.910 -5.621 1.00 98.38 372 ILE A C 1
ATOM 2851 O O . ILE A 1 372 ? -0.721 -19.141 -5.649 1.00 98.38 372 ILE A O 1
ATOM 2855 N N . GLY A 1 373 ? -1.591 -17.168 -5.016 1.00 97.94 373 GLY A N 1
ATOM 2856 C CA . GLY A 1 373 ? -2.756 -17.714 -4.339 1.00 97.94 373 GLY A CA 1
ATOM 2857 C C . GLY A 1 373 ? -3.261 -16.821 -3.214 1.00 97.94 373 GLY A C 1
ATOM 2858 O O . GLY A 1 373 ? -2.763 -15.723 -2.963 1.00 97.94 373 GLY A O 1
ATOM 2859 N N . THR A 1 374 ? -4.271 -17.325 -2.514 1.00 98.25 374 THR A N 1
ATOM 2860 C CA . THR A 1 374 ? -4.901 -16.640 -1.387 1.00 98.25 374 THR A CA 1
ATOM 2861 C C . THR A 1 374 ? -4.561 -17.353 -0.086 1.00 98.25 374 THR A C 1
ATOM 2863 O O . THR A 1 374 ? -4.784 -18.554 0.052 1.00 98.25 374 THR A O 1
ATOM 2866 N N . THR A 1 375 ? -4.055 -16.600 0.888 1.00 97.75 375 THR A N 1
ATOM 2867 C CA . THR A 1 375 ? -3.825 -17.061 2.258 1.00 97.75 375 THR A CA 1
ATOM 2868 C C . THR A 1 375 ? -4.796 -16.364 3.199 1.00 97.75 375 THR A C 1
ATOM 2870 O O . THR A 1 375 ? -4.891 -15.138 3.211 1.00 97.75 375 THR A O 1
ATOM 2873 N N . THR A 1 376 ? -5.487 -17.145 4.025 1.00 97.75 376 THR A N 1
ATOM 2874 C CA . THR A 1 376 ? -6.441 -16.636 5.012 1.00 97.75 376 THR A CA 1
ATOM 2875 C C . THR A 1 376 ? -5.917 -16.863 6.427 1.00 97.75 376 THR A C 1
ATOM 2877 O O . THR A 1 376 ? -5.528 -17.976 6.785 1.00 97.75 376 THR A O 1
ATOM 2880 N N . ILE A 1 377 ? -5.918 -15.811 7.246 1.00 97.44 377 ILE A N 1
ATOM 2881 C CA . ILE A 1 377 ? -5.499 -15.842 8.648 1.00 97.44 377 ILE A CA 1
ATOM 2882 C C . ILE A 1 377 ? -6.670 -15.368 9.508 1.00 97.44 377 ILE A C 1
ATOM 2884 O O . ILE A 1 377 ? -7.031 -14.194 9.479 1.00 97.44 377 ILE A O 1
ATOM 2888 N N . ALA A 1 378 ? -7.254 -16.276 10.287 1.00 94.94 378 ALA A N 1
ATOM 2889 C CA . ALA A 1 378 ? -8.335 -15.963 11.216 1.00 94.94 378 ALA A CA 1
ATOM 2890 C C . ALA A 1 378 ? -7.807 -15.666 12.628 1.00 94.94 378 ALA A C 1
ATOM 2892 O O . ALA A 1 378 ? -6.777 -16.206 13.044 1.00 94.94 378 ALA A O 1
ATOM 2893 N N . ALA A 1 379 ? -8.533 -14.826 13.364 1.00 92.75 379 ALA A N 1
ATOM 2894 C CA . ALA A 1 379 ? -8.385 -14.692 14.808 1.00 92.75 379 ALA A CA 1
ATOM 2895 C C . ALA A 1 379 ? -8.793 -15.992 15.521 1.00 92.75 379 ALA A C 1
ATOM 2897 O O . ALA A 1 379 ? -9.716 -16.681 15.083 1.00 92.75 379 ALA A O 1
ATOM 2898 N N . ASP A 1 380 ? -8.156 -16.301 16.654 1.00 93.38 380 ASP A N 1
ATOM 2899 C CA . ASP A 1 380 ? -8.461 -17.512 17.432 1.00 93.38 380 ASP A CA 1
ATOM 2900 C C . ASP A 1 380 ? -9.876 -17.494 18.045 1.00 93.38 380 ASP A C 1
ATOM 2902 O O . ASP A 1 380 ? -10.431 -18.554 18.347 1.00 93.38 380 ASP A O 1
ATOM 2906 N N . ASP A 1 381 ? -10.446 -16.302 18.239 1.00 89.62 381 ASP A N 1
ATOM 2907 C CA . ASP A 1 381 ? -11.826 -16.072 18.679 1.00 89.62 381 ASP A CA 1
ATOM 2908 C C . ASP A 1 381 ? -12.850 -16.080 17.526 1.00 89.62 381 ASP A C 1
ATOM 2910 O O . ASP A 1 381 ? -14.051 -16.047 17.778 1.00 89.62 381 ASP A O 1
ATOM 2914 N N . GLY A 1 382 ? -12.404 -16.147 16.266 1.00 88.75 382 GLY A N 1
ATOM 2915 C CA . GLY A 1 382 ? -13.267 -16.123 15.081 1.00 88.75 382 GLY A CA 1
ATOM 2916 C C . GLY A 1 382 ? -13.858 -14.750 14.738 1.00 88.75 382 GLY A C 1
ATOM 2917 O O . GLY A 1 382 ? -14.672 -14.657 13.823 1.00 88.75 382 GLY A O 1
ATOM 2918 N N . SER A 1 383 ? -13.456 -13.681 15.430 1.00 86.62 383 SER A N 1
ATOM 2919 C CA . SER A 1 383 ? -14.022 -12.335 15.247 1.00 86.62 383 SER A CA 1
ATOM 2920 C C . SER A 1 383 ? -13.585 -11.626 13.966 1.00 86.62 383 SER A C 1
ATOM 2922 O O . SER A 1 383 ? -14.246 -10.689 13.519 1.00 86.62 383 SER A O 1
ATOM 2924 N N . ARG A 1 384 ? -12.446 -12.031 13.396 1.00 90.00 384 ARG A N 1
ATOM 2925 C CA . ARG A 1 384 ? -11.791 -11.330 12.291 1.00 90.00 384 ARG A CA 1
ATOM 2926 C C . ARG A 1 384 ? -11.028 -12.296 11.405 1.00 90.00 384 ARG A C 1
ATOM 2928 O O . ARG A 1 384 ? -10.396 -13.230 11.898 1.00 90.00 384 ARG A O 1
ATOM 2935 N N . THR A 1 385 ? -11.041 -12.023 10.107 1.00 94.19 385 THR A N 1
ATOM 2936 C CA . THR A 1 385 ? -10.319 -12.802 9.105 1.00 94.19 385 THR A CA 1
ATOM 2937 C C . THR A 1 385 ? -9.555 -11.868 8.179 1.00 94.19 385 THR A C 1
ATOM 2939 O O . THR A 1 385 ? -10.143 -10.957 7.610 1.00 94.19 385 THR A O 1
ATOM 2942 N N . ILE A 1 386 ? -8.254 -12.110 8.028 1.00 97.56 386 ILE A N 1
ATOM 2943 C CA . ILE A 1 386 ? -7.379 -11.390 7.103 1.00 97.56 386 ILE A CA 1
ATOM 2944 C C . ILE A 1 386 ? -7.157 -12.246 5.864 1.00 97.56 386 ILE A C 1
ATOM 2946 O O . ILE A 1 386 ? -6.865 -13.438 5.980 1.00 97.56 386 ILE A O 1
ATOM 2950 N N . THR A 1 387 ? -7.244 -11.634 4.690 1.00 98.38 387 THR A N 1
ATOM 2951 C CA . THR A 1 387 ? -6.990 -12.280 3.403 1.00 98.38 387 THR A CA 1
ATOM 2952 C C . THR A 1 387 ? -5.801 -11.623 2.720 1.00 98.38 387 THR A C 1
ATOM 2954 O O . THR A 1 387 ? -5.806 -10.422 2.467 1.00 98.38 387 THR A O 1
ATOM 2957 N N . VAL A 1 388 ? -4.780 -12.407 2.397 1.00 98.62 388 VAL A N 1
ATOM 2958 C CA . VAL A 1 388 ? -3.622 -11.951 1.625 1.00 98.62 388 VAL A CA 1
ATOM 2959 C C . VAL A 1 388 ? -3.611 -12.676 0.297 1.00 98.62 388 VAL A C 1
ATOM 2961 O O . VAL A 1 388 ? -3.619 -13.904 0.257 1.00 98.62 388 VAL A O 1
ATOM 2964 N N . GLU A 1 389 ? -3.607 -11.918 -0.787 1.00 98.50 389 GLU A N 1
ATOM 2965 C CA . GLU A 1 389 ? -3.638 -12.441 -2.140 1.00 98.50 389 GLU A CA 1
ATOM 2966 C C . GLU A 1 389 ? -2.354 -12.062 -2.870 1.00 98.50 389 GLU A C 1
ATOM 2968 O O . GLU A 1 389 ? -2.074 -10.881 -3.092 1.00 98.50 389 GLU A O 1
ATOM 2973 N N . VAL A 1 390 ? -1.589 -13.088 -3.232 1.00 98.62 390 VAL A N 1
ATOM 2974 C CA . VAL A 1 390 ? -0.414 -12.966 -4.087 1.00 98.62 390 VAL A CA 1
ATOM 2975 C C . VAL A 1 390 ? -0.827 -13.331 -5.506 1.00 98.62 390 VAL A C 1
ATOM 2977 O O . VAL A 1 390 ? -1.340 -14.426 -5.729 1.00 98.62 390 VAL A O 1
ATOM 2980 N N . PHE A 1 391 ? -0.627 -12.428 -6.463 1.00 97.38 391 PHE A N 1
ATOM 2981 C CA . PHE A 1 391 ? -1.103 -12.595 -7.842 1.00 97.38 391 PHE A CA 1
ATOM 2982 C C . PHE A 1 391 ? -0.010 -12.307 -8.878 1.00 97.38 391 PHE A C 1
ATOM 2984 O O . PHE A 1 391 ? 1.049 -11.768 -8.555 1.00 97.38 391 PHE A O 1
ATOM 2991 N N . ASP A 1 392 ? -0.240 -12.703 -10.132 1.00 96.06 392 ASP A N 1
ATOM 2992 C CA . ASP A 1 392 ? 0.710 -12.466 -11.222 1.00 96.06 392 ASP A CA 1
ATOM 2993 C C . ASP A 1 392 ? 0.873 -10.959 -11.482 1.00 96.06 392 ASP A C 1
ATOM 2995 O O . ASP A 1 392 ? -0.087 -10.245 -11.773 1.00 96.06 392 ASP A O 1
ATOM 2999 N N . SER A 1 393 ? 2.112 -10.472 -11.392 1.00 93.75 393 SER A N 1
ATOM 3000 C CA . SER A 1 393 ? 2.431 -9.048 -11.501 1.00 93.75 393 SER A CA 1
ATOM 3001 C C . SER A 1 393 ? 2.077 -8.429 -12.855 1.00 93.75 393 SER A C 1
ATOM 3003 O O . SER A 1 393 ? 1.847 -7.222 -12.926 1.00 93.75 393 SER A O 1
ATOM 3005 N N . ALA A 1 394 ? 2.053 -9.217 -13.932 1.00 92.69 394 ALA A N 1
ATOM 3006 C CA . ALA A 1 394 ? 1.834 -8.744 -15.295 1.00 92.69 394 ALA A CA 1
ATOM 3007 C C . ALA A 1 394 ? 0.377 -8.891 -15.760 1.00 92.69 394 ALA A C 1
ATOM 3009 O O . ALA A 1 394 ? -0.041 -8.126 -16.629 1.00 92.69 394 ALA A O 1
ATOM 3010 N N . GLU A 1 395 ? -0.398 -9.819 -15.188 1.00 90.56 395 GLU A N 1
ATOM 3011 C CA . GLU A 1 395 ? -1.762 -10.163 -15.627 1.00 90.56 395 GLU A CA 1
ATOM 3012 C C . GLU A 1 395 ? -2.659 -8.932 -15.829 1.00 90.56 395 GLU A C 1
ATOM 3014 O O . GLU A 1 395 ? -3.116 -8.669 -16.944 1.00 90.56 395 GLU A O 1
ATOM 3019 N N . HIS A 1 396 ? -2.870 -8.138 -14.775 1.00 87.12 396 HIS A N 1
ATOM 3020 C CA . HIS A 1 396 ? -3.771 -6.984 -14.833 1.00 87.12 396 HIS A CA 1
ATOM 3021 C C . HIS A 1 396 ? -3.275 -5.892 -15.782 1.00 87.12 396 HIS A C 1
ATOM 3023 O O . HIS A 1 396 ? -4.058 -5.314 -16.537 1.00 87.12 396 HIS A O 1
ATOM 3029 N N . HIS A 1 397 ? -1.972 -5.611 -15.764 1.00 88.62 397 HIS A N 1
ATOM 3030 C CA . HIS A 1 397 ? -1.405 -4.549 -16.588 1.00 88.62 397 HIS A CA 1
ATOM 3031 C C . HIS A 1 397 ? -1.451 -4.913 -18.075 1.00 88.62 397 HIS A C 1
ATOM 3033 O O . HIS A 1 397 ? -1.865 -4.101 -18.898 1.00 88.62 397 HIS A O 1
ATOM 3039 N N . VAL A 1 398 ? -1.094 -6.147 -18.436 1.00 91.12 398 VAL A N 1
ATOM 3040 C CA . VAL A 1 398 ? -1.122 -6.602 -19.833 1.00 91.12 398 VAL A CA 1
ATOM 3041 C C . VAL A 1 398 ? -2.553 -6.739 -20.347 1.00 91.12 398 VAL A C 1
ATOM 3043 O O . VAL A 1 398 ? -2.813 -6.396 -21.501 1.00 91.12 398 VAL A O 1
ATOM 3046 N N . ALA A 1 399 ? -3.500 -7.154 -19.502 1.00 91.44 399 ALA A N 1
ATOM 3047 C CA . ALA A 1 399 ? -4.918 -7.131 -19.854 1.00 91.44 399 ALA A CA 1
ATOM 3048 C C . ALA A 1 399 ? -5.392 -5.713 -20.215 1.00 91.44 399 ALA A C 1
ATOM 3050 O O . ALA A 1 399 ? -6.067 -5.542 -21.230 1.00 91.44 399 ALA A O 1
ATOM 3051 N N . LEU A 1 400 ? -4.989 -4.696 -19.444 1.00 91.38 400 LEU A N 1
ATOM 3052 C CA . LEU A 1 400 ? -5.287 -3.295 -19.749 1.00 91.38 400 LEU A CA 1
ATOM 3053 C C . LEU A 1 400 ? -4.603 -2.833 -21.047 1.00 91.38 400 LEU A C 1
ATOM 3055 O O . LEU A 1 400 ? -5.250 -2.230 -21.901 1.00 91.38 400 LEU A O 1
ATOM 3059 N N . LEU A 1 401 ? -3.323 -3.163 -21.251 1.00 93.00 401 LEU A N 1
ATOM 3060 C CA . LEU A 1 401 ? -2.600 -2.804 -22.478 1.00 93.00 401 LEU A CA 1
ATOM 3061 C C . LEU A 1 401 ? -3.276 -3.360 -23.739 1.00 93.00 401 LEU A C 1
ATOM 3063 O O . LEU A 1 401 ? -3.341 -2.660 -24.747 1.00 93.00 401 LEU A O 1
ATOM 3067 N N . LYS A 1 402 ? -3.826 -4.578 -23.685 1.00 93.75 402 LYS A N 1
ATOM 3068 C CA . LYS A 1 402 ? -4.576 -5.184 -24.799 1.00 93.75 402 LYS A CA 1
ATOM 3069 C C . LYS A 1 402 ? -5.892 -4.473 -25.122 1.00 93.75 402 LYS A C 1
ATOM 3071 O O . LYS A 1 402 ? -6.399 -4.630 -26.227 1.00 93.75 402 LYS A O 1
ATOM 3076 N N . GLN A 1 403 ? -6.461 -3.725 -24.177 1.00 93.94 403 GLN A N 1
ATOM 3077 C CA . GLN A 1 403 ? -7.644 -2.893 -24.426 1.00 93.94 403 GLN A CA 1
ATOM 3078 C C . GLN A 1 403 ? -7.272 -1.553 -25.070 1.00 93.94 403 GLN A C 1
ATOM 3080 O O . GLN A 1 403 ? -8.080 -0.976 -25.793 1.00 93.94 403 GLN A O 1
ATOM 3085 N N . ILE A 1 404 ? -6.057 -1.062 -24.810 1.00 94.19 404 ILE A N 1
ATOM 3086 C CA . ILE A 1 404 ? -5.569 0.236 -25.291 1.00 94.19 404 ILE A CA 1
ATOM 3087 C C . ILE A 1 404 ? -4.928 0.112 -26.680 1.00 94.19 404 ILE A C 1
ATOM 3089 O O . ILE A 1 404 ? -5.136 0.973 -27.534 1.00 94.19 404 ILE A O 1
ATOM 3093 N N . PHE A 1 405 ? -4.145 -0.943 -26.915 1.00 95.56 405 PHE A N 1
ATOM 3094 C CA . PHE A 1 405 ? -3.326 -1.105 -28.116 1.00 95.56 405 PHE A CA 1
ATOM 3095 C C . PHE A 1 405 ? -3.760 -2.292 -28.978 1.00 95.56 405 PHE A C 1
ATOM 3097 O O . PHE A 1 405 ? -4.152 -3.345 -28.478 1.00 95.56 405 PHE A O 1
ATOM 3104 N N . ASP A 1 406 ? -3.583 -2.161 -30.295 1.00 96.94 406 ASP A N 1
ATOM 3105 C CA . ASP A 1 406 ? -3.760 -3.266 -31.238 1.00 96.94 406 ASP A CA 1
ATOM 3106 C C . ASP A 1 406 ? -2.546 -4.214 -31.196 1.00 96.94 406 ASP A C 1
ATOM 3108 O O . ASP A 1 406 ? -1.567 -4.068 -31.936 1.00 96.94 406 ASP A O 1
ATOM 3112 N N . PHE A 1 407 ? -2.621 -5.222 -30.325 1.00 97.19 407 PHE A N 1
ATOM 3113 C CA . PHE A 1 407 ? -1.591 -6.258 -30.204 1.00 97.19 407 PHE A CA 1
ATOM 3114 C C . PHE A 1 407 ? -1.395 -7.057 -31.499 1.00 97.19 407 PHE A C 1
ATOM 3116 O O . PHE A 1 407 ? -0.298 -7.559 -31.738 1.00 97.19 407 PHE A O 1
ATOM 3123 N N . HIS A 1 408 ? -2.405 -7.159 -32.368 1.00 96.75 408 HIS A N 1
ATOM 3124 C CA . HIS A 1 408 ? -2.264 -7.846 -33.653 1.00 96.75 408 HIS A CA 1
ATOM 3125 C C . HIS A 1 408 ? -1.414 -7.031 -34.629 1.00 96.75 408 HIS A C 1
ATOM 3127 O O . HIS A 1 408 ? -0.531 -7.581 -35.291 1.00 96.75 408 HIS A O 1
ATOM 3133 N N . ALA A 1 409 ? -1.631 -5.717 -34.699 1.00 97.94 409 ALA A N 1
ATOM 3134 C CA . ALA A 1 409 ? -0.795 -4.821 -35.494 1.00 97.94 409 ALA A CA 1
ATOM 3135 C C . ALA A 1 409 ? 0.657 -4.800 -34.990 1.00 97.94 409 ALA A C 1
ATOM 3137 O O . ALA A 1 409 ? 1.585 -4.918 -35.795 1.00 97.94 409 ALA A O 1
ATOM 3138 N N . ILE A 1 410 ? 0.859 -4.736 -33.670 1.00 97.62 410 ILE A N 1
ATOM 3139 C CA . ILE A 1 410 ? 2.199 -4.788 -33.066 1.00 97.62 410 ILE A CA 1
ATOM 3140 C C . ILE A 1 410 ? 2.866 -6.132 -33.374 1.00 97.62 410 ILE A C 1
ATOM 3142 O O . ILE A 1 410 ? 4.012 -6.153 -33.819 1.00 97.62 410 ILE A O 1
ATOM 3146 N N . LYS A 1 411 ? 2.141 -7.252 -33.241 1.00 97.69 411 LYS A N 1
ATOM 3147 C CA . LYS A 1 411 ? 2.651 -8.592 -33.568 1.00 97.69 411 LYS A CA 1
ATOM 3148 C C . LYS A 1 411 ? 3.104 -8.696 -35.022 1.00 97.69 411 LYS A C 1
ATOM 3150 O O . LYS A 1 411 ? 4.171 -9.244 -35.296 1.00 97.69 411 LYS A O 1
ATOM 3155 N N . LYS A 1 412 ? 2.335 -8.130 -35.959 1.00 97.94 412 LYS A N 1
ATOM 3156 C CA . LYS A 1 412 ? 2.730 -8.050 -37.374 1.00 97.94 412 LYS A CA 1
ATOM 3157 C C . LYS A 1 412 ? 4.013 -7.250 -37.571 1.00 97.94 412 LYS A C 1
ATOM 3159 O O . LYS A 1 412 ? 4.836 -7.671 -38.375 1.00 97.94 412 LYS A O 1
ATOM 3164 N N . LEU A 1 413 ? 4.182 -6.127 -36.869 1.00 97.31 413 LEU A N 1
ATOM 3165 C CA . LEU A 1 413 ? 5.389 -5.301 -36.954 1.00 97.31 413 LEU A CA 1
ATOM 3166 C C . LEU A 1 413 ? 6.621 -6.068 -36.463 1.00 97.31 413 LEU A C 1
ATOM 3168 O O . LEU A 1 413 ? 7.591 -6.178 -37.206 1.00 97.31 413 LEU A O 1
ATOM 3172 N N . VAL A 1 414 ? 6.563 -6.631 -35.254 1.00 96.94 414 VAL A N 1
ATOM 3173 C CA . VAL A 1 414 ? 7.712 -7.322 -34.638 1.00 96.94 414 VAL A CA 1
ATOM 3174 C C . VAL A 1 414 ? 8.052 -8.657 -35.306 1.00 96.94 414 VAL A C 1
ATOM 3176 O O . VAL A 1 414 ? 9.156 -9.157 -35.138 1.00 96.94 414 VAL A O 1
ATOM 3179 N N . SER A 1 415 ? 7.133 -9.221 -36.098 1.00 96.19 415 SER A N 1
ATOM 3180 C CA . SER A 1 415 ? 7.382 -10.432 -36.896 1.00 96.19 415 SER A CA 1
ATOM 3181 C C . SER A 1 415 ? 8.074 -10.151 -38.236 1.00 96.19 415 SER A C 1
ATOM 3183 O O . SER A 1 415 ? 8.383 -11.089 -38.974 1.00 96.19 415 SER A O 1
ATOM 3185 N N . ARG A 1 416 ? 8.272 -8.883 -38.618 1.00 97.00 416 ARG A N 1
ATOM 3186 C CA . ARG A 1 416 ? 8.945 -8.547 -39.875 1.00 97.00 416 ARG A CA 1
ATOM 3187 C C . ARG A 1 416 ? 10.444 -8.808 -39.766 1.00 97.00 416 ARG A C 1
ATOM 3189 O O . ARG A 1 416 ? 11.093 -8.339 -38.843 1.00 97.00 416 ARG A O 1
ATOM 3196 N N . SER A 1 417 ? 11.018 -9.464 -40.772 1.00 93.50 417 SER A N 1
ATOM 3197 C CA . SER A 1 417 ? 12.457 -9.757 -40.815 1.00 93.50 417 SER A CA 1
ATOM 3198 C C . SER A 1 417 ? 13.350 -8.515 -40.909 1.00 93.50 417 SER A C 1
ATOM 3200 O O . SER A 1 417 ? 14.542 -8.608 -40.641 1.00 93.50 417 SER A O 1
ATOM 3202 N N . ASP A 1 418 ? 12.801 -7.377 -41.342 1.00 93.62 418 ASP A N 1
ATOM 3203 C CA . ASP A 1 418 ? 13.507 -6.098 -41.460 1.00 93.62 418 ASP A CA 1
ATOM 3204 C C . ASP A 1 418 ? 13.327 -5.185 -40.236 1.00 93.62 418 ASP A C 1
ATOM 3206 O O . ASP A 1 418 ? 13.841 -4.067 -40.238 1.00 93.62 418 ASP A O 1
ATOM 3210 N N . PHE A 1 419 ? 12.617 -5.642 -39.199 1.00 96.44 419 PHE A N 1
ATOM 3211 C CA . PHE A 1 419 ? 12.424 -4.902 -37.958 1.00 96.44 419 PHE A CA 1
ATOM 3212 C C . PHE A 1 419 ? 13.017 -5.675 -36.781 1.00 96.44 419 PHE A C 1
ATOM 3214 O O . PHE A 1 419 ? 12.536 -6.741 -36.405 1.00 96.44 419 PHE A O 1
ATOM 3221 N N . THR A 1 420 ? 14.054 -5.113 -36.169 1.00 96.12 420 THR A N 1
ATOM 3222 C CA . THR A 1 420 ? 14.679 -5.659 -34.959 1.00 96.12 420 THR A CA 1
ATOM 3223 C C . THR A 1 420 ? 14.625 -4.630 -33.845 1.00 96.12 420 THR A C 1
ATOM 3225 O O . THR A 1 420 ? 14.627 -3.421 -34.095 1.00 96.12 420 THR A O 1
ATOM 3228 N N . PHE A 1 421 ? 14.566 -5.090 -32.598 1.00 97.88 421 PHE A N 1
ATOM 3229 C CA . PHE A 1 421 ? 14.489 -4.187 -31.460 1.00 97.88 421 PHE A CA 1
ATOM 3230 C C . PHE A 1 421 ? 15.140 -4.756 -30.200 1.00 97.88 421 PHE A C 1
ATOM 3232 O O . PHE A 1 421 ? 15.330 -5.967 -30.089 1.00 97.88 421 PHE A O 1
ATOM 3239 N N . ALA A 1 422 ? 15.472 -3.869 -29.261 1.00 98.06 422 ALA A N 1
ATOM 3240 C CA . ALA A 1 422 ? 16.014 -4.212 -27.950 1.00 98.06 422 ALA A CA 1
ATOM 3241 C C . ALA A 1 422 ? 15.279 -3.462 -26.827 1.00 98.06 422 ALA A C 1
ATOM 3243 O O . ALA A 1 422 ? 15.056 -2.254 -26.910 1.00 98.06 422 ALA A O 1
ATOM 3244 N N . VAL A 1 423 ? 14.919 -4.174 -25.763 1.00 98.31 423 VAL A N 1
ATOM 3245 C CA . VAL A 1 423 ? 14.210 -3.655 -24.587 1.00 98.31 423 VAL A CA 1
ATOM 3246 C C . VAL A 1 423 ? 15.049 -3.924 -23.348 1.00 98.31 423 VAL A C 1
ATOM 3248 O O . VAL A 1 423 ? 15.216 -5.072 -22.956 1.00 98.31 423 VAL A O 1
ATOM 3251 N N . ASP A 1 424 ? 15.566 -2.871 -22.723 1.00 98.50 424 ASP A N 1
ATOM 3252 C CA . ASP A 1 424 ? 16.365 -2.948 -21.502 1.00 98.50 424 ASP A CA 1
ATOM 3253 C C . ASP A 1 424 ? 15.517 -2.627 -20.269 1.00 98.50 424 ASP A C 1
ATOM 3255 O O . ASP A 1 424 ? 15.110 -1.490 -20.032 1.00 98.50 424 ASP A O 1
ATOM 3259 N N . SER A 1 425 ? 15.252 -3.642 -19.453 1.00 97.88 425 SER A N 1
ATOM 3260 C CA . SER A 1 425 ? 14.529 -3.466 -18.189 1.00 97.88 425 SER A CA 1
ATOM 3261 C C . SER A 1 425 ? 15.438 -3.023 -17.042 1.00 97.88 425 SER A C 1
ATOM 3263 O O . SER A 1 425 ? 14.965 -2.910 -15.915 1.00 97.88 425 SER A O 1
ATOM 3265 N N . MET A 1 426 ? 16.735 -2.816 -17.301 1.00 97.69 426 MET A N 1
ATOM 3266 C CA . MET A 1 426 ? 17.745 -2.345 -16.346 1.00 97.69 426 MET A CA 1
ATOM 3267 C C . MET A 1 426 ? 17.786 -3.146 -15.035 1.00 97.69 426 MET A C 1
ATOM 3269 O O . MET A 1 426 ? 18.141 -2.625 -13.982 1.00 97.69 426 MET A O 1
ATOM 3273 N N . SER A 1 427 ? 17.438 -4.436 -15.097 1.00 98.00 427 SER A N 1
ATOM 3274 C CA . SER A 1 427 ? 17.288 -5.334 -13.942 1.00 98.00 427 SER A CA 1
ATOM 3275 C C . SER A 1 427 ? 16.246 -4.861 -12.918 1.00 98.00 427 SER A C 1
ATOM 3277 O O . SER A 1 427 ? 16.296 -5.277 -11.764 1.00 98.00 427 SER A O 1
ATOM 3279 N N . GLY A 1 428 ? 15.323 -3.984 -13.318 1.00 97.25 428 GLY A N 1
ATOM 3280 C CA . GLY A 1 428 ? 14.209 -3.486 -12.517 1.00 97.25 428 GLY A CA 1
ATOM 3281 C C . GLY A 1 428 ? 12.904 -4.237 -12.776 1.00 97.25 428 GLY A C 1
ATOM 3282 O O . GLY A 1 428 ? 12.859 -5.288 -13.427 1.00 97.25 428 GLY A O 1
ATOM 3283 N N . VAL A 1 429 ? 11.805 -3.673 -12.279 1.00 97.81 429 VAL A N 1
ATOM 3284 C CA . VAL A 1 429 ? 10.498 -4.346 -12.225 1.00 97.81 429 VAL A CA 1
ATOM 3285 C C . VAL A 1 429 ? 9.857 -4.570 -13.592 1.00 97.81 429 VAL A C 1
ATOM 3287 O O . VAL A 1 429 ? 8.958 -5.395 -13.702 1.00 97.81 429 VAL A O 1
ATOM 3290 N N . ASN A 1 430 ? 10.310 -3.881 -14.646 1.00 97.56 430 ASN A N 1
ATOM 3291 C CA . ASN A 1 430 ? 9.772 -4.043 -16.000 1.00 97.56 430 ASN A CA 1
ATOM 3292 C C . ASN A 1 430 ? 10.035 -5.442 -16.591 1.00 97.56 430 ASN A C 1
ATOM 3294 O O . ASN A 1 430 ? 9.327 -5.865 -17.499 1.00 97.56 430 ASN A O 1
ATOM 3298 N N . GLY A 1 431 ? 11.022 -6.185 -16.079 1.00 96.94 431 GLY A N 1
ATOM 3299 C CA . GLY A 1 431 ? 11.436 -7.488 -16.612 1.00 96.94 431 GLY A CA 1
ATOM 3300 C C . GLY A 1 431 ? 10.288 -8.482 -16.871 1.00 96.94 431 GLY A C 1
ATOM 3301 O O . GLY A 1 431 ? 10.093 -8.890 -18.020 1.00 96.94 431 GLY A O 1
ATOM 3302 N N . PRO A 1 432 ? 9.485 -8.843 -15.850 1.00 96.69 432 PRO A N 1
ATOM 3303 C CA . PRO A 1 432 ? 8.314 -9.706 -16.010 1.00 96.69 432 PRO A CA 1
ATOM 3304 C C . PRO A 1 432 ? 7.275 -9.176 -17.009 1.00 96.69 432 PRO A C 1
ATOM 3306 O O . PRO A 1 432 ? 6.709 -9.961 -17.769 1.00 96.69 432 PRO A O 1
ATOM 3309 N N . TYR A 1 433 ? 7.055 -7.858 -17.061 1.00 97.56 433 TYR A N 1
ATOM 3310 C CA . TYR A 1 433 ? 6.119 -7.236 -18.006 1.00 97.56 433 TYR A CA 1
ATOM 3311 C C . TYR A 1 433 ? 6.631 -7.335 -19.443 1.00 97.56 433 TYR A C 1
ATOM 3313 O O . TYR A 1 433 ? 5.882 -7.729 -20.334 1.00 97.56 433 TYR A O 1
ATOM 3321 N N . ALA A 1 434 ? 7.913 -7.042 -19.667 1.00 97.31 434 ALA A N 1
ATOM 3322 C CA . ALA A 1 434 ? 8.545 -7.146 -20.975 1.00 97.31 434 ALA A CA 1
ATOM 3323 C C . ALA A 1 434 ? 8.517 -8.589 -21.497 1.00 97.31 434 ALA A C 1
ATOM 3325 O O . ALA A 1 434 ? 8.165 -8.813 -22.654 1.00 97.31 434 ALA A O 1
ATOM 3326 N N . ARG A 1 435 ? 8.798 -9.579 -20.638 1.00 97.56 435 ARG A N 1
ATOM 3327 C CA . ARG A 1 435 ? 8.681 -11.000 -21.002 1.00 97.56 435 ARG A CA 1
ATOM 3328 C C . ARG A 1 435 ? 7.245 -11.372 -21.368 1.00 97.56 435 ARG A C 1
ATOM 3330 O O . ARG A 1 435 ? 7.030 -11.947 -22.434 1.00 97.56 435 ARG A O 1
ATOM 3337 N N . ARG A 1 436 ? 6.265 -10.975 -20.549 1.00 97.06 436 ARG A N 1
ATOM 3338 C CA . ARG A 1 436 ? 4.848 -11.233 -20.831 1.00 97.06 436 ARG A CA 1
ATOM 3339 C C . ARG A 1 436 ? 4.423 -10.619 -22.166 1.00 97.06 436 ARG A C 1
ATOM 3341 O O . ARG A 1 436 ? 3.838 -11.302 -22.995 1.00 97.06 436 ARG A O 1
ATOM 3348 N N . VAL A 1 437 ? 4.729 -9.345 -22.397 1.00 97.25 437 VAL A N 1
ATOM 3349 C CA . VAL A 1 437 ? 4.305 -8.632 -23.610 1.00 97.25 437 VAL A CA 1
ATOM 3350 C C . VAL A 1 437 ? 5.043 -9.140 -24.846 1.00 97.25 437 VAL A C 1
ATOM 3352 O O . VAL A 1 437 ? 4.409 -9.559 -25.809 1.00 97.25 437 VAL A O 1
ATOM 3355 N N . PHE A 1 438 ? 6.374 -9.107 -24.857 1.00 97.56 438 PHE A N 1
ATOM 3356 C CA . PHE A 1 438 ? 7.127 -9.348 -26.086 1.00 97.56 438 PHE A CA 1
ATOM 3357 C C . PHE A 1 438 ? 7.293 -10.836 -26.392 1.00 97.56 438 PHE A C 1
ATOM 3359 O O . PHE A 1 438 ? 7.106 -11.235 -27.538 1.00 97.56 438 PHE A O 1
ATOM 3366 N N . VAL A 1 439 ? 7.587 -11.669 -25.395 1.00 97.56 439 VAL A N 1
ATOM 3367 C CA . VAL A 1 439 ? 7.863 -13.095 -25.625 1.00 97.56 439 VAL A CA 1
ATOM 3368 C C . VAL A 1 439 ? 6.565 -13.897 -25.657 1.00 97.56 439 VAL A C 1
ATOM 3370 O O . VAL A 1 439 ? 6.273 -14.555 -26.651 1.00 97.56 439 VAL A O 1
ATOM 3373 N N . GLU A 1 440 ? 5.748 -13.820 -24.606 1.00 97.06 440 GLU A N 1
ATOM 3374 C CA . GLU A 1 440 ? 4.575 -14.697 -24.474 1.00 97.06 440 GLU A CA 1
ATOM 3375 C C . GLU A 1 440 ? 3.408 -14.277 -25.383 1.00 97.06 440 GLU A C 1
ATOM 3377 O O . GLU A 1 440 ? 2.822 -15.113 -26.070 1.00 97.06 440 GLU A O 1
ATOM 3382 N N . GLU A 1 441 ? 3.071 -12.985 -25.425 1.00 97.25 441 GLU A N 1
ATOM 3383 C CA . GLU A 1 441 ? 1.919 -12.489 -26.194 1.00 97.25 441 GLU A CA 1
ATOM 3384 C C . GLU A 1 441 ? 2.263 -12.244 -27.674 1.00 97.25 441 GLU A C 1
ATOM 3386 O O . GLU A 1 441 ? 1.566 -12.695 -28.600 1.00 97.25 441 GLU A O 1
ATOM 3391 N N . LEU A 1 442 ? 3.369 -11.537 -27.924 1.00 97.00 442 LEU A N 1
ATOM 3392 C CA . LEU A 1 442 ? 3.779 -11.151 -29.275 1.00 97.00 442 LEU A CA 1
ATOM 3393 C C . LEU A 1 442 ? 4.635 -12.217 -29.978 1.00 97.00 442 LEU A C 1
ATOM 3395 O O . LEU A 1 442 ? 4.655 -12.234 -31.207 1.00 97.00 442 LEU A O 1
ATOM 3399 N N . GLY A 1 443 ? 5.219 -13.176 -29.251 1.00 96.88 443 GLY A N 1
ATOM 3400 C CA . GLY A 1 443 ? 5.968 -14.298 -29.832 1.00 96.88 443 GLY A CA 1
ATOM 3401 C C . GLY A 1 443 ? 7.395 -13.954 -30.266 1.00 96.88 443 GLY A C 1
ATOM 3402 O O . GLY A 1 443 ? 7.927 -14.616 -31.156 1.00 96.88 443 GLY A O 1
ATOM 3403 N N . CYS A 1 444 ? 7.995 -12.911 -29.692 1.00 97.38 444 CYS A N 1
ATOM 3404 C CA . CYS A 1 444 ? 9.379 -12.526 -29.952 1.00 97.38 444 CYS A CA 1
ATOM 3405 C C . CYS A 1 444 ? 10.366 -13.486 -29.272 1.00 97.38 444 CYS A C 1
ATOM 3407 O O . CYS A 1 444 ? 10.054 -14.114 -28.261 1.00 97.38 444 CYS A O 1
ATOM 3409 N N . ASP A 1 445 ? 11.586 -13.555 -29.802 1.00 96.00 445 ASP A N 1
ATOM 3410 C CA . ASP A 1 445 ? 12.691 -14.259 -29.152 1.00 96.00 445 ASP A CA 1
ATOM 3411 C C . ASP A 1 445 ? 13.164 -13.499 -27.897 1.00 96.00 445 ASP A C 1
ATOM 3413 O O . ASP A 1 445 ? 13.201 -12.265 -27.891 1.00 96.00 445 ASP A O 1
ATOM 3417 N N . GLU A 1 446 ? 13.544 -14.214 -26.832 1.00 96.75 446 GLU A N 1
ATOM 3418 C CA . GLU A 1 446 ? 13.967 -13.594 -25.564 1.00 96.75 446 GLU A CA 1
ATOM 3419 C C . GLU A 1 446 ? 15.238 -12.738 -25.720 1.00 96.75 446 GLU A C 1
ATOM 3421 O O . GLU A 1 446 ? 15.462 -11.836 -24.918 1.00 96.75 446 GLU A O 1
ATOM 3426 N N . SER A 1 447 ? 16.019 -12.921 -26.793 1.00 95.50 447 SER A N 1
ATOM 3427 C CA . SER A 1 447 ? 17.169 -12.066 -27.128 1.00 95.50 447 SER A CA 1
ATOM 3428 C C . SER A 1 447 ? 16.825 -10.590 -27.365 1.00 95.50 447 SER A C 1
ATOM 3430 O O . SER A 1 447 ? 17.725 -9.754 -27.281 1.00 95.50 447 SER A O 1
ATOM 3432 N N . CYS A 1 448 ? 15.556 -10.234 -27.612 1.00 96.44 448 CYS A N 1
ATOM 3433 C CA . CYS A 1 448 ? 15.140 -8.827 -27.657 1.00 96.44 448 CYS A CA 1
ATOM 3434 C C . CYS A 1 448 ? 15.136 -8.162 -26.269 1.00 96.44 448 CYS A C 1
ATOM 3436 O O . CYS A 1 448 ? 15.060 -6.937 -26.178 1.00 96.44 448 CYS A O 1
ATOM 3438 N N . LEU A 1 449 ? 15.216 -8.942 -25.186 1.00 98.25 449 LEU A N 1
ATOM 3439 C CA . LEU A 1 449 ? 15.174 -8.452 -23.816 1.00 98.25 449 LEU A CA 1
ATOM 3440 C C . LEU A 1 449 ? 16.578 -8.390 -23.210 1.00 98.25 449 LEU A C 1
ATOM 3442 O O . LEU A 1 449 ? 17.300 -9.381 -23.126 1.00 98.25 449 LEU A O 1
ATOM 3446 N N . LEU A 1 450 ? 16.939 -7.217 -22.706 1.00 98.06 450 LEU A N 1
ATOM 3447 C CA . LEU A 1 450 ? 18.161 -6.960 -21.960 1.00 98.06 450 LEU A CA 1
ATOM 3448 C C . LEU A 1 450 ? 17.801 -6.761 -20.485 1.00 98.06 450 LEU A C 1
ATOM 3450 O O . LEU A 1 450 ? 16.831 -6.080 -20.152 1.00 98.06 450 LEU A O 1
ATOM 3454 N N . ASN A 1 451 ? 18.584 -7.374 -19.594 1.00 97.44 451 ASN A N 1
ATOM 3455 C CA . ASN A 1 451 ? 18.456 -7.211 -18.142 1.00 97.44 451 ASN A CA 1
ATOM 3456 C C . ASN A 1 451 ? 17.008 -7.388 -17.620 1.00 97.44 451 ASN A C 1
ATOM 3458 O O . ASN A 1 451 ? 16.548 -6.639 -16.763 1.00 97.44 451 ASN A O 1
ATOM 3462 N N . ALA A 1 452 ? 16.262 -8.364 -18.152 1.00 97.25 452 ALA A N 1
ATOM 3463 C CA . ALA A 1 452 ? 14.837 -8.574 -17.853 1.00 97.25 452 ALA A CA 1
ATOM 3464 C C . ALA A 1 452 ? 14.552 -9.441 -16.612 1.00 97.25 452 ALA A C 1
ATOM 3466 O O . ALA A 1 452 ? 13.426 -9.902 -16.408 1.00 97.25 452 ALA A O 1
ATOM 3467 N N . THR A 1 453 ? 15.558 -9.662 -15.771 1.00 97.25 453 THR A N 1
ATOM 3468 C CA . THR A 1 453 ? 15.401 -10.313 -14.469 1.00 97.25 453 THR A CA 1
ATOM 3469 C C . THR A 1 453 ? 15.572 -9.253 -13.383 1.00 97.25 453 THR A C 1
ATOM 3471 O O . THR A 1 453 ? 16.647 -8.656 -13.325 1.00 97.25 453 THR A O 1
ATOM 3474 N N . PRO A 1 454 ? 14.549 -9.000 -12.546 1.00 97.69 454 PRO A N 1
ATOM 3475 C CA . PRO A 1 454 ? 14.663 -8.071 -11.429 1.00 97.69 454 PRO A CA 1
ATOM 3476 C C . PRO A 1 454 ? 15.769 -8.487 -10.454 1.00 97.69 454 PRO A C 1
ATOM 3478 O O . PRO A 1 454 ? 15.837 -9.655 -10.066 1.00 97.69 454 PRO A O 1
ATOM 3481 N N . MET A 1 455 ? 16.610 -7.539 -10.045 1.00 97.94 455 MET A N 1
ATOM 3482 C CA . MET A 1 455 ? 17.717 -7.752 -9.108 1.00 97.94 455 MET A CA 1
ATOM 3483 C C . MET A 1 455 ? 17.661 -6.721 -7.982 1.00 97.94 455 MET A C 1
ATOM 3485 O O . MET A 1 455 ? 17.414 -5.542 -8.225 1.00 97.94 455 MET A O 1
ATOM 3489 N N . GLU A 1 456 ? 17.950 -7.149 -6.752 1.00 97.88 456 GLU A N 1
ATOM 3490 C CA . GLU A 1 456 ? 17.854 -6.297 -5.556 1.00 97.88 456 GLU A CA 1
ATOM 3491 C C . GLU A 1 456 ? 18.777 -5.064 -5.592 1.00 97.88 456 GLU A C 1
ATOM 3493 O O . GLU A 1 456 ? 18.485 -4.037 -4.975 1.00 97.88 456 GLU A O 1
ATOM 3498 N N . ASP A 1 457 ? 19.889 -5.149 -6.313 1.00 97.56 457 ASP A N 1
ATOM 3499 C CA . ASP A 1 457 ? 20.864 -4.073 -6.502 1.00 97.56 457 ASP A CA 1
ATOM 3500 C C . ASP A 1 457 ? 20.899 -3.537 -7.940 1.00 97.56 457 ASP A C 1
ATOM 3502 O O . ASP A 1 457 ? 21.813 -2.798 -8.304 1.00 97.56 457 ASP A O 1
ATOM 3506 N N . PHE A 1 458 ? 19.941 -3.942 -8.779 1.00 97.19 458 PHE A N 1
ATOM 3507 C CA . PHE A 1 458 ? 19.924 -3.660 -10.215 1.00 97.19 458 PHE A CA 1
ATOM 3508 C C . PHE A 1 458 ? 21.249 -4.017 -10.928 1.00 97.19 458 PHE A C 1
ATOM 3510 O O . PHE A 1 458 ? 21.676 -3.312 -11.845 1.00 97.19 458 PHE A O 1
ATOM 3517 N N . ASN A 1 459 ? 21.927 -5.092 -10.494 1.00 94.62 459 ASN A N 1
ATOM 3518 C CA . ASN A 1 459 ? 23.269 -5.496 -10.943 1.00 94.62 459 ASN A CA 1
ATOM 3519 C C . ASN A 1 459 ? 24.359 -4.432 -10.680 1.00 94.62 459 ASN A C 1
ATOM 3521 O O . ASN A 1 459 ? 25.283 -4.252 -11.478 1.00 94.62 459 ASN A O 1
ATOM 3525 N N . GLY A 1 460 ? 24.243 -3.702 -9.567 1.00 92.44 460 GLY A N 1
ATOM 3526 C CA . GLY A 1 460 ? 25.158 -2.628 -9.168 1.00 92.44 460 GLY A CA 1
ATOM 3527 C C . GLY A 1 460 ? 25.020 -1.346 -9.997 1.00 92.44 460 GLY A C 1
ATOM 3528 O O . GLY A 1 460 ? 25.898 -0.481 -9.946 1.00 92.44 460 GLY A O 1
ATOM 3529 N N . GLY A 1 461 ? 23.958 -1.234 -10.798 1.00 86.69 461 GLY A N 1
ATOM 3530 C CA . GLY A 1 461 ? 23.688 -0.102 -11.676 1.00 86.69 461 GLY A CA 1
ATOM 3531 C C . GLY A 1 461 ? 22.705 0.919 -11.098 1.00 86.69 461 GLY A C 1
ATOM 3532 O O . GLY A 1 461 ? 22.052 0.713 -10.077 1.00 86.69 461 GLY A O 1
ATOM 3533 N N . HIS A 1 462 ? 22.564 2.035 -11.813 1.00 92.94 462 HIS A N 1
ATOM 3534 C CA . HIS A 1 462 ? 21.412 2.922 -11.676 1.00 92.94 462 HIS A CA 1
ATOM 3535 C C . HIS A 1 462 ? 20.372 2.511 -12.712 1.00 92.94 462 HIS A C 1
ATOM 3537 O O . HIS A 1 462 ? 20.661 2.560 -13.909 1.00 92.94 462 HIS A O 1
ATOM 3543 N N . ALA A 1 463 ? 19.171 2.152 -12.266 1.00 94.62 463 ALA A N 1
ATOM 3544 C CA . ALA A 1 463 ? 18.038 1.898 -13.147 1.00 94.62 463 ALA A CA 1
ATOM 3545 C C . ALA A 1 463 ? 17.433 3.230 -13.626 1.00 94.62 463 ALA A C 1
ATOM 3547 O O . ALA A 1 463 ? 16.288 3.538 -13.323 1.00 94.62 463 ALA A O 1
ATOM 3548 N N . ASP A 1 464 ? 18.234 4.053 -14.305 1.00 97.12 464 ASP A N 1
ATOM 3549 C CA . ASP A 1 464 ? 17.859 5.371 -14.820 1.00 97.12 464 ASP A CA 1
ATOM 3550 C C . ASP A 1 464 ? 18.017 5.388 -16.353 1.00 97.12 464 ASP A C 1
ATOM 3552 O O . ASP A 1 464 ? 19.146 5.342 -16.856 1.00 97.12 464 ASP A O 1
ATOM 3556 N N . PRO A 1 465 ? 16.921 5.418 -17.126 1.00 96.81 465 PRO A N 1
ATOM 3557 C CA . PRO A 1 465 ? 16.968 5.293 -18.572 1.00 96.81 465 PRO A CA 1
ATOM 3558 C C . PRO A 1 465 ? 17.420 6.622 -19.193 1.00 96.81 465 PRO A C 1
ATOM 3560 O O . PRO A 1 465 ? 16.621 7.472 -19.577 1.00 96.81 465 PRO A O 1
ATOM 3563 N N . ASN A 1 466 ? 18.734 6.811 -19.287 1.00 96.88 466 ASN A N 1
ATOM 3564 C CA . ASN A 1 466 ? 19.364 7.917 -20.003 1.00 96.88 466 ASN A CA 1
ATOM 3565 C C . ASN A 1 466 ? 20.734 7.509 -20.570 1.00 96.88 466 ASN A C 1
ATOM 3567 O O . ASN A 1 466 ? 21.271 6.447 -20.248 1.00 96.88 466 ASN A O 1
ATOM 3571 N N . LEU A 1 467 ? 21.327 8.384 -21.387 1.00 96.38 467 LEU A N 1
ATOM 3572 C CA . LEU A 1 467 ? 22.598 8.137 -22.082 1.00 96.38 467 LEU A CA 1
ATOM 3573 C C . LEU A 1 467 ? 23.801 7.897 -21.146 1.00 96.38 467 LEU A C 1
ATOM 3575 O O . LEU A 1 467 ? 24.829 7.387 -21.584 1.00 96.38 467 LEU A O 1
ATOM 3579 N N . THR A 1 468 ? 23.693 8.239 -19.859 1.00 95.19 468 THR A N 1
ATOM 3580 C CA . THR A 1 468 ? 24.762 8.012 -18.874 1.00 95.19 468 THR A CA 1
ATOM 3581 C C . THR A 1 468 ? 24.725 6.593 -18.312 1.00 95.19 468 THR A C 1
ATOM 3583 O O . THR A 1 468 ? 25.775 5.956 -18.160 1.00 95.19 468 THR A O 1
ATOM 3586 N N . TYR A 1 469 ? 23.532 6.095 -17.980 1.00 95.81 469 TYR A N 1
ATOM 3587 C CA . TYR A 1 469 ? 23.367 4.862 -17.204 1.00 95.81 469 TYR A CA 1
ATOM 3588 C C . TYR A 1 469 ? 22.908 3.662 -18.036 1.00 95.81 469 TYR A C 1
ATOM 3590 O O . TYR A 1 469 ? 23.348 2.546 -17.760 1.00 95.81 469 TYR A O 1
ATOM 3598 N N . ALA A 1 470 ? 22.149 3.866 -19.116 1.00 96.31 470 ALA A N 1
ATOM 3599 C CA . ALA A 1 470 ? 21.708 2.803 -20.026 1.00 96.31 470 ALA A CA 1
ATOM 3600 C C . ALA A 1 470 ? 22.813 2.374 -21.017 1.00 96.31 470 ALA A C 1
ATOM 3602 O O . ALA A 1 470 ? 22.595 2.256 -22.223 1.00 96.31 470 ALA A O 1
ATOM 3603 N N . LYS A 1 471 ? 24.031 2.150 -20.504 1.00 94.38 471 LYS A N 1
ATOM 3604 C CA . LYS A 1 471 ? 25.261 1.906 -21.282 1.00 94.38 471 LYS A CA 1
ATOM 3605 C C . LYS A 1 471 ? 25.141 0.717 -22.230 1.00 94.38 471 LYS A C 1
ATOM 3607 O O . LYS A 1 471 ? 25.619 0.784 -23.361 1.00 94.38 471 LYS A O 1
ATOM 3612 N N . THR A 1 472 ? 24.517 -0.364 -21.764 1.00 94.62 472 THR A N 1
ATOM 3613 C CA . THR A 1 472 ? 24.301 -1.574 -22.564 1.00 94.62 472 THR A CA 1
ATOM 3614 C C . THR A 1 472 ? 23.421 -1.259 -23.766 1.00 94.62 472 THR A C 1
ATOM 3616 O O . THR A 1 472 ? 23.822 -1.533 -24.897 1.00 94.62 472 THR A O 1
ATOM 3619 N N . LEU A 1 473 ? 22.278 -0.608 -23.539 1.00 97.25 473 LEU A N 1
ATOM 3620 C CA . LEU A 1 473 ? 21.352 -0.264 -24.608 1.00 97.25 473 LEU A CA 1
ATOM 3621 C C . LEU A 1 473 ? 21.945 0.745 -25.602 1.00 97.25 473 LEU A C 1
ATOM 3623 O O . LEU A 1 473 ? 21.863 0.503 -26.802 1.00 97.25 473 LEU A O 1
ATOM 3627 N N . ILE A 1 474 ? 22.577 1.841 -25.158 1.00 96.75 474 ILE A N 1
ATOM 3628 C CA . ILE A 1 474 ? 23.127 2.833 -26.107 1.00 96.75 474 ILE A CA 1
ATOM 3629 C C . ILE A 1 474 ? 24.239 2.236 -26.975 1.00 96.75 474 ILE A C 1
ATOM 3631 O O . ILE A 1 474 ? 24.326 2.549 -28.161 1.00 96.75 474 ILE A O 1
ATOM 3635 N N . LYS A 1 475 ? 25.030 1.305 -26.420 1.00 95.75 475 LYS A N 1
ATOM 3636 C CA . LYS A 1 475 ? 26.032 0.561 -27.182 1.00 95.75 475 LYS A CA 1
ATOM 3637 C C . LYS A 1 475 ? 25.364 -0.306 -28.248 1.00 95.75 475 LYS A C 1
ATOM 3639 O O . LYS A 1 475 ? 25.778 -0.239 -29.395 1.00 95.75 475 LYS A O 1
ATOM 3644 N N . VAL A 1 476 ? 24.323 -1.064 -27.890 1.00 96.56 476 VAL A N 1
ATOM 3645 C CA . VAL A 1 476 ? 23.540 -1.882 -28.839 1.00 96.56 476 VAL A CA 1
ATOM 3646 C C . VAL A 1 476 ? 22.904 -1.020 -29.934 1.00 96.56 476 VAL A C 1
ATOM 3648 O O . VAL A 1 476 ? 22.893 -1.408 -31.098 1.00 96.56 476 VAL A O 1
ATOM 3651 N N . MET A 1 477 ? 22.417 0.168 -29.580 1.00 97.81 477 MET A N 1
ATOM 3652 C CA . MET A 1 477 ? 21.753 1.087 -30.508 1.00 97.81 477 MET A CA 1
ATOM 3653 C C . MET A 1 477 ? 22.724 1.973 -31.301 1.00 97.81 477 MET A C 1
ATOM 3655 O O . MET A 1 477 ? 22.290 2.728 -32.171 1.00 97.81 477 MET A O 1
ATOM 3659 N N . GLY A 1 478 ? 24.034 1.876 -31.055 1.00 97.12 478 GLY A N 1
ATOM 3660 C CA . GLY A 1 478 ? 25.047 2.644 -31.772 1.00 97.12 478 GLY A CA 1
ATOM 3661 C C . GLY A 1 478 ? 25.013 4.139 -31.499 1.00 97.12 478 GLY A C 1
ATOM 3662 O O . GLY A 1 478 ? 25.122 4.927 -32.437 1.00 97.12 478 GLY A O 1
ATOM 3663 N N . VAL A 1 479 ? 24.846 4.519 -30.237 1.00 96.94 479 VAL A N 1
ATOM 3664 C CA . VAL A 1 479 ? 24.788 5.908 -29.777 1.00 96.94 479 VAL A CA 1
ATOM 3665 C C . VAL A 1 479 ? 25.818 6.113 -28.661 1.00 96.94 479 VAL A C 1
ATOM 3667 O O . VAL A 1 479 ? 25.993 5.242 -27.807 1.00 96.94 479 VAL A O 1
ATOM 3670 N N . ASP A 1 480 ? 26.528 7.242 -28.671 1.00 94.81 480 ASP A N 1
ATOM 3671 C CA . ASP A 1 480 ? 27.460 7.610 -27.598 1.00 94.81 480 ASP A CA 1
ATOM 3672 C C . ASP A 1 480 ? 26.759 8.339 -26.431 1.00 94.81 480 ASP A C 1
ATOM 3674 O O . ASP A 1 480 ? 25.559 8.611 -26.453 1.00 94.81 480 ASP A O 1
ATOM 3678 N N . SER A 1 481 ? 27.509 8.693 -25.384 1.00 94.31 481 SER A N 1
ATOM 3679 C CA . SER A 1 481 ? 26.954 9.398 -24.218 1.00 94.31 481 SER A CA 1
ATOM 3680 C C . SER A 1 481 ? 26.447 10.817 -24.518 1.00 94.31 481 SER A C 1
ATOM 3682 O O . SER A 1 481 ? 25.786 11.410 -23.670 1.00 94.31 481 SER A O 1
ATOM 3684 N N . ASN A 1 482 ? 26.763 11.373 -25.692 1.00 93.81 482 ASN A N 1
ATOM 3685 C CA . ASN A 1 482 ? 26.288 12.677 -26.156 1.00 93.81 482 ASN A CA 1
ATOM 3686 C C . ASN A 1 482 ? 25.083 12.555 -27.103 1.00 93.81 482 ASN A C 1
ATOM 3688 O O . ASN A 1 482 ? 24.587 13.572 -27.586 1.00 93.81 482 ASN A O 1
ATOM 3692 N N . GLY A 1 483 ? 24.616 11.336 -27.389 1.00 93.56 483 GLY A N 1
ATOM 3693 C CA . GLY A 1 483 ? 23.505 11.098 -28.307 1.00 93.56 483 GLY A CA 1
ATOM 3694 C C . GLY A 1 483 ? 23.928 11.066 -29.777 1.00 93.56 483 GLY A C 1
ATOM 3695 O O . GLY A 1 483 ? 23.064 11.111 -30.653 1.00 93.56 483 GLY A O 1
ATOM 3696 N N . LEU A 1 484 ? 25.232 11.009 -30.065 1.00 95.88 484 LEU A N 1
ATOM 3697 C CA . LEU A 1 484 ? 25.767 11.020 -31.424 1.00 95.88 484 LEU A CA 1
ATOM 3698 C C . LEU A 1 484 ? 25.910 9.596 -31.987 1.00 95.88 484 LEU A C 1
ATOM 3700 O O . LEU A 1 484 ? 26.184 8.655 -31.236 1.00 95.88 484 LEU A O 1
ATOM 3704 N N . PRO A 1 485 ? 25.745 9.423 -33.311 1.00 96.69 485 PRO A N 1
ATOM 3705 C CA . PRO A 1 485 ? 25.824 8.119 -33.956 1.00 96.69 485 PRO A CA 1
ATOM 3706 C C . PRO A 1 485 ? 27.238 7.525 -33.894 1.00 96.69 485 PRO A C 1
ATOM 3708 O O . PRO A 1 485 ? 28.232 8.195 -34.180 1.00 96.69 485 PRO A O 1
ATOM 3711 N N . VAL A 1 486 ? 27.316 6.226 -33.603 1.00 95.62 486 VAL A N 1
ATOM 3712 C CA . VAL A 1 486 ? 28.547 5.425 -33.609 1.00 95.62 486 VAL A CA 1
ATOM 3713 C C . VAL A 1 486 ? 28.516 4.429 -34.770 1.00 95.62 486 VAL A C 1
ATOM 3715 O O . VAL A 1 486 ? 27.617 3.589 -34.889 1.00 95.62 486 VAL A O 1
ATOM 3718 N N . HIS A 1 487 ? 29.540 4.501 -35.620 1.00 93.31 487 HIS A N 1
ATOM 3719 C CA . HIS A 1 487 ? 29.703 3.662 -36.810 1.00 93.31 487 HIS A CA 1
ATOM 3720 C C . HIS A 1 487 ? 30.817 2.618 -36.634 1.00 93.31 487 HIS A C 1
ATOM 3722 O O . HIS A 1 487 ? 31.671 2.757 -35.762 1.00 93.31 487 HIS A O 1
ATOM 3728 N N . GLY A 1 488 ? 30.828 1.595 -37.498 1.00 88.12 488 GLY A N 1
ATOM 3729 C CA . GLY A 1 488 ? 31.890 0.578 -37.527 1.00 88.12 488 GLY A CA 1
ATOM 3730 C C . GLY A 1 488 ? 31.739 -0.534 -36.486 1.00 88.12 488 GLY A C 1
ATOM 3731 O O . GLY A 1 488 ? 32.736 -1.092 -36.044 1.00 88.12 488 GLY A O 1
ATOM 3732 N N . GLN A 1 489 ? 30.506 -0.823 -36.072 1.00 87.94 489 GLN A N 1
ATOM 3733 C CA . GLN A 1 489 ? 30.185 -1.913 -35.151 1.00 87.94 489 GLN A CA 1
ATOM 3734 C C . GLN A 1 489 ? 30.067 -3.242 -35.912 1.00 87.94 489 GLN A C 1
ATOM 3736 O O . GLN A 1 489 ? 29.655 -3.243 -37.070 1.00 87.94 489 GLN A O 1
ATOM 3741 N N . ASP A 1 490 ? 30.381 -4.363 -35.254 1.00 86.56 490 ASP A N 1
ATOM 3742 C CA . ASP A 1 490 ? 30.330 -5.703 -35.869 1.00 86.56 490 ASP A CA 1
ATOM 3743 C C . ASP A 1 490 ? 28.907 -6.127 -36.275 1.00 86.56 490 ASP A C 1
ATOM 3745 O O . ASP A 1 490 ? 28.726 -6.910 -37.207 1.00 86.56 490 ASP A O 1
ATOM 3749 N N . GLN A 1 491 ? 27.894 -5.614 -35.571 1.00 87.38 491 GLN A N 1
ATOM 3750 C CA . GLN A 1 491 ? 26.479 -5.827 -35.863 1.00 87.38 491 GLN A CA 1
ATOM 3751 C C . GLN A 1 491 ? 25.801 -4.479 -36.102 1.00 87.38 491 GLN A C 1
ATOM 3753 O O . GLN A 1 491 ? 26.070 -3.505 -35.394 1.00 87.38 491 GLN A O 1
ATOM 3758 N N . GLU A 1 492 ? 24.923 -4.419 -37.105 1.00 92.69 492 GLU A N 1
ATOM 3759 C CA . GLU A 1 492 ? 24.113 -3.224 -37.333 1.00 92.69 492 GLU A CA 1
ATOM 3760 C C . GLU A 1 492 ? 23.113 -3.034 -36.180 1.00 92.69 492 GLU A C 1
ATOM 3762 O O . GLU A 1 492 ? 22.490 -4.014 -35.755 1.00 92.69 492 GLU A O 1
ATOM 3767 N N . PRO A 1 493 ? 22.953 -1.801 -35.659 1.00 96.38 493 PRO A N 1
ATOM 3768 C CA . PRO A 1 493 ? 22.049 -1.552 -34.546 1.00 96.38 493 PRO A CA 1
ATOM 3769 C C . PRO A 1 493 ? 20.592 -1.888 -34.879 1.00 96.38 493 PRO A C 1
ATOM 3771 O O . PRO A 1 493 ? 20.167 -1.658 -36.019 1.00 96.38 493 PRO A O 1
ATOM 3774 N N . PRO A 1 494 ? 19.799 -2.338 -33.888 1.00 96.62 494 PRO A N 1
ATOM 3775 C CA . PRO A 1 494 ? 18.376 -2.570 -34.075 1.00 96.62 494 PRO A CA 1
ATOM 3776 C C . PRO A 1 494 ? 17.623 -1.338 -34.592 1.00 96.62 494 PRO A C 1
ATOM 3778 O O . PRO A 1 494 ? 18.058 -0.195 -34.428 1.00 96.62 494 PRO A O 1
ATOM 3781 N N . SER A 1 495 ? 16.456 -1.563 -35.191 1.00 97.06 495 SER A N 1
ATOM 3782 C CA . SER A 1 495 ? 15.572 -0.489 -35.656 1.00 97.06 495 SER A CA 1
ATOM 3783 C C . SER A 1 495 ? 15.016 0.349 -34.500 1.00 97.06 495 SER A C 1
ATOM 3785 O O . SER A 1 495 ? 14.824 1.554 -34.661 1.00 97.06 495 SER A O 1
ATOM 3787 N N . PHE A 1 496 ? 14.765 -0.280 -33.347 1.00 98.00 496 PHE A N 1
ATOM 3788 C CA . PHE A 1 496 ? 14.159 0.348 -32.171 1.00 98.00 496 PHE A CA 1
ATOM 3789 C C . PHE A 1 496 ? 14.818 -0.118 -30.867 1.00 98.00 496 PHE A C 1
ATOM 3791 O O . PHE A 1 496 ? 15.111 -1.297 -30.689 1.00 98.00 496 PHE A O 1
ATOM 3798 N N . GLY A 1 497 ? 15.013 0.801 -29.929 1.00 98.19 497 GLY A N 1
ATOM 3799 C CA . GLY A 1 497 ? 15.528 0.517 -28.596 1.00 98.19 497 GLY A CA 1
ATOM 3800 C C . GLY A 1 497 ? 14.705 1.229 -27.534 1.00 98.19 497 GLY A C 1
ATOM 3801 O O . GLY A 1 497 ? 14.327 2.384 -27.727 1.00 98.19 497 GLY A O 1
ATOM 3802 N N . ALA A 1 498 ? 14.456 0.571 -26.406 1.00 98.38 498 ALA A N 1
ATOM 3803 C CA . ALA A 1 498 ? 13.815 1.205 -25.261 1.00 98.38 498 ALA A CA 1
ATOM 3804 C C . ALA A 1 498 ? 14.415 0.742 -23.931 1.00 98.38 498 ALA A C 1
ATOM 3806 O O . ALA A 1 498 ? 14.797 -0.418 -23.804 1.00 98.38 498 ALA A O 1
ATOM 3807 N N . ALA A 1 499 ? 14.478 1.636 -22.943 1.00 98.38 499 ALA A N 1
ATOM 3808 C CA . ALA A 1 499 ? 14.840 1.305 -21.563 1.00 98.38 499 ALA A CA 1
ATOM 3809 C C . ALA A 1 499 ? 13.800 1.831 -20.574 1.00 98.38 499 ALA A C 1
ATOM 3811 O O . ALA A 1 499 ? 13.190 2.863 -20.850 1.00 98.38 499 ALA A O 1
ATOM 3812 N N . TRP A 1 500 ? 13.657 1.171 -19.423 1.00 98.00 500 TRP A N 1
ATOM 3813 C CA . TRP A 1 500 ? 12.786 1.584 -18.314 1.00 98.00 500 TRP A CA 1
ATOM 3814 C C . TRP A 1 500 ? 13.576 1.810 -17.026 1.00 98.00 500 TRP A C 1
ATOM 3816 O O . TRP A 1 500 ? 14.625 1.199 -16.826 1.00 98.00 500 TRP A O 1
ATOM 3826 N N . ASP A 1 501 ? 13.062 2.678 -16.152 1.00 97.69 501 ASP A N 1
ATOM 3827 C CA . ASP A 1 501 ? 13.620 2.870 -14.812 1.00 97.69 501 ASP A CA 1
ATOM 3828 C C . ASP A 1 501 ? 13.187 1.775 -13.822 1.00 97.69 501 ASP A C 1
ATOM 3830 O O . ASP A 1 501 ? 12.445 0.853 -14.169 1.00 97.69 501 ASP A O 1
ATOM 3834 N N . GLY A 1 502 ? 13.673 1.866 -12.579 1.00 97.00 502 GLY A N 1
ATOM 3835 C CA . GLY A 1 502 ? 13.492 0.833 -11.554 1.00 97.00 502 GLY A CA 1
ATOM 3836 C C . GLY A 1 502 ? 12.039 0.384 -11.355 1.00 97.00 502 GLY A C 1
ATOM 3837 O O . GLY A 1 502 ? 11.781 -0.820 -11.340 1.00 97.00 502 GLY A O 1
ATOM 3838 N N . ASP A 1 503 ? 11.092 1.323 -11.252 1.00 97.31 503 ASP A N 1
ATOM 3839 C CA . ASP A 1 503 ? 9.653 1.053 -11.098 1.00 97.31 503 ASP A CA 1
ATOM 3840 C C . ASP A 1 503 ? 8.821 1.204 -12.380 1.00 97.31 503 ASP A C 1
ATOM 3842 O O . ASP A 1 503 ? 7.588 1.104 -12.331 1.00 97.31 503 ASP A O 1
ATOM 3846 N N . ALA A 1 504 ? 9.504 1.356 -13.515 1.00 96.88 504 ALA A N 1
ATOM 3847 C CA . ALA A 1 504 ? 8.962 1.362 -14.867 1.00 96.88 504 ALA A CA 1
ATOM 3848 C C . ALA A 1 504 ? 7.927 2.466 -15.153 1.00 96.88 504 ALA A C 1
ATOM 3850 O O . ALA A 1 504 ? 7.025 2.261 -15.970 1.00 96.88 504 ALA A O 1
ATOM 3851 N N . ASP A 1 505 ? 8.046 3.631 -14.508 1.00 95.00 505 ASP A N 1
ATOM 3852 C CA . ASP A 1 505 ? 7.232 4.814 -14.824 1.00 95.00 505 ASP A CA 1
ATOM 3853 C C . ASP A 1 505 ? 7.928 5.788 -15.795 1.00 95.00 505 ASP A C 1
ATOM 3855 O O . ASP A 1 505 ? 7.273 6.665 -16.369 1.00 95.00 505 ASP A O 1
ATOM 3859 N N . ARG A 1 506 ? 9.224 5.581 -16.075 1.00 95.94 506 ARG A N 1
ATOM 3860 C CA . ARG A 1 506 ? 9.999 6.321 -17.086 1.00 95.94 506 ARG A CA 1
ATOM 3861 C C . ARG A 1 506 ? 10.472 5.419 -18.207 1.00 95.94 506 ARG A C 1
ATOM 3863 O O . ARG A 1 506 ? 10.679 4.223 -18.022 1.00 95.94 506 ARG A O 1
ATOM 3870 N N . ASN A 1 507 ? 10.710 6.030 -19.364 1.00 96.81 507 ASN A N 1
ATOM 3871 C CA . ASN A 1 507 ? 11.319 5.357 -20.499 1.00 96.81 507 ASN A CA 1
ATOM 3872 C C . ASN A 1 507 ? 12.327 6.245 -21.241 1.00 96.81 507 ASN A C 1
ATOM 3874 O O . ASN A 1 507 ? 12.240 7.473 -21.209 1.00 96.81 507 ASN A O 1
ATOM 3878 N N . MET A 1 508 ? 13.260 5.595 -21.932 1.00 97.50 508 MET A N 1
ATOM 3879 C CA . MET A 1 508 ? 14.125 6.188 -22.954 1.00 97.50 508 MET A CA 1
ATOM 3880 C C . MET A 1 508 ? 13.898 5.459 -24.266 1.00 97.50 508 MET A C 1
ATOM 3882 O O . MET A 1 508 ? 13.850 4.234 -24.262 1.00 97.50 508 MET A O 1
ATOM 3886 N N . ILE A 1 509 ? 13.824 6.200 -25.373 1.00 97.88 509 ILE A N 1
ATOM 3887 C CA . ILE A 1 509 ? 13.590 5.656 -26.711 1.00 97.88 509 ILE A CA 1
ATOM 3888 C C . ILE A 1 509 ? 14.780 5.967 -27.622 1.00 97.88 509 ILE A C 1
ATOM 3890 O O . ILE A 1 509 ? 15.319 7.075 -27.622 1.00 97.88 509 ILE A O 1
ATOM 3894 N N . LEU A 1 510 ? 15.180 4.977 -28.414 1.00 97.69 510 LEU A N 1
ATOM 3895 C CA . LEU A 1 510 ? 16.276 5.049 -29.372 1.00 97.69 510 LEU A CA 1
ATOM 3896 C C . LEU A 1 510 ? 15.817 4.512 -30.730 1.00 97.69 510 LEU A C 1
ATOM 3898 O O . LEU A 1 510 ? 15.169 3.470 -30.816 1.00 97.69 510 LEU A O 1
ATOM 3902 N N . GLY A 1 511 ? 16.191 5.211 -31.796 1.00 96.56 511 GLY A N 1
ATOM 3903 C CA . GLY A 1 511 ? 16.239 4.647 -33.142 1.00 96.56 511 GLY A CA 1
ATOM 3904 C C . GLY A 1 511 ? 17.635 4.098 -33.438 1.00 96.56 511 GLY A C 1
ATOM 3905 O O . GLY A 1 511 ? 18.571 4.293 -32.658 1.00 96.56 511 GLY A O 1
ATOM 3906 N N . SER A 1 512 ? 17.803 3.448 -34.588 1.00 96.19 512 SER A N 1
ATOM 3907 C CA . SER A 1 512 ? 19.130 3.016 -35.046 1.00 96.19 512 SER A CA 1
ATOM 3908 C C . SER A 1 512 ? 20.075 4.222 -35.148 1.00 96.19 512 SER A C 1
ATOM 3910 O O . SER A 1 512 ? 19.867 5.114 -35.973 1.00 96.19 512 SER A O 1
ATOM 3912 N N . ARG A 1 513 ? 21.094 4.271 -34.277 1.00 96.88 513 ARG A N 1
ATOM 3913 C CA . ARG A 1 513 ? 22.059 5.380 -34.146 1.00 96.88 513 ARG A CA 1
ATOM 3914 C C . ARG A 1 513 ? 21.419 6.749 -33.878 1.00 96.88 513 ARG A C 1
ATOM 3916 O O . ARG A 1 513 ? 21.981 7.776 -34.257 1.00 96.88 513 ARG A O 1
ATOM 3923 N N . PHE A 1 514 ? 20.248 6.777 -33.242 1.00 96.69 514 PHE A N 1
ATOM 3924 C CA . PHE A 1 514 ? 19.493 8.006 -33.007 1.00 96.69 514 PHE A CA 1
ATOM 3925 C C . PHE A 1 514 ? 18.910 8.053 -31.595 1.00 96.69 514 PHE A C 1
ATOM 3927 O O . PHE A 1 514 ? 18.189 7.145 -31.183 1.00 96.69 514 PHE A O 1
ATOM 3934 N N . PHE A 1 515 ? 19.181 9.137 -30.869 1.00 96.94 515 PHE A N 1
ATOM 3935 C CA . PHE A 1 515 ? 18.558 9.403 -29.577 1.00 96.94 515 PHE A CA 1
ATOM 3936 C C . PHE A 1 515 ? 17.288 10.238 -29.743 1.00 96.94 515 PHE A C 1
ATOM 3938 O O . PHE A 1 515 ? 17.344 11.362 -30.240 1.00 96.94 515 PHE A O 1
ATOM 3945 N N . VAL A 1 516 ? 16.149 9.701 -29.295 1.00 95.19 516 VAL A N 1
ATOM 3946 C CA . VAL A 1 516 ? 14.892 10.451 -29.235 1.00 95.19 516 VAL A CA 1
ATOM 3947 C C . VAL A 1 516 ? 14.853 11.193 -27.906 1.00 95.19 516 VAL A C 1
ATOM 3949 O O . VAL A 1 516 ? 14.797 10.572 -26.842 1.00 95.19 516 VAL A O 1
ATOM 3952 N N . THR A 1 517 ? 14.869 12.525 -27.942 1.00 92.62 517 THR A N 1
ATOM 3953 C CA . THR A 1 517 ? 14.750 13.295 -26.701 1.00 92.62 517 THR A CA 1
ATOM 3954 C C . THR A 1 517 ? 13.351 13.095 -26.094 1.00 92.62 517 THR A C 1
ATOM 3956 O O . THR A 1 517 ? 12.369 13.004 -26.840 1.00 92.62 517 THR A O 1
ATOM 3959 N N . PRO A 1 518 ? 13.198 13.052 -24.755 1.00 89.88 518 PRO A N 1
ATOM 3960 C CA . PRO A 1 518 ? 11.876 12.914 -24.137 1.00 89.88 518 PRO A CA 1
ATOM 3961 C C . PRO A 1 518 ? 10.885 14.008 -24.570 1.00 89.88 518 PRO A C 1
ATOM 3963 O O . PRO A 1 518 ? 9.698 13.736 -24.740 1.00 89.88 518 PRO A O 1
ATOM 3966 N N . SER A 1 519 ? 11.387 15.227 -24.805 1.00 87.62 519 SER A N 1
ATOM 3967 C CA . SER A 1 519 ? 10.595 16.367 -25.275 1.00 87.62 519 SER A CA 1
ATOM 3968 C C . SER A 1 519 ? 10.081 16.201 -26.706 1.00 87.62 519 SER A C 1
ATOM 3970 O O . SER A 1 519 ? 8.993 16.688 -26.993 1.00 87.62 519 SER A O 1
ATOM 3972 N N . ASP A 1 520 ? 10.819 15.511 -27.582 1.00 86.94 520 ASP A N 1
ATOM 3973 C CA . ASP A 1 520 ? 10.392 15.226 -28.961 1.00 86.94 520 ASP A CA 1
ATOM 3974 C C . ASP A 1 520 ? 9.506 13.974 -29.049 1.00 86.94 520 ASP A C 1
ATOM 3976 O O . ASP A 1 520 ? 8.643 13.873 -29.924 1.00 86.94 520 ASP A O 1
ATOM 3980 N N . SER A 1 521 ? 9.675 13.034 -28.113 1.00 85.62 521 SER A N 1
ATOM 3981 C CA . SER A 1 521 ? 8.859 11.818 -28.025 1.00 85.62 521 SER A CA 1
ATOM 3982 C C . SER A 1 521 ? 7.377 12.148 -27.814 1.00 85.62 521 SER A C 1
ATOM 3984 O O . SER A 1 521 ? 6.522 11.646 -28.542 1.00 85.62 521 SER A O 1
ATOM 3986 N N . LEU A 1 522 ? 7.054 13.060 -26.889 1.00 76.19 522 LEU A N 1
ATOM 3987 C CA . LEU A 1 522 ? 5.663 13.388 -26.559 1.00 76.19 522 LEU A CA 1
ATOM 3988 C C . LEU A 1 522 ? 4.862 13.955 -27.759 1.00 76.19 522 LEU A C 1
ATOM 3990 O O . LEU A 1 522 ? 3.788 13.421 -28.039 1.00 76.19 522 LEU A O 1
ATOM 3994 N N . PRO A 1 523 ? 5.343 14.965 -28.515 1.00 72.25 523 PRO A N 1
ATOM 3995 C CA . PRO A 1 523 ? 4.669 15.431 -29.727 1.00 72.25 523 PRO A CA 1
ATOM 3996 C C . PRO A 1 523 ? 4.538 14.365 -30.818 1.00 72.25 523 PRO A C 1
ATOM 3998 O O . PRO A 1 523 ? 3.554 14.384 -31.550 1.00 72.25 523 PRO A O 1
ATOM 4001 N N . SER A 1 524 ? 5.489 13.428 -30.926 1.00 72.00 524 SER A N 1
ATOM 4002 C CA . SER A 1 524 ? 5.437 12.358 -31.935 1.00 72.00 524 SER A CA 1
ATOM 4003 C C . SER A 1 524 ? 4.317 11.332 -31.700 1.00 72.00 524 SER A C 1
ATOM 4005 O O . SER A 1 524 ? 3.926 10.631 -32.632 1.00 72.00 524 SER A O 1
ATOM 4007 N N . LEU A 1 525 ? 3.774 11.273 -30.475 1.00 70.62 525 LEU A N 1
ATOM 4008 C CA . LEU A 1 525 ? 2.625 10.437 -30.103 1.00 70.62 525 LEU A CA 1
ATOM 4009 C C . LEU A 1 525 ? 1.276 11.087 -30.431 1.00 70.62 525 LEU A C 1
ATOM 4011 O O . LEU A 1 525 ? 0.253 10.400 -30.465 1.00 70.62 525 LEU A O 1
ATOM 4015 N N . LEU A 1 526 ? 1.247 12.404 -30.648 1.00 63.41 526 LEU A N 1
ATOM 4016 C CA . LEU A 1 526 ? 0.041 13.077 -31.109 1.00 63.41 526 LEU A CA 1
ATOM 4017 C C . LEU A 1 526 ? -0.157 12.746 -32.590 1.00 63.41 526 LEU A C 1
ATOM 4019 O O . LEU A 1 526 ? 0.829 12.695 -33.331 1.00 63.41 526 LEU A O 1
ATOM 4023 N N . PRO A 1 527 ? -1.404 12.538 -33.054 1.00 54.38 527 PRO A N 1
ATOM 4024 C CA . PRO A 1 527 ? -1.651 12.412 -34.476 1.00 54.38 527 PRO A CA 1
ATOM 4025 C C . PRO A 1 527 ? -1.074 13.654 -35.150 1.00 54.38 527 PRO A C 1
ATOM 4027 O O . PRO A 1 527 ? -1.533 14.775 -34.924 1.00 54.38 527 PRO A O 1
ATOM 4030 N N . THR A 1 528 ? -0.023 13.454 -35.941 1.00 46.16 528 THR A N 1
ATOM 4031 C CA . THR A 1 528 ? 0.451 14.488 -36.845 1.00 46.16 528 THR A CA 1
ATOM 4032 C C . THR A 1 528 ? -0.707 14.731 -37.798 1.00 46.16 528 THR A C 1
ATOM 4034 O O . THR A 1 528 ? -1.102 13.838 -38.544 1.00 46.16 528 THR A O 1
ATOM 4037 N N . ALA A 1 529 ? -1.322 15.910 -37.699 1.00 37.12 529 ALA A N 1
ATOM 4038 C CA . ALA A 1 529 ? -2.226 16.392 -38.726 1.00 37.12 529 ALA A CA 1
ATOM 4039 C C . ALA A 1 529 ? -1.398 16.499 -40.015 1.00 37.12 529 ALA A C 1
ATOM 4041 O O . ALA A 1 529 ? -0.663 17.470 -40.196 1.00 37.12 529 ALA A O 1
ATOM 4042 N N . GLN A 1 530 ? -1.428 15.442 -40.828 1.00 32.22 530 GLN A N 1
ATOM 4043 C CA . GLN A 1 530 ? -0.993 15.477 -42.220 1.00 32.22 530 GLN A CA 1
ATOM 4044 C C . GLN A 1 530 ? -2.132 15.982 -43.092 1.00 32.22 530 GLN A C 1
ATOM 4046 O O . GLN A 1 530 ? -3.281 15.524 -42.883 1.00 32.22 530 GLN A O 1
#

InterPro domains:
  IPR002618 UDPGP family [PF01704] (1-86)
  IPR002618 UDPGP family [PF01704] (88-162)
  IPR005841 Alpha-D-phosphohexomutase superfamily [PR00509] (311-325)
  IPR005841 Alpha-D-phosphohexomutase superfamily [PR00509] (418-437)
  IPR005841 Alpha-D-phosphohexomutase superfamily [PR00509] (494-509)
  IPR005844 Alpha-D-phosphohexomutase, alpha/beta/alpha domain I [PF02878] (213-355)
  IPR005845 Alpha-D-phosphohexomutase, alpha/beta/alpha domain II [PF02879] (398-510)
  IPR016055 Alpha-D-phosphohexomutase, alpha/beta/alpha I/II/III [SSF53738] (201-424)
  IPR016055 Alpha-D-phosphohexomutase, alpha/beta/alpha I/II/III [SSF53738] (395-515)
  IPR016066 Alpha-D-phosphohexomutase, conserved site [PS00710] (312-321)
  IPR029044 Nucleotide-diphospho-sugar transferases [G3DSA:3.90.550.10] (1-90)
  IPR029044 Nucleotide-diphospho-sugar transferases [SSF53448] (1-174)
  IPR045244 Phosphoglucomutase [PTHR22573] (200-522)